Protein AF-0000000087543519 (afdb_homodimer)

InterPro domains:
  IPR029045 ClpP/crotonase-like domain superfamily [SSF52096] (13-340)
  IPR032259 Enoyl-CoA hydratase/isomerase, HIBYL-CoA-H type [PTHR43176] (15-356)
  IPR045004 Enoyl-CoA hydratase/isomerase domain [PF16113] (16-354)

Radius of gyration: 25.99 Å; Cα contacts (8 Å, |Δi|>4): 1502; chains: 2; bounding box: 74×74×59 Å

Secondary structure (DSSP, 8-state):
--EEEEEEE-TTS-EEEEEEE--GGGTT-B-HHHHHHHHHHHHHHHH-TTEEEEEEEESSSSEEE--B--HHHHHHHHHSTTS--HHHHHHHHHHHHHHHHHHT-SS-EEEEE-BEEETHHHHHHHHSSEEEE-TT-EEE-GGGGGT----TTHHHHHTTSSTTHHHHHHHH---B-HHHHHHTTS-SEE--GGGHHHHHHHHHHS-TTSSHHHHHHHHHHHHHHHHGGGPPPPSSGGGHHHHHHHT--SSHHHHHHHHHTTTT-SSHHHHHHHHHHHHS-HHHHHHHHHHHHHHTT--HHHHHHHHHHHHHHHHHSHHHHHHHIIIIIS--S----SS--GGGS-HHHHHHTTS--SSSS-TTTTS---/--EEEEEEE-TTS-EEEEEEE--GGGTT-B-HHHHHHHHHHHHHHHH-TTEEEEEEEESSSSEEE--B--HHHHHHHHHSTTS--HHHHHHHHHHHHHHHHHHT-SS-EEEEE-BEEETHHHHHHHHSSEEEE-TT-EEE-GGGGGT----TTHHHHHTTSSTTHHHHHHHH---B-HHHHHHTTS-SEE--GGGHHHHHHHHHHS-TTSSHHHHHHHHHHHHHHHHGGGPPPPSSGGGHHHHHHHT--SSHHHHHHHHHTTTT-SSHHHHHHHHHHHHS-HHHHHHHHHHHHHHTT--HHHHHHHHHHHHHHHHHSHHHHHHHIIIIIS--S----SS--GGGS-HHHHHHTTS--SSSS-TTTTS---

Structure (mmCIF, N/CA/C/O backbone):
data_AF-0000000087543519-model_v1
#
loop_
_entity.id
_entity.type
_entity.pdbx_description
1 polymer '3-hydroxyisobutyryl-CoA hydrolase'
#
loop_
_atom_site.group_PDB
_atom_site.id
_atom_site.type_symbol
_atom_site.label_atom_id
_atom_site.label_alt_id
_atom_site.label_comp_id
_atom_site.label_asym_id
_atom_site.label_entity_id
_atom_site.label_seq_id
_atom_site.pdbx_PDB_ins_code
_atom_site.Cartn_x
_atom_site.Cartn_y
_atom_site.Cartn_z
_atom_site.occupancy
_atom_site.B_iso_or_equiv
_atom_site.auth_seq_id
_atom_site.auth_comp_id
_atom_site.auth_asym_id
_atom_site.auth_atom_id
_atom_site.pdbx_PDB_model_num
ATOM 1 N N . MET A 1 1 ? 16.922 -33.531 -7.969 1 74.69 1 MET A N 1
ATOM 2 C CA . MET A 1 1 ? 16.078 -32.625 -7.207 1 74.69 1 MET A CA 1
ATOM 3 C C . MET A 1 1 ? 15.703 -31.406 -8.047 1 74.69 1 MET A C 1
ATOM 5 O O . MET A 1 1 ? 16.469 -30.984 -8.922 1 74.69 1 MET A O 1
ATOM 9 N N . ASN A 1 2 ? 14.422 -31.047 -8.109 1 91.62 2 ASN A N 1
ATOM 10 C CA . ASN A 1 2 ? 13.836 -30.016 -8.969 1 91.62 2 ASN A CA 1
ATOM 11 C C . ASN A 1 2 ? 14.312 -28.625 -8.586 1 91.62 2 ASN A C 1
ATOM 13 O O . ASN A 1 2 ? 13.602 -27.641 -8.805 1 91.62 2 ASN A O 1
ATOM 17 N N . LEU A 1 3 ? 15.617 -28.703 -7.875 1 96.44 3 LEU A N 1
ATOM 18 C CA . LEU A 1 3 ? 16.312 -27.469 -7.52 1 96.44 3 LEU A CA 1
ATOM 19 C C . LEU A 1 3 ? 17.812 -27.625 -7.727 1 96.44 3 LEU A C 1
ATOM 21 O O . LEU A 1 3 ? 18.375 -28.688 -7.461 1 96.44 3 LEU A O 1
ATOM 25 N N . HIS A 1 4 ? 18.453 -26.656 -8.172 1 97.5 4 HIS A N 1
ATOM 26 C CA . HIS A 1 4 ? 19.906 -26.578 -8.289 1 97.5 4 HIS A CA 1
ATOM 27 C C . HIS A 1 4 ? 20.453 -25.359 -7.559 1 97.5 4 HIS A C 1
ATOM 29 O O . HIS A 1 4 ? 19.922 -24.25 -7.684 1 97.5 4 HIS A O 1
ATOM 35 N N . PHE A 1 5 ? 21.453 -25.625 -6.715 1 98.19 5 PHE A N 1
ATOM 36 C CA . PHE A 1 5 ? 22.125 -24.547 -5.988 1 98.19 5 PHE A CA 1
ATOM 37 C C . PHE A 1 5 ? 23.578 -24.406 -6.426 1 98.19 5 PHE A C 1
ATOM 39 O O . PHE A 1 5 ? 24.266 -25.406 -6.625 1 98.19 5 PHE A O 1
ATOM 46 N N . GLU A 1 6 ? 24 -23.234 -6.637 1 98.19 6 GLU A N 1
ATOM 47 C CA . GLU A 1 6 ? 25.406 -22.984 -6.934 1 98.19 6 GLU A CA 1
ATOM 48 C C . GLU A 1 6 ? 25.891 -21.688 -6.312 1 98.19 6 GLU A C 1
ATOM 50 O O . GLU A 1 6 ? 25.078 -20.828 -5.945 1 98.19 6 GLU A O 1
ATOM 55 N N . GLU A 1 7 ? 27.109 -21.594 -6.074 1 98.56 7 GLU A N 1
ATOM 56 C CA . GLU A 1 7 ? 27.781 -20.406 -5.566 1 98.56 7 GLU A CA 1
ATOM 57 C C . GLU A 1 7 ? 28.922 -19.984 -6.496 1 98.56 7 GLU A C 1
ATOM 59 O O . GLU A 1 7 ? 29.75 -20.797 -6.875 1 98.56 7 GLU A O 1
ATOM 64 N N . LEU A 1 8 ? 28.844 -18.812 -6.93 1 98.56 8 LEU A N 1
ATOM 65 C CA . LEU A 1 8 ? 29.891 -18.25 -7.789 1 98.56 8 LEU A CA 1
ATOM 66 C C . LEU A 1 8 ? 30.75 -17.266 -7.023 1 98.56 8 LEU A C 1
ATOM 68 O O . LEU A 1 8 ? 30.25 -16.438 -6.277 1 98.56 8 LEU A O 1
ATOM 72 N N . THR A 1 9 ? 32.031 -17.312 -7.191 1 98.06 9 THR A N 1
ATOM 73 C CA . THR A 1 9 ? 33 -16.453 -6.469 1 98.06 9 THR A CA 1
ATOM 74 C C . THR A 1 9 ? 33.375 -15.25 -7.309 1 98.06 9 THR A C 1
ATOM 76 O O . THR A 1 9 ? 33.812 -15.391 -8.453 1 98.06 9 THR A O 1
ATOM 79 N N . GLY A 1 10 ? 33.156 -14.102 -6.742 1 95.81 10 GLY A N 1
ATOM 80 C CA . GLY A 1 10 ? 33.531 -12.859 -7.406 1 95.81 10 GLY A CA 1
ATOM 81 C C . GLY A 1 10 ? 35.031 -12.562 -7.332 1 95.81 10 GLY A C 1
ATOM 82 O O . GLY A 1 10 ? 35.781 -13.328 -6.746 1 95.81 10 GLY A O 1
ATOM 83 N N . ILE A 1 11 ? 35.375 -11.453 -7.871 1 92.31 11 ILE A N 1
ATOM 84 C CA . ILE A 1 11 ? 36.781 -11.078 -8.023 1 92.31 11 ILE A CA 1
ATOM 85 C C . ILE A 1 11 ? 37.375 -10.727 -6.66 1 92.31 11 ILE A C 1
ATOM 87 O O . ILE A 1 11 ? 38.594 -10.852 -6.449 1 92.31 11 ILE A O 1
ATOM 91 N N . THR A 1 12 ? 36.562 -10.344 -5.723 1 91.75 12 THR A N 1
ATOM 92 C CA . THR A 1 12 ? 37.062 -9.945 -4.406 1 91.75 12 THR A CA 1
ATOM 93 C C . THR A 1 12 ? 36.938 -11.086 -3.406 1 91.75 12 THR A C 1
ATOM 95 O O . THR A 1 12 ? 37.156 -10.906 -2.211 1 91.75 12 THR A O 1
ATOM 98 N N . GLY A 1 13 ? 36.344 -12.211 -3.875 1 94.19 13 GLY A N 1
ATOM 99 C CA . GLY A 1 13 ? 36.156 -13.344 -2.977 1 94.19 13 GLY A CA 1
ATOM 100 C C . GLY A 1 13 ? 34.719 -13.469 -2.473 1 94.19 13 GLY A C 1
ATOM 101 O O . GLY A 1 13 ? 34.312 -14.531 -1.99 1 94.19 13 GLY A O 1
ATOM 102 N N . ALA A 1 14 ? 33.969 -12.391 -2.658 1 96.31 14 ALA A N 1
ATOM 103 C CA . ALA A 1 14 ? 32.562 -12.469 -2.309 1 96.31 14 ALA A CA 1
ATOM 104 C C . ALA A 1 14 ? 31.828 -13.484 -3.186 1 96.31 14 ALA A C 1
ATOM 106 O O . ALA A 1 14 ? 32.188 -13.664 -4.355 1 96.31 14 ALA A O 1
ATOM 107 N N . ARG A 1 15 ? 30.844 -14.125 -2.627 1 98.44 15 ARG A N 1
ATOM 108 C CA . ARG A 1 15 ? 30.141 -15.172 -3.375 1 98.44 15 ARG A CA 1
ATOM 109 C C . ARG A 1 15 ? 28.688 -14.789 -3.631 1 98.44 15 ARG A C 1
ATOM 111 O O . ARG A 1 15 ? 28.047 -14.18 -2.775 1 98.44 15 ARG A O 1
ATOM 118 N N . ILE A 1 16 ? 28.234 -15.172 -4.781 1 98.62 16 ILE A N 1
ATOM 119 C CA . ILE A 1 16 ? 26.844 -15.031 -5.184 1 98.62 16 ILE A CA 1
ATOM 120 C C . ILE A 1 16 ? 26.156 -16.391 -5.148 1 98.62 16 ILE A C 1
ATOM 122 O O . ILE A 1 16 ? 26.594 -17.344 -5.805 1 98.62 16 ILE A O 1
ATOM 126 N N . GLY A 1 17 ? 25.125 -16.5 -4.27 1 98.88 17 GLY A N 1
ATOM 127 C CA . GLY A 1 17 ? 24.312 -17.703 -4.293 1 98.88 17 GLY A CA 1
ATOM 128 C C . GLY A 1 17 ? 23.25 -17.688 -5.379 1 98.88 17 GLY A C 1
ATOM 129 O O . GLY A 1 17 ? 22.562 -16.672 -5.566 1 98.88 17 GLY A O 1
ATOM 130 N N . ILE A 1 18 ? 23.141 -18.797 -6.109 1 98.88 18 ILE A N 1
ATOM 131 C CA . ILE A 1 18 ? 22.141 -18.906 -7.156 1 98.88 18 ILE A CA 1
ATOM 132 C C . ILE A 1 18 ? 21.266 -20.125 -6.902 1 98.88 18 ILE A C 1
ATOM 134 O O . ILE A 1 18 ? 21.766 -21.25 -6.805 1 98.88 18 ILE A O 1
ATOM 138 N N . ALA A 1 19 ? 20.047 -19.922 -6.723 1 98.81 19 ALA A N 1
ATOM 139 C CA . ALA A 1 19 ? 19.047 -20.984 -6.633 1 98.81 19 ALA A CA 1
ATOM 140 C C . ALA A 1 19 ? 18.219 -21.062 -7.914 1 98.81 19 ALA A C 1
ATOM 142 O O . ALA A 1 19 ? 17.609 -20.078 -8.336 1 98.81 19 ALA A O 1
ATOM 143 N N . THR A 1 20 ? 18.172 -22.234 -8.523 1 98.75 20 THR A N 1
ATOM 144 C CA . THR A 1 20 ? 17.484 -22.438 -9.789 1 98.75 20 THR A CA 1
ATOM 145 C C . THR A 1 20 ? 16.359 -23.453 -9.633 1 98.75 20 THR A C 1
ATOM 147 O O . THR A 1 20 ? 16.609 -24.609 -9.273 1 98.75 20 THR A O 1
ATOM 150 N N . LEU A 1 21 ? 15.148 -22.984 -9.836 1 98.69 21 LEU A N 1
ATOM 151 C CA . LEU A 1 21 ? 14.062 -23.938 -9.992 1 98.69 21 LEU A CA 1
ATOM 152 C C . LEU A 1 21 ? 14.25 -24.766 -11.258 1 98.69 21 LEU A C 1
ATOM 154 O O . LEU A 1 21 ? 14.422 -24.219 -12.352 1 98.69 21 LEU A O 1
ATOM 158 N N . ASP A 1 22 ? 14.211 -26.078 -11.102 1 97.56 22 ASP A N 1
ATOM 159 C CA . ASP A 1 22 ? 14.609 -26.953 -12.211 1 97.56 22 ASP A CA 1
ATOM 160 C C . ASP A 1 22 ? 13.586 -28.062 -12.43 1 97.56 22 ASP A C 1
ATOM 162 O O . ASP A 1 22 ? 13.938 -29.234 -12.453 1 97.56 22 ASP A O 1
ATOM 166 N N . ALA A 1 23 ? 12.383 -27.672 -12.516 1 96.56 23 ALA A N 1
ATOM 167 C CA . ALA A 1 23 ? 11.273 -28.547 -12.898 1 96.56 23 ALA A CA 1
ATOM 168 C C . ALA A 1 23 ? 10.594 -28.047 -14.172 1 96.56 23 ALA A C 1
ATOM 170 O O . ALA A 1 23 ? 9.383 -27.797 -14.18 1 96.56 23 ALA A O 1
ATOM 171 N N . GLU A 1 24 ? 11.297 -28.016 -15.219 1 94.56 24 GLU A N 1
ATOM 172 C CA . GLU A 1 24 ? 10.875 -27.359 -16.453 1 94.56 24 GLU A CA 1
ATOM 173 C C . GLU A 1 24 ? 9.602 -28 -17.016 1 94.56 24 GLU A C 1
ATOM 175 O O . GLU A 1 24 ? 8.75 -27.312 -17.578 1 94.56 24 GLU A O 1
ATOM 180 N N . LYS A 1 25 ? 9.516 -29.266 -16.828 1 93.25 25 LYS A N 1
ATOM 181 C CA . LYS A 1 25 ? 8.375 -30 -17.391 1 93.25 25 LYS A CA 1
ATOM 182 C C . LYS A 1 25 ? 7.062 -29.516 -16.781 1 93.25 25 LYS A C 1
ATOM 184 O O . LYS A 1 25 ? 6.027 -29.531 -17.453 1 93.25 25 LYS A O 1
ATOM 189 N N . SER A 1 26 ? 7.152 -29.141 -15.641 1 94.31 26 SER A N 1
ATOM 190 C CA . SER A 1 26 ? 5.961 -28.625 -14.961 1 94.31 26 SER A CA 1
ATOM 191 C C . SER A 1 26 ? 5.988 -27.109 -14.852 1 94.31 26 SER A C 1
ATOM 193 O O . SER A 1 26 ? 5.305 -26.531 -14.008 1 94.31 26 SER A O 1
ATOM 195 N N . LEU A 1 27 ? 6.859 -26.453 -15.703 1 97.06 27 LEU A N 1
ATOM 196 C CA . LEU A 1 27 ? 7.004 -25 -15.719 1 97.06 27 LEU A CA 1
ATOM 197 C C . LEU A 1 27 ? 7.445 -24.484 -14.352 1 97.06 27 LEU A C 1
ATOM 199 O O . LEU A 1 27 ? 6.945 -23.453 -13.883 1 97.06 27 LEU A O 1
ATOM 203 N N . ASN A 1 28 ? 8.273 -25.266 -13.641 1 97.94 28 ASN A N 1
ATOM 204 C CA . ASN A 1 28 ? 8.906 -24.938 -12.367 1 97.94 28 ASN A CA 1
ATOM 205 C C . ASN A 1 28 ? 7.879 -24.734 -11.258 1 97.94 28 ASN A C 1
ATOM 207 O O . ASN A 1 28 ? 8.039 -23.875 -10.398 1 97.94 28 ASN A O 1
ATOM 211 N N . ALA A 1 29 ? 6.762 -25.547 -11.32 1 96.88 29 ALA A N 1
ATOM 212 C CA . ALA A 1 29 ? 5.785 -25.531 -10.234 1 96.88 29 ALA A CA 1
ATOM 213 C C . ALA A 1 29 ? 6.43 -25.906 -8.906 1 96.88 29 ALA A C 1
ATOM 215 O O . ALA A 1 29 ? 7.246 -26.828 -8.852 1 96.88 29 ALA A O 1
ATOM 216 N N . LEU A 1 30 ? 6.082 -25.25 -7.82 1 96.81 30 LEU A N 1
ATOM 217 C CA . LEU A 1 30 ? 6.715 -25.406 -6.516 1 96.81 30 LEU A CA 1
ATOM 218 C C . LEU A 1 30 ? 6.117 -26.594 -5.758 1 96.81 30 LEU A C 1
ATOM 220 O O . LEU A 1 30 ? 4.93 -26.594 -5.43 1 96.81 30 LEU A O 1
ATOM 224 N N . SER A 1 31 ? 6.898 -27.562 -5.539 1 95.94 31 SER A N 1
ATOM 225 C CA . SER A 1 31 ? 6.504 -28.688 -4.691 1 95.94 31 SER A CA 1
ATOM 226 C C . SER A 1 31 ? 6.961 -28.484 -3.252 1 95.94 31 SER A C 1
ATOM 228 O O . SER A 1 31 ? 7.805 -27.625 -2.98 1 95.94 31 SER A O 1
ATOM 230 N N . LEU A 1 32 ? 6.383 -29.25 -2.344 1 96.38 32 LEU A N 1
ATOM 231 C CA . LEU A 1 32 ? 6.734 -29.141 -0.933 1 96.38 32 LEU A CA 1
ATOM 232 C C . LEU A 1 32 ? 8.219 -29.422 -0.719 1 96.38 32 LEU A C 1
ATOM 234 O O . LEU A 1 32 ? 8.906 -28.672 -0.024 1 96.38 32 LEU A O 1
ATOM 238 N N . PRO A 1 33 ? 8.766 -30.438 -1.354 1 96.81 33 PRO A N 1
ATOM 239 C CA . PRO A 1 33 ? 10.211 -30.656 -1.202 1 96.81 33 PRO A CA 1
ATOM 240 C C . PRO A 1 33 ? 11.039 -29.484 -1.72 1 96.81 33 PRO A C 1
ATOM 242 O O . PRO A 1 33 ? 12.047 -29.109 -1.104 1 96.81 33 PRO A O 1
ATOM 245 N N . MET A 1 34 ? 10.648 -28.891 -2.828 1 97.44 34 MET A N 1
ATOM 246 C CA . MET A 1 34 ? 11.344 -27.719 -3.363 1 97.44 34 MET A CA 1
ATOM 247 C C . MET A 1 34 ? 11.297 -26.562 -2.377 1 97.44 34 MET A C 1
ATOM 249 O O . MET A 1 34 ? 12.312 -25.891 -2.141 1 97.44 34 MET A O 1
ATOM 253 N N . ILE A 1 35 ? 10.133 -26.312 -1.807 1 98.12 35 ILE A N 1
ATOM 254 C CA . ILE A 1 35 ? 9.93 -25.234 -0.853 1 98.12 35 ILE A CA 1
ATOM 255 C C . ILE A 1 35 ? 10.867 -25.422 0.341 1 98.12 35 ILE A C 1
ATOM 257 O O . ILE A 1 35 ? 11.562 -24.484 0.738 1 98.12 35 ILE A O 1
ATOM 261 N N . ASN A 1 36 ? 10.859 -26.594 0.857 1 98.06 36 ASN A N 1
ATOM 262 C CA . ASN A 1 36 ? 11.688 -26.891 2.023 1 98.06 36 ASN A CA 1
ATOM 263 C C . ASN A 1 36 ? 13.172 -26.75 1.708 1 98.06 36 ASN A C 1
ATOM 265 O O . ASN A 1 36 ? 13.922 -26.141 2.484 1 98.06 36 ASN A O 1
ATOM 269 N N . ALA A 1 37 ? 13.539 -27.25 0.609 1 98.19 37 ALA A N 1
ATOM 270 C CA . ALA A 1 37 ? 14.945 -27.172 0.217 1 98.19 37 ALA A CA 1
ATOM 271 C C . ALA A 1 37 ? 15.375 -25.734 -0.027 1 98.19 37 ALA A C 1
ATOM 273 O O . ALA A 1 37 ? 16.484 -25.328 0.352 1 98.19 37 ALA A O 1
ATOM 274 N N . LEU A 1 38 ? 14.547 -25 -0.688 1 98.38 38 LEU A N 1
ATOM 275 C CA . LEU A 1 38 ? 14.82 -23.578 -0.941 1 98.38 38 LEU A CA 1
ATOM 276 C C . LEU A 1 38 ? 14.977 -22.812 0.368 1 98.38 38 LEU A C 1
ATOM 278 O O . LEU A 1 38 ? 15.914 -22.031 0.529 1 98.38 38 LEU A O 1
ATOM 282 N N . ARG A 1 39 ? 14.055 -23.031 1.268 1 98.31 39 ARG A N 1
ATOM 283 C CA . ARG A 1 39 ? 14.102 -22.359 2.566 1 98.31 39 ARG A CA 1
ATOM 284 C C . ARG A 1 39 ? 15.406 -22.672 3.289 1 98.31 39 ARG A C 1
ATOM 286 O O . ARG A 1 39 ? 16.078 -21.766 3.789 1 98.31 39 ARG A O 1
ATOM 293 N N . ASP A 1 40 ? 15.758 -23.938 3.305 1 98.5 40 ASP A N 1
ATOM 294 C CA . ASP A 1 40 ? 16.969 -24.375 3.994 1 98.5 40 ASP A CA 1
ATOM 295 C C . ASP A 1 40 ? 18.203 -23.688 3.408 1 98.5 40 ASP A C 1
ATOM 297 O O . ASP A 1 40 ? 19.062 -23.188 4.148 1 98.5 40 ASP A O 1
ATOM 301 N N . ARG A 1 41 ? 18.266 -23.656 2.125 1 98.62 41 ARG A N 1
ATOM 302 C CA . ARG A 1 41 ? 19.438 -23.062 1.469 1 98.62 41 ARG A CA 1
ATOM 303 C C . ARG A 1 41 ? 19.484 -21.562 1.683 1 98.62 41 ARG A C 1
ATOM 305 O O . ARG A 1 41 ? 20.547 -21 1.973 1 98.62 41 ARG A O 1
ATOM 312 N N . LEU A 1 42 ? 18.391 -20.906 1.528 1 98.75 42 LEU A N 1
ATOM 313 C CA . LEU A 1 42 ? 18.328 -19.469 1.717 1 98.75 42 LEU A CA 1
ATOM 314 C C . LEU A 1 42 ? 18.703 -19.078 3.148 1 98.75 42 LEU A C 1
ATOM 316 O O . LEU A 1 42 ? 19.406 -18.094 3.371 1 98.75 42 LEU A O 1
ATOM 320 N N . ASP A 1 43 ? 18.219 -19.906 4.078 1 98.44 43 ASP A N 1
ATOM 321 C CA . ASP A 1 43 ? 18.578 -19.672 5.473 1 98.44 43 ASP A CA 1
ATOM 322 C C . ASP A 1 43 ? 20.094 -19.812 5.684 1 98.44 43 ASP A C 1
ATOM 324 O O . ASP A 1 43 ? 20.703 -19 6.391 1 98.44 43 ASP A O 1
ATOM 328 N N . ALA A 1 44 ? 20.625 -20.828 5.07 1 98.69 44 ALA A N 1
ATOM 329 C CA . ALA A 1 44 ? 22.078 -21.047 5.168 1 98.69 44 ALA A CA 1
ATOM 330 C C . ALA A 1 44 ? 22.844 -19.875 4.559 1 98.69 44 ALA A C 1
ATOM 332 O O . ALA A 1 44 ? 23.812 -19.375 5.152 1 98.69 44 ALA A O 1
ATOM 333 N N . TRP A 1 45 ? 22.406 -19.484 3.391 1 98.81 45 TRP A N 1
ATOM 334 C CA . TRP A 1 45 ? 23.062 -18.375 2.703 1 98.81 45 TRP A CA 1
ATOM 335 C C . TRP A 1 45 ? 22.953 -17.078 3.504 1 98.81 45 TRP A C 1
ATOM 337 O O . TRP A 1 45 ? 23.859 -16.25 3.504 1 98.81 45 TRP A O 1
ATOM 347 N N . ALA A 1 46 ? 21.875 -16.844 4.184 1 98.5 46 ALA A N 1
ATOM 348 C CA . ALA A 1 46 ? 21.672 -15.664 5.016 1 98.5 46 ALA A CA 1
ATOM 349 C C . ALA A 1 46 ? 22.734 -15.586 6.113 1 98.5 46 ALA A C 1
ATOM 351 O O . ALA A 1 46 ? 23.172 -14.492 6.48 1 98.5 46 ALA A O 1
ATOM 352 N N . ARG A 1 47 ? 23.234 -16.688 6.594 1 97.44 47 ARG A N 1
ATOM 353 C CA . ARG A 1 47 ? 24.156 -16.75 7.734 1 97.44 47 ARG A CA 1
ATOM 354 C C . ARG A 1 47 ? 25.594 -16.797 7.27 1 97.44 47 ARG A C 1
ATOM 356 O O . ARG A 1 47 ? 26.516 -16.641 8.078 1 97.44 47 ARG A O 1
ATOM 363 N N . GLU A 1 48 ? 25.766 -17.094 6.027 1 97.94 48 GLU A N 1
ATOM 364 C CA . GLU A 1 48 ? 27.125 -17.219 5.484 1 97.94 48 GLU A CA 1
ATOM 365 C C . GLU A 1 48 ? 27.672 -15.852 5.07 1 97.94 48 GLU A C 1
ATOM 367 O O . GLU A 1 48 ? 27.266 -15.289 4.059 1 97.94 48 GLU A O 1
ATOM 372 N N . PRO A 1 49 ? 28.672 -15.344 5.746 1 96.56 49 PRO A N 1
ATOM 373 C CA . PRO A 1 49 ? 29.141 -13.984 5.5 1 96.56 49 PRO A CA 1
ATOM 374 C C . PRO A 1 49 ? 29.703 -13.797 4.09 1 96.56 49 PRO A C 1
ATOM 376 O O . PRO A 1 49 ? 29.625 -12.695 3.535 1 96.56 49 PRO A O 1
ATOM 379 N N . GLN A 1 50 ? 30.188 -14.859 3.541 1 96.81 50 GLN A N 1
ATOM 380 C CA . GLN A 1 50 ? 30.812 -14.727 2.23 1 96.81 50 GLN A CA 1
ATOM 381 C C . GLN A 1 50 ? 29.766 -14.641 1.126 1 96.81 50 GLN A C 1
ATOM 383 O O . GLN A 1 50 ? 30.062 -14.242 -0.001 1 96.81 50 GLN A O 1
ATOM 388 N N . ILE A 1 51 ? 28.562 -15.094 1.411 1 98.56 51 ILE A N 1
ATOM 389 C CA . ILE A 1 51 ? 27.469 -14.891 0.472 1 98.56 51 ILE A CA 1
ATOM 390 C C . ILE A 1 51 ? 26.938 -13.469 0.606 1 98.56 51 ILE A C 1
ATOM 392 O O . ILE A 1 51 ? 26.406 -13.094 1.659 1 98.56 51 ILE A O 1
ATOM 396 N N . VAL A 1 52 ? 27 -12.672 -0.457 1 98.12 52 VAL A N 1
ATOM 397 C CA . VAL A 1 52 ? 26.703 -11.25 -0.324 1 98.12 52 VAL A CA 1
ATOM 398 C C . VAL A 1 52 ? 25.438 -10.914 -1.095 1 98.12 52 VAL A C 1
ATOM 400 O O . VAL A 1 52 ? 24.844 -9.844 -0.908 1 98.12 52 VAL A O 1
ATOM 403 N N . CYS A 1 53 ? 25 -11.797 -1.95 1 98.56 53 CYS A N 1
ATOM 404 C CA . CYS A 1 53 ? 23.844 -11.617 -2.814 1 98.56 53 CYS A CA 1
ATOM 405 C C . CYS A 1 53 ? 23.297 -12.969 -3.275 1 98.56 53 CYS A C 1
ATOM 407 O O . CYS A 1 53 ? 24.047 -13.938 -3.404 1 98.56 53 CYS A O 1
ATOM 409 N N . VAL A 1 54 ? 22 -13.055 -3.432 1 98.88 54 VAL A N 1
ATOM 410 C CA . VAL A 1 54 ? 21.359 -14.273 -3.891 1 98.88 54 VAL A CA 1
ATOM 411 C C . VAL A 1 54 ? 20.5 -13.984 -5.125 1 98.88 54 VAL A C 1
ATOM 413 O O . VAL A 1 54 ? 19.812 -12.961 -5.184 1 98.88 54 VAL A O 1
ATOM 416 N N . LEU A 1 55 ? 20.609 -14.828 -6.121 1 98.88 55 LEU A N 1
ATOM 417 C CA . LEU A 1 55 ? 19.766 -14.781 -7.312 1 98.88 55 LEU A CA 1
ATOM 418 C C . LEU A 1 55 ? 18.844 -15.992 -7.371 1 98.88 55 LEU A C 1
ATOM 420 O O . LEU A 1 55 ? 19.297 -17.141 -7.297 1 98.88 55 LEU A O 1
ATOM 424 N N . LEU A 1 56 ? 17.578 -15.766 -7.371 1 98.94 56 LEU A N 1
ATOM 425 C CA . LEU A 1 56 ? 16.562 -16.781 -7.598 1 98.94 56 LEU A CA 1
ATOM 426 C C . LEU A 1 56 ? 16.094 -16.766 -9.055 1 98.94 56 LEU A C 1
ATOM 428 O O . LEU A 1 56 ? 15.695 -15.719 -9.57 1 98.94 56 LEU A O 1
ATOM 432 N N . ARG A 1 57 ? 16.188 -17.938 -9.742 1 98.75 57 ARG A N 1
ATOM 433 C CA . ARG A 1 57 ? 15.828 -18 -11.156 1 98.75 57 ARG A CA 1
ATOM 434 C C . ARG A 1 57 ? 15.148 -19.328 -11.484 1 98.75 57 ARG A C 1
ATOM 436 O O . ARG A 1 57 ? 15.047 -20.203 -10.633 1 98.75 57 ARG A O 1
ATOM 443 N N . GLY A 1 58 ? 14.492 -19.391 -12.641 1 98.5 58 GLY A N 1
ATOM 444 C CA . GLY A 1 58 ? 13.914 -20.625 -13.148 1 98.5 58 GLY A CA 1
ATOM 445 C C . GLY A 1 58 ? 14.578 -21.125 -14.414 1 98.5 58 GLY A C 1
ATOM 446 O O . GLY A 1 58 ? 14.945 -20.328 -15.281 1 98.5 58 GLY A O 1
ATOM 447 N N . ASN A 1 59 ? 14.703 -22.406 -14.469 1 97.5 59 ASN A N 1
ATOM 448 C CA . ASN A 1 59 ? 15.258 -23.016 -15.68 1 97.5 59 ASN A CA 1
ATOM 449 C C . ASN A 1 59 ? 14.25 -23 -16.828 1 97.5 59 ASN A C 1
ATOM 451 O O . ASN A 1 59 ? 13.039 -23.078 -16.594 1 97.5 59 ASN A O 1
ATOM 455 N N . GLY A 1 60 ? 14.797 -22.859 -18.047 1 96.38 60 GLY A N 1
ATOM 456 C CA . GLY A 1 60 ? 13.945 -22.844 -19.219 1 96.38 60 GLY A CA 1
ATOM 457 C C . GLY A 1 60 ? 13.469 -21.453 -19.594 1 96.38 60 GLY A C 1
ATOM 458 O O . GLY A 1 60 ? 13.609 -20.516 -18.812 1 96.38 60 GLY A O 1
ATOM 459 N N . ALA A 1 61 ? 12.867 -21.344 -20.719 1 95.75 61 ALA A N 1
ATOM 460 C CA . ALA A 1 61 ? 12.5 -20.031 -21.234 1 95.75 61 ALA A CA 1
ATOM 461 C C . ALA A 1 61 ? 11.031 -19.719 -20.953 1 95.75 61 ALA A C 1
ATOM 463 O O . ALA A 1 61 ? 10.617 -18.547 -20.984 1 95.75 61 ALA A O 1
ATOM 464 N N . LYS A 1 62 ? 10.289 -20.688 -20.547 1 97.62 62 LYS A N 1
ATOM 465 C CA . LYS A 1 62 ? 8.836 -20.547 -20.578 1 97.62 62 LYS A CA 1
ATOM 466 C C . LYS A 1 62 ? 8.32 -19.938 -19.281 1 97.62 62 LYS A C 1
ATOM 468 O O . LYS A 1 62 ? 7.309 -19.219 -19.281 1 97.62 62 LYS A O 1
ATOM 473 N N . ALA A 1 63 ? 8.977 -20.359 -18.156 1 98.56 63 ALA A N 1
ATOM 474 C CA . ALA A 1 63 ? 8.422 -19.922 -16.875 1 98.56 63 ALA A CA 1
ATOM 475 C C . ALA A 1 63 ? 9.516 -19.797 -15.82 1 98.56 63 ALA A C 1
ATOM 477 O O . ALA A 1 63 ? 10.406 -20.656 -15.734 1 98.56 63 ALA A O 1
ATOM 478 N N . PHE A 1 64 ? 9.453 -18.766 -15.086 1 98.75 64 PHE A N 1
ATOM 479 C CA . PHE A 1 64 ? 10.133 -18.75 -13.797 1 98.75 64 PHE A CA 1
ATOM 480 C C . PHE A 1 64 ? 9.508 -19.766 -12.844 1 98.75 64 PHE A C 1
ATOM 482 O O . PHE A 1 64 ? 10.18 -20.688 -12.391 1 98.75 64 PHE A O 1
ATOM 489 N N . CYS A 1 65 ? 8.18 -19.609 -12.695 1 98.62 65 CYS A N 1
ATOM 490 C CA . CYS A 1 65 ? 7.379 -20.484 -11.844 1 98.62 65 CYS A CA 1
ATOM 491 C C . CYS A 1 65 ? 5.891 -20.312 -12.117 1 98.62 65 CYS A C 1
ATOM 493 O O . CYS A 1 65 ? 5.348 -19.219 -11.922 1 98.62 65 CYS A O 1
ATOM 495 N N . ALA A 1 66 ? 5.27 -21.391 -12.516 1 96.62 66 ALA A N 1
ATOM 496 C CA . ALA A 1 66 ? 3.871 -21.281 -12.922 1 96.62 66 ALA A CA 1
ATOM 497 C C . ALA A 1 66 ? 2.938 -21.641 -11.766 1 96.62 66 ALA A C 1
ATOM 499 O O . ALA A 1 66 ? 1.812 -22.094 -11.984 1 96.62 66 ALA A O 1
ATOM 500 N N . GLY A 1 67 ? 3.434 -21.578 -10.562 1 95.69 67 GLY A N 1
ATOM 501 C CA . GLY A 1 67 ? 2.58 -21.781 -9.398 1 95.69 67 GLY A CA 1
ATOM 502 C C . GLY A 1 67 ? 3.039 -22.906 -8.508 1 95.69 67 GLY A C 1
ATOM 503 O O . GLY A 1 67 ? 4.199 -23.328 -8.562 1 95.69 67 GLY A O 1
ATOM 504 N N . GLY A 1 68 ? 2.139 -23.312 -7.609 1 93.94 68 GLY A N 1
ATOM 505 C CA . GLY A 1 68 ? 2.391 -24.453 -6.73 1 93.94 68 GLY A CA 1
ATOM 506 C C . GLY A 1 68 ? 1.974 -25.781 -7.336 1 93.94 68 GLY A C 1
ATOM 507 O O . GLY A 1 68 ? 1.081 -25.828 -8.188 1 93.94 68 GLY A O 1
ATOM 508 N N . GLU A 1 69 ? 2.658 -26.766 -6.941 1 91.19 69 GLU A N 1
ATOM 509 C CA . GLU A 1 69 ? 2.215 -28.125 -7.273 1 91.19 69 GLU A CA 1
ATOM 510 C C . GLU A 1 69 ? 1.018 -28.531 -6.418 1 91.19 69 GLU A C 1
ATOM 512 O O . GLU A 1 69 ? 1.18 -28.922 -5.262 1 91.19 69 GLU A O 1
ATOM 517 N N . VAL A 1 70 ? -0.174 -28.469 -7.031 1 91.19 70 VAL A N 1
ATOM 518 C CA . VAL A 1 70 ? -1.366 -28.594 -6.199 1 91.19 70 VAL A CA 1
ATOM 519 C C . VAL A 1 70 ? -2.08 -29.906 -6.516 1 91.19 70 VAL A C 1
ATOM 521 O O . VAL A 1 70 ? -3.109 -30.219 -5.918 1 91.19 70 VAL A O 1
ATOM 524 N N . ARG A 1 71 ? -1.602 -30.656 -7.41 1 91.19 71 ARG A N 1
ATOM 525 C CA . ARG A 1 71 ? -2.246 -31.922 -7.766 1 91.19 71 ARG A CA 1
ATOM 526 C C . ARG A 1 71 ? -2.279 -32.875 -6.574 1 91.19 71 ARG A C 1
ATOM 528 O O . ARG A 1 71 ? -3.326 -33.438 -6.258 1 91.19 71 ARG A O 1
ATOM 535 N N . SER A 1 72 ? -1.144 -33 -5.969 1 90.69 72 SER A N 1
ATOM 536 C CA . SER A 1 72 ? -1.073 -33.906 -4.812 1 90.69 72 SER A CA 1
ATOM 537 C C . SER A 1 72 ? -1.969 -33.406 -3.682 1 90.69 72 SER A C 1
ATOM 539 O O . SER A 1 72 ? -2.559 -34.219 -2.955 1 90.69 72 SER A O 1
ATOM 541 N N . LEU A 1 73 ? -2.074 -32.125 -3.549 1 91.25 73 LEU A N 1
ATOM 542 C CA . LEU A 1 73 ? -2.912 -31.547 -2.514 1 91.25 73 LEU A CA 1
ATOM 543 C C . LEU A 1 73 ? -4.383 -31.875 -2.746 1 91.25 73 LEU A C 1
ATOM 545 O O . LEU A 1 73 ? -5.094 -32.25 -1.812 1 91.25 73 LEU A O 1
ATOM 549 N N . VAL A 1 74 ? -4.738 -31.766 -3.961 1 92.88 74 VAL A N 1
ATOM 550 C CA . VAL A 1 74 ? -6.141 -32 -4.297 1 92.88 74 VAL A CA 1
ATOM 551 C C . VAL A 1 74 ? -6.469 -33.5 -4.148 1 92.88 74 VAL A C 1
ATOM 553 O O . VAL A 1 74 ? -7.578 -33.844 -3.748 1 92.88 74 VAL A O 1
ATOM 556 N N . GLU A 1 75 ? -5.543 -34.312 -4.504 1 92.19 75 GLU A N 1
ATOM 557 C CA . GLU A 1 75 ? -5.742 -35.75 -4.277 1 92.19 75 GLU A CA 1
ATOM 558 C C . GLU A 1 75 ? -5.961 -36.031 -2.795 1 92.19 75 GLU A C 1
ATOM 560 O O . GLU A 1 75 ? -6.832 -36.812 -2.438 1 92.19 75 GLU A O 1
ATOM 565 N N . ALA A 1 76 ? -5.238 -35.375 -2.018 1 91.5 76 ALA A N 1
ATOM 566 C CA . ALA A 1 76 ? -5.402 -35.531 -0.574 1 91.5 76 ALA A CA 1
ATOM 567 C C . ALA A 1 76 ? -6.754 -35 -0.117 1 91.5 76 ALA A C 1
ATOM 569 O O . ALA A 1 76 ? -7.402 -35.594 0.753 1 91.5 76 ALA A O 1
ATOM 570 N N . CYS A 1 77 ? -7.191 -33.938 -0.678 1 91.69 77 CYS A N 1
ATOM 571 C CA . CYS A 1 77 ? -8.484 -33.344 -0.358 1 91.69 77 CYS A CA 1
ATOM 572 C C . CYS A 1 77 ? -9.617 -34.281 -0.717 1 91.69 77 CYS A C 1
ATOM 574 O O . CYS A 1 77 ? -10.562 -34.469 0.056 1 91.69 77 CYS A O 1
ATOM 576 N N . ARG A 1 78 ? -9.477 -34.906 -1.812 1 90.44 78 ARG A N 1
ATOM 577 C CA . ARG A 1 78 ? -10.523 -35.781 -2.312 1 90.44 78 ARG A CA 1
ATOM 578 C C . ARG A 1 78 ? -10.586 -37.062 -1.488 1 90.44 78 ARG A C 1
ATOM 580 O O . ARG A 1 78 ? -11.656 -37.656 -1.344 1 90.44 78 ARG A O 1
ATOM 587 N N . ALA A 1 79 ? -9.5 -37.406 -0.985 1 90.56 79 ALA A N 1
ATOM 588 C CA . ALA A 1 79 ? -9.445 -38.625 -0.169 1 90.56 79 ALA A CA 1
ATOM 589 C C . ALA A 1 79 ? -10.117 -38.406 1.183 1 90.56 79 ALA A C 1
ATOM 591 O O . ALA A 1 79 ? -10.633 -39.344 1.789 1 90.56 79 ALA A O 1
ATOM 592 N N . HIS A 1 80 ? -10.18 -37.156 1.665 1 88.31 80 HIS A N 1
ATOM 593 C CA . HIS A 1 80 ? -10.789 -36.844 2.949 1 88.31 80 HIS A CA 1
ATOM 594 C C . HIS A 1 80 ? -11.656 -35.594 2.844 1 88.31 80 HIS A C 1
ATOM 596 O O . HIS A 1 80 ? -11.328 -34.531 3.434 1 88.31 80 HIS A O 1
ATOM 602 N N . PRO A 1 81 ? -12.781 -35.781 2.203 1 86.5 81 PRO A N 1
ATOM 603 C CA . PRO A 1 81 ? -13.641 -34.594 2.004 1 86.5 81 PRO A CA 1
ATOM 604 C C . PRO A 1 81 ? -14.086 -33.969 3.318 1 86.5 81 PRO A C 1
ATOM 606 O O . PRO A 1 81 ? -14.406 -34.688 4.273 1 86.5 81 PRO A O 1
ATOM 609 N N . GLY A 1 82 ? -13.969 -32.625 3.395 1 89.38 82 GLY A N 1
ATOM 610 C CA . GLY A 1 82 ? -14.453 -31.891 4.555 1 89.38 82 GLY A CA 1
ATOM 611 C C . GLY A 1 82 ? -13.406 -31.719 5.629 1 89.38 82 GLY A C 1
ATOM 612 O O . GLY A 1 82 ? -13.625 -31 6.605 1 89.38 82 GLY A O 1
ATOM 613 N N . GLU A 1 83 ? -12.281 -32.344 5.414 1 91.75 83 GLU A N 1
ATOM 614 C CA . GLU A 1 83 ? -11.188 -32.219 6.375 1 91.75 83 GLU A CA 1
ATOM 615 C C . GLU A 1 83 ? -9.977 -31.547 5.754 1 91.75 83 GLU A C 1
ATOM 617 O O . GLU A 1 83 ? -9.82 -31.531 4.531 1 91.75 83 GLU A O 1
ATOM 622 N N . VAL A 1 84 ? -9.227 -31 6.555 1 93.5 84 VAL A N 1
ATOM 623 C CA . VAL A 1 84 ? -7.945 -30.453 6.102 1 93.5 84 VAL A CA 1
ATOM 624 C C . VAL A 1 84 ? -6.91 -31.578 6.039 1 93.5 84 VAL A C 1
ATOM 626 O O . VAL A 1 84 ? -6.52 -32.125 7.07 1 93.5 84 VAL A O 1
ATOM 629 N N . PRO A 1 85 ? -6.523 -31.875 4.918 1 93.5 85 PRO A N 1
ATOM 630 C CA . PRO A 1 85 ? -5.457 -32.875 4.855 1 93.5 85 PRO A CA 1
ATOM 631 C C . PRO A 1 85 ? -4.16 -32.406 5.508 1 93.5 85 PRO A C 1
ATOM 633 O O . PRO A 1 85 ? -3.791 -31.219 5.363 1 93.5 85 PRO A O 1
ATOM 636 N N . PRO A 1 86 ? -3.48 -33.281 6.176 1 94.5 86 PRO A N 1
ATOM 637 C CA . PRO A 1 86 ? -2.203 -32.875 6.777 1 94.5 86 PRO A CA 1
ATOM 638 C C . PRO A 1 86 ? -1.223 -32.312 5.762 1 94.5 86 PRO A C 1
ATOM 640 O O . PRO A 1 86 ? -0.482 -31.359 6.074 1 94.5 86 PRO A O 1
ATOM 643 N N . LEU A 1 87 ? -1.269 -32.844 4.598 1 94.88 87 LEU A N 1
ATOM 644 C CA . LEU A 1 87 ? -0.384 -32.344 3.543 1 94.88 87 LEU A CA 1
ATOM 645 C C . LEU A 1 87 ? -0.65 -30.875 3.242 1 94.88 87 LEU A C 1
ATOM 647 O O . LEU A 1 87 ? 0.285 -30.109 3.014 1 94.88 87 LEU A O 1
ATOM 651 N N . ALA A 1 88 ? -1.887 -30.484 3.213 1 95.38 88 ALA A N 1
ATOM 652 C CA . ALA A 1 88 ? -2.254 -29.094 2.941 1 95.38 88 ALA A CA 1
ATOM 653 C C . ALA A 1 88 ? -1.713 -28.156 4.023 1 95.38 88 ALA A C 1
ATOM 655 O O . ALA A 1 88 ? -1.151 -27.109 3.721 1 95.38 88 ALA A O 1
ATOM 656 N N . ALA A 1 89 ? -1.896 -28.609 5.246 1 96.5 89 ALA A N 1
ATOM 657 C CA . ALA A 1 89 ? -1.402 -27.828 6.375 1 96.5 89 ALA A CA 1
ATOM 658 C C . ALA A 1 89 ? 0.107 -27.625 6.285 1 96.5 89 ALA A C 1
ATOM 660 O O . ALA A 1 89 ? 0.601 -26.516 6.473 1 96.5 89 ALA A O 1
ATOM 661 N N . GLN A 1 90 ? 0.805 -28.672 5.945 1 96.81 90 GLN A N 1
ATOM 662 C CA . GLN A 1 90 ? 2.258 -28.609 5.84 1 96.81 90 GLN A CA 1
ATOM 663 C C . GLN A 1 90 ? 2.689 -27.75 4.656 1 96.81 90 GLN A C 1
ATOM 665 O O . GLN A 1 90 ? 3.58 -26.906 4.781 1 96.81 90 GLN A O 1
ATOM 670 N N . PHE A 1 91 ? 2.02 -28 3.562 1 97.19 91 PHE A N 1
ATOM 671 C CA . PHE A 1 91 ? 2.367 -27.328 2.322 1 97.19 91 PHE A CA 1
ATOM 672 C C . PHE A 1 91 ? 2.215 -25.812 2.475 1 97.19 91 PHE A C 1
ATOM 674 O O . PHE A 1 91 ? 3.164 -25.062 2.24 1 97.19 91 PHE A O 1
ATOM 681 N N . PHE A 1 92 ? 1.124 -25.328 2.93 1 98.06 92 PHE A N 1
ATOM 682 C CA . PHE A 1 92 ? 0.847 -23.906 2.973 1 98.06 92 PHE A CA 1
ATOM 683 C C . PHE A 1 92 ? 1.65 -23.219 4.078 1 98.06 92 PHE A C 1
ATOM 685 O O . PHE A 1 92 ? 2.104 -22.094 3.918 1 98.06 92 PHE A O 1
ATOM 692 N N . ALA A 1 93 ? 1.875 -23.906 5.191 1 98.25 93 ALA A N 1
ATOM 693 C CA . ALA A 1 93 ? 2.727 -23.359 6.238 1 98.25 93 ALA A CA 1
ATOM 694 C C . ALA A 1 93 ? 4.148 -23.125 5.727 1 98.25 93 ALA A C 1
ATOM 696 O O . ALA A 1 93 ? 4.738 -22.078 5.961 1 98.25 93 ALA A O 1
ATOM 697 N N . ALA A 1 94 ? 4.652 -24.109 5.059 1 98.31 94 ALA A N 1
ATOM 698 C CA . ALA A 1 94 ? 6.012 -24.031 4.535 1 98.31 94 ALA A CA 1
ATOM 699 C C . ALA A 1 94 ? 6.125 -22.953 3.471 1 98.31 94 ALA A C 1
ATOM 701 O O . ALA A 1 94 ? 7.066 -22.156 3.492 1 98.31 94 ALA A O 1
ATOM 702 N N . GLU A 1 95 ? 5.191 -22.922 2.605 1 98.56 95 GLU A N 1
ATOM 703 C CA . GLU A 1 95 ? 5.227 -21.953 1.504 1 98.56 95 GLU A CA 1
ATOM 704 C C . GLU A 1 95 ? 5.133 -20.531 2.016 1 98.56 95 GLU A C 1
ATOM 706 O O . GLU A 1 95 ? 5.922 -19.672 1.616 1 98.56 95 GLU A O 1
ATOM 711 N N . TYR A 1 96 ? 4.176 -20.266 2.887 1 98.62 96 TYR A N 1
ATOM 712 C CA . TYR A 1 96 ? 3.953 -18.891 3.35 1 98.62 96 TYR A CA 1
ATOM 713 C C . TYR A 1 96 ? 5.102 -18.422 4.234 1 98.62 96 TYR A C 1
ATOM 715 O O . TYR A 1 96 ? 5.461 -17.25 4.223 1 98.62 96 TYR A O 1
ATOM 723 N N . ARG A 1 97 ? 5.691 -19.344 4.992 1 98.25 97 ARG A N 1
ATOM 724 C CA . ARG A 1 97 ? 6.895 -19 5.742 1 98.25 97 ARG A CA 1
ATOM 725 C C . ARG A 1 97 ? 8.039 -18.641 4.801 1 98.25 97 ARG A C 1
ATOM 727 O O . ARG A 1 97 ? 8.75 -17.656 5.035 1 98.25 97 ARG A O 1
ATOM 734 N N . LEU A 1 98 ? 8.18 -19.438 3.799 1 98.62 98 LEU A N 1
ATOM 735 C CA . LEU A 1 98 ? 9.195 -19.109 2.803 1 98.62 98 LEU A CA 1
ATOM 736 C C . LEU A 1 98 ? 8.945 -17.734 2.188 1 98.62 98 LEU A C 1
ATOM 738 O O . LEU A 1 98 ? 9.859 -16.922 2.102 1 98.62 98 LEU A O 1
ATOM 742 N N . ASP A 1 99 ? 7.742 -17.516 1.75 1 98.69 99 ASP A N 1
ATOM 743 C CA . ASP A 1 99 ? 7.387 -16.234 1.136 1 98.69 99 ASP A CA 1
ATOM 744 C C . ASP A 1 99 ? 7.703 -15.07 2.07 1 98.69 99 ASP A C 1
ATOM 746 O O . ASP A 1 99 ? 8.297 -14.078 1.651 1 98.69 99 ASP A O 1
ATOM 750 N N . PHE A 1 100 ? 7.328 -15.195 3.316 1 98.31 100 PHE A N 1
ATOM 751 C CA . PHE A 1 100 ? 7.598 -14.148 4.289 1 98.31 100 PHE A CA 1
ATOM 752 C C . PHE A 1 100 ? 9.102 -13.93 4.449 1 98.31 100 PHE A C 1
ATOM 754 O O . PHE A 1 100 ? 9.562 -12.789 4.473 1 98.31 100 PHE A O 1
ATOM 761 N N . ASN A 1 101 ? 9.828 -15.039 4.586 1 97.75 101 ASN A N 1
ATOM 762 C CA . ASN A 1 101 ? 11.281 -14.961 4.766 1 97.75 101 ASN A CA 1
ATOM 763 C C . ASN A 1 101 ? 11.945 -14.25 3.592 1 97.75 101 ASN A C 1
ATOM 765 O O . ASN A 1 101 ? 12.938 -13.539 3.775 1 97.75 101 ASN A O 1
ATOM 769 N N . LEU A 1 102 ? 11.414 -14.469 2.451 1 98.44 102 LEU A N 1
ATOM 770 C CA . LEU A 1 102 ? 11.961 -13.773 1.287 1 98.44 102 LEU A CA 1
ATOM 771 C C . LEU A 1 102 ? 11.773 -12.266 1.411 1 98.44 102 LEU A C 1
ATOM 773 O O . LEU A 1 102 ? 12.695 -11.5 1.126 1 98.44 102 LEU A O 1
ATOM 777 N N . HIS A 1 103 ? 10.664 -11.812 1.873 1 97.69 103 HIS A N 1
ATOM 778 C CA . HIS A 1 103 ? 10.375 -10.391 2.031 1 97.69 103 HIS A CA 1
ATOM 779 C C . HIS A 1 103 ? 11.336 -9.734 3.02 1 97.69 103 HIS A C 1
ATOM 781 O O . HIS A 1 103 ? 11.641 -8.547 2.908 1 97.69 103 HIS A O 1
ATOM 787 N N . THR A 1 104 ? 11.773 -10.508 3.959 1 96.12 104 THR A N 1
ATOM 788 C CA . THR A 1 104 ? 12.578 -9.961 5.047 1 96.12 104 THR A CA 1
ATOM 789 C C . THR A 1 104 ? 14.008 -10.477 4.977 1 96.12 104 THR A C 1
ATOM 791 O O . THR A 1 104 ? 14.719 -10.492 5.984 1 96.12 104 THR A O 1
ATOM 794 N N . TYR A 1 105 ? 14.398 -11 3.846 1 97.75 105 TYR A N 1
ATOM 795 C CA . TYR A 1 105 ? 15.727 -11.562 3.656 1 97.75 105 TYR A CA 1
ATOM 796 C C . TYR A 1 105 ? 16.797 -10.523 3.945 1 97.75 105 TYR A C 1
ATOM 798 O O . TYR A 1 105 ? 16.703 -9.375 3.51 1 97.75 105 TYR A O 1
ATOM 806 N N . PRO A 1 106 ? 17.828 -10.836 4.668 1 97.06 106 PRO A N 1
ATOM 807 C CA . PRO A 1 106 ? 18.766 -9.844 5.199 1 97.06 106 PRO A CA 1
ATOM 808 C C . PRO A 1 106 ? 19.844 -9.438 4.188 1 97.06 106 PRO A C 1
ATOM 810 O O . PRO A 1 106 ? 20.719 -8.641 4.508 1 97.06 106 PRO A O 1
ATOM 813 N N . LYS A 1 107 ? 19.828 -9.953 2.955 1 97.88 107 LYS A N 1
ATOM 814 C CA . LYS A 1 107 ? 20.797 -9.656 1.899 1 97.88 107 LYS A CA 1
ATOM 815 C C . LYS A 1 107 ? 20.094 -9.336 0.584 1 97.88 107 LYS A C 1
ATOM 817 O O . LYS A 1 107 ? 18.922 -9.664 0.408 1 97.88 107 LYS A O 1
ATOM 822 N N . PRO A 1 108 ? 20.812 -8.656 -0.321 1 98.31 108 PRO A N 1
ATOM 823 C CA . PRO A 1 108 ? 20.203 -8.477 -1.641 1 98.31 108 PRO A CA 1
ATOM 824 C C . PRO A 1 108 ? 19.734 -9.797 -2.254 1 98.31 108 PRO A C 1
ATOM 826 O O . PRO A 1 108 ? 20.516 -10.742 -2.375 1 98.31 108 PRO A O 1
ATOM 829 N N . LEU A 1 109 ? 18.516 -9.875 -2.484 1 98.81 109 LEU A N 1
ATOM 830 C CA . LEU A 1 109 ? 17.859 -11.016 -3.115 1 98.81 109 LEU A CA 1
ATOM 831 C C . LEU A 1 109 ? 17.219 -10.617 -4.434 1 98.81 109 LEU A C 1
ATOM 833 O O . LEU A 1 109 ? 16.219 -9.898 -4.445 1 98.81 109 LEU A O 1
ATOM 837 N N . LEU A 1 110 ? 17.797 -11.008 -5.543 1 98.88 110 LEU A N 1
ATOM 838 C CA . LEU A 1 110 ? 17.281 -10.742 -6.879 1 98.88 110 LEU A CA 1
ATOM 839 C C . LEU A 1 110 ? 16.469 -11.922 -7.395 1 98.88 110 LEU A C 1
ATOM 841 O O . LEU A 1 110 ? 16.859 -13.078 -7.223 1 98.88 110 LEU A O 1
ATOM 845 N N . CYS A 1 111 ? 15.328 -11.688 -7.914 1 98.94 111 CYS A N 1
ATOM 846 C CA . CYS A 1 111 ? 14.5 -12.719 -8.531 1 98.94 111 CYS A CA 1
ATOM 847 C C . CYS A 1 111 ? 14.297 -12.438 -10.016 1 98.94 111 CYS A C 1
ATOM 849 O O . CYS A 1 111 ? 13.836 -11.359 -10.391 1 98.94 111 CYS A O 1
ATOM 851 N N . TRP A 1 112 ? 14.719 -13.375 -10.859 1 98.88 112 TRP A N 1
ATOM 852 C CA . TRP A 1 112 ? 14.586 -13.281 -12.305 1 98.88 112 TRP A CA 1
ATOM 853 C C . TRP A 1 112 ? 13.242 -13.828 -12.766 1 98.88 112 TRP A C 1
ATOM 855 O O . TRP A 1 112 ? 13.102 -15.031 -13.023 1 98.88 112 TRP A O 1
ATOM 865 N N . GLY A 1 113 ? 12.242 -12.922 -12.867 1 98.81 113 GLY A N 1
ATOM 866 C CA . GLY A 1 113 ? 10.867 -13.32 -13.141 1 98.81 113 GLY A CA 1
ATOM 867 C C . GLY A 1 113 ? 10.531 -13.328 -14.617 1 98.81 113 GLY A C 1
ATOM 868 O O . GLY A 1 113 ? 9.641 -12.594 -15.062 1 98.81 113 GLY A O 1
ATOM 869 N N . HIS A 1 114 ? 11.211 -14.172 -15.414 1 98.69 114 HIS A N 1
ATOM 870 C CA . HIS A 1 114 ? 10.953 -14.289 -16.844 1 98.69 114 HIS A CA 1
ATOM 871 C C . HIS A 1 114 ? 9.781 -15.234 -17.109 1 98.69 114 HIS A C 1
ATOM 873 O O . HIS A 1 114 ? 9.445 -16.078 -16.266 1 98.69 114 HIS A O 1
ATOM 879 N N . GLY A 1 115 ? 9.133 -15.133 -18.328 1 98.56 115 GLY A N 1
ATOM 880 C CA . GLY A 1 115 ? 8.047 -16.031 -18.703 1 98.56 115 GLY A CA 1
ATOM 881 C C . GLY A 1 115 ? 6.867 -15.969 -17.75 1 98.56 115 GLY A C 1
ATOM 882 O O . GLY A 1 115 ? 6.508 -14.891 -17.266 1 98.56 115 GLY A O 1
ATOM 883 N N . TYR A 1 116 ? 6.258 -17.141 -17.531 1 98.75 116 TYR A N 1
ATOM 884 C CA . TYR A 1 116 ? 5.094 -17.188 -16.656 1 98.75 116 TYR A CA 1
ATOM 885 C C . TYR A 1 116 ? 5.504 -17.078 -15.195 1 98.75 116 TYR A C 1
ATOM 887 O O . TYR A 1 116 ? 6.387 -17.812 -14.734 1 98.75 116 TYR A O 1
ATOM 895 N N . VAL A 1 117 ? 5.012 -16.188 -14.5 1 98.88 117 VAL A N 1
ATOM 896 C CA . VAL A 1 117 ? 5.105 -16 -13.062 1 98.88 117 VAL A CA 1
ATOM 897 C C . VAL A 1 117 ? 3.705 -15.992 -12.445 1 98.88 117 VAL A C 1
ATOM 899 O O . VAL A 1 117 ? 3.084 -14.938 -12.312 1 98.88 117 VAL A O 1
ATOM 902 N N . LEU A 1 118 ? 3.244 -17.156 -12.039 1 98.62 118 LEU A N 1
ATOM 903 C CA . LEU A 1 118 ? 1.846 -17.312 -11.664 1 98.62 118 LEU A CA 1
ATOM 904 C C . LEU A 1 118 ? 1.728 -17.859 -10.242 1 98.62 118 LEU A C 1
ATOM 906 O O . LEU A 1 118 ? 2.51 -18.719 -9.836 1 98.62 118 LEU A O 1
ATOM 910 N N . GLY A 1 119 ? 0.798 -17.406 -9.508 1 98.19 119 GLY A N 1
ATOM 911 C CA . GLY A 1 119 ? 0.514 -17.938 -8.188 1 98.19 119 GLY A CA 1
ATOM 912 C C . GLY A 1 119 ? 1.742 -18.016 -7.301 1 98.19 119 GLY A C 1
ATOM 913 O O . GLY A 1 119 ? 2.395 -17.016 -7.035 1 98.19 119 GLY A O 1
ATOM 914 N N . GLY A 1 120 ? 2.176 -19.234 -7.02 1 98.31 120 GLY A N 1
ATOM 915 C CA . GLY A 1 120 ? 3.369 -19.438 -6.215 1 98.31 120 GLY A CA 1
ATOM 916 C C . GLY A 1 120 ? 4.59 -18.719 -6.754 1 98.31 120 GLY A C 1
ATOM 917 O O . GLY A 1 120 ? 5.469 -18.312 -5.988 1 98.31 120 GLY A O 1
ATOM 918 N N . GLY A 1 121 ? 4.66 -18.594 -8.062 1 98.81 121 GLY A N 1
ATOM 919 C CA . GLY A 1 121 ? 5.734 -17.812 -8.664 1 98.81 121 GLY A CA 1
ATOM 920 C C . GLY A 1 121 ? 5.691 -16.344 -8.273 1 98.81 121 GLY A C 1
ATOM 921 O O . GLY A 1 121 ? 6.734 -15.734 -8.047 1 98.81 121 GLY A O 1
ATOM 922 N N . MET A 1 122 ? 4.5 -15.781 -8.25 1 98.88 122 MET A N 1
ATOM 923 C CA . MET A 1 122 ? 4.332 -14.414 -7.766 1 98.88 122 MET A CA 1
ATOM 924 C C . MET A 1 122 ? 4.801 -14.289 -6.32 1 98.88 122 MET A C 1
ATOM 926 O O . MET A 1 122 ? 5.398 -13.281 -5.945 1 98.88 122 MET A O 1
ATOM 930 N N . GLY A 1 123 ? 4.48 -15.297 -5.543 1 98.75 123 GLY A N 1
ATOM 931 C CA . GLY A 1 123 ? 4.949 -15.289 -4.164 1 98.75 123 GLY A CA 1
ATOM 932 C C . GLY A 1 123 ? 6.457 -15.164 -4.047 1 98.75 123 GLY A C 1
ATOM 933 O O . GLY A 1 123 ? 6.957 -14.375 -3.25 1 98.75 123 GLY A O 1
ATOM 934 N N . LEU A 1 124 ? 7.164 -15.922 -4.84 1 98.88 124 LEU A N 1
ATOM 935 C CA . LEU A 1 124 ? 8.617 -15.875 -4.848 1 98.88 124 LEU A CA 1
ATOM 936 C C . LEU A 1 124 ? 9.117 -14.523 -5.344 1 98.88 124 LEU A C 1
ATOM 938 O O . LEU A 1 124 ? 9.953 -13.891 -4.695 1 98.88 124 LEU A O 1
ATOM 942 N N . LEU A 1 125 ? 8.547 -14.078 -6.418 1 98.94 125 LEU A N 1
ATOM 943 C CA . LEU A 1 125 ? 8.992 -12.828 -7.02 1 98.94 125 LEU A CA 1
ATOM 944 C C . LEU A 1 125 ? 8.75 -11.648 -6.078 1 98.94 125 LEU A C 1
ATOM 946 O O . LEU A 1 125 ? 9.641 -10.828 -5.855 1 98.94 125 LEU A O 1
ATOM 950 N N . GLN A 1 126 ? 7.566 -11.594 -5.488 1 98.69 126 GLN A N 1
ATOM 951 C CA . GLN A 1 126 ? 7.188 -10.438 -4.684 1 98.69 126 GLN A CA 1
ATOM 952 C C . GLN A 1 126 ? 8.023 -10.352 -3.412 1 98.69 126 GLN A C 1
ATOM 954 O O . GLN A 1 126 ? 8.203 -9.273 -2.848 1 98.69 126 GLN A O 1
ATOM 959 N N . GLY A 1 127 ? 8.562 -11.484 -3.006 1 98.31 127 GLY A N 1
ATOM 960 C CA . GLY A 1 127 ? 9.352 -11.508 -1.782 1 98.31 127 GLY A CA 1
ATOM 961 C C . GLY A 1 127 ? 10.758 -10.977 -1.968 1 98.31 127 GLY A C 1
ATOM 962 O O . GLY A 1 127 ? 11.445 -10.664 -0.991 1 98.31 127 GLY A O 1
ATOM 963 N N . ALA A 1 128 ? 11.211 -10.82 -3.18 1 98.62 128 ALA A N 1
ATOM 964 C CA . ALA A 1 128 ? 12.594 -10.43 -3.461 1 98.62 128 ALA A CA 1
ATOM 965 C C . ALA A 1 128 ? 12.781 -8.922 -3.295 1 98.62 128 ALA A C 1
ATOM 967 O O . ALA A 1 128 ? 11.867 -8.141 -3.582 1 98.62 128 ALA A O 1
ATOM 968 N N . SER A 1 129 ? 13.992 -8.539 -2.852 1 97.56 129 SER A N 1
ATOM 969 C CA . SER A 1 129 ? 14.289 -7.117 -2.695 1 97.56 129 SER A CA 1
ATOM 970 C C . SER A 1 129 ? 14.445 -6.434 -4.051 1 97.56 129 SER A C 1
ATOM 972 O O . SER A 1 129 ? 14.195 -5.23 -4.176 1 97.56 129 SER A O 1
ATOM 974 N N . THR A 1 130 ? 14.914 -7.191 -5.016 1 98.5 130 THR A N 1
ATOM 975 C CA . THR A 1 130 ? 14.977 -6.723 -6.398 1 98.5 130 THR A CA 1
ATOM 976 C C . THR A 1 130 ? 14.211 -7.668 -7.32 1 98.5 130 THR A C 1
ATOM 978 O O . THR A 1 130 ? 14.688 -8.758 -7.633 1 98.5 130 THR A O 1
ATOM 981 N N . ARG A 1 131 ? 13.094 -7.281 -7.77 1 98.88 131 ARG A N 1
ATOM 982 C CA . ARG A 1 131 ? 12.227 -8.047 -8.656 1 98.88 131 ARG A CA 1
ATOM 983 C C . ARG A 1 131 ? 12.453 -7.672 -10.117 1 98.88 131 ARG A C 1
ATOM 985 O O . ARG A 1 131 ? 12.125 -6.562 -10.531 1 98.88 131 ARG A O 1
ATOM 992 N N . ILE A 1 132 ? 12.953 -8.586 -10.891 1 98.94 132 ILE A N 1
ATOM 993 C CA . ILE A 1 132 ? 13.312 -8.32 -12.281 1 98.94 132 ILE A CA 1
ATOM 994 C C . ILE A 1 132 ? 12.289 -8.969 -13.211 1 98.94 132 ILE A C 1
ATOM 996 O O . ILE A 1 132 ? 11.938 -10.141 -13.031 1 98.94 132 ILE A O 1
ATOM 1000 N N . VAL A 1 133 ? 11.773 -8.234 -14.117 1 98.94 133 VAL A N 1
ATOM 1001 C CA . VAL A 1 133 ? 10.891 -8.75 -15.164 1 98.94 133 VAL A CA 1
ATOM 1002 C C . VAL A 1 133 ? 11.539 -8.531 -16.531 1 98.94 133 VAL A C 1
ATOM 1004 O O . VAL A 1 133 ? 12.445 -7.707 -16.672 1 98.94 133 VAL A O 1
ATOM 1007 N N . THR A 1 134 ? 11.125 -9.258 -17.516 1 98.81 134 THR A N 1
ATOM 1008 C CA . THR A 1 134 ? 11.664 -9.258 -18.875 1 98.81 134 THR A CA 1
ATOM 1009 C C . THR A 1 134 ? 10.547 -9.125 -19.906 1 98.81 134 THR A C 1
ATOM 1011 O O . THR A 1 134 ? 9.367 -9.133 -19.547 1 98.81 134 THR A O 1
ATOM 1014 N N . PRO A 1 135 ? 10.875 -8.977 -21.203 1 98.56 135 PRO A N 1
ATOM 1015 C CA . PRO A 1 135 ? 9.836 -8.875 -22.234 1 98.56 135 PRO A CA 1
ATOM 1016 C C . PRO A 1 135 ? 8.906 -10.086 -22.266 1 98.56 135 PRO A C 1
ATOM 1018 O O . PRO A 1 135 ? 7.734 -9.969 -22.625 1 98.56 135 PRO A O 1
ATOM 1021 N N . SER A 1 136 ? 9.328 -11.188 -21.766 1 98.44 136 SER A N 1
ATOM 1022 C CA . SER A 1 136 ? 8.547 -12.422 -21.828 1 98.44 136 SER A CA 1
ATOM 1023 C C . SER A 1 136 ? 7.645 -12.57 -20.609 1 98.44 136 SER A C 1
ATOM 1025 O O . SER A 1 136 ? 6.777 -13.445 -20.578 1 98.44 136 SER A O 1
ATOM 1027 N N . SER A 1 137 ? 7.801 -11.742 -19.609 1 98.75 137 SER A N 1
ATOM 1028 C CA . SER A 1 137 ? 7.137 -11.914 -18.312 1 98.75 137 SER A CA 1
ATOM 1029 C C . SER A 1 137 ? 5.621 -11.797 -18.453 1 98.75 137 SER A C 1
ATOM 1031 O O . SER A 1 137 ? 5.125 -10.883 -19.109 1 98.75 137 SER A O 1
ATOM 1033 N N . ARG A 1 138 ? 4.957 -12.727 -17.953 1 98.75 138 ARG A N 1
ATOM 1034 C CA . ARG A 1 138 ? 3.51 -12.758 -17.781 1 98.75 138 ARG A CA 1
ATOM 1035 C C . ARG A 1 138 ? 3.137 -13.094 -16.344 1 98.75 138 ARG A C 1
ATOM 1037 O O . ARG A 1 138 ? 3.182 -14.258 -15.945 1 98.75 138 ARG A O 1
ATOM 1044 N N . LEU A 1 139 ? 2.711 -12.086 -15.617 1 98.88 139 LEU A N 1
ATOM 1045 C CA . LEU A 1 139 ? 2.422 -12.234 -14.195 1 98.88 139 LEU A CA 1
ATOM 1046 C C . LEU A 1 139 ? 0.917 -12.289 -13.945 1 98.88 139 LEU A C 1
ATOM 1048 O O . LEU A 1 139 ? 0.158 -11.523 -14.547 1 98.88 139 LEU A O 1
ATOM 1052 N N . ALA A 1 140 ? 0.469 -13.195 -13.086 1 98.88 140 ALA A N 1
ATOM 1053 C CA . ALA A 1 140 ? -0.957 -13.234 -12.766 1 98.88 140 ALA A CA 1
ATOM 1054 C C . ALA A 1 140 ? -1.215 -14.031 -11.492 1 98.88 140 ALA A C 1
ATOM 1056 O O . ALA A 1 140 ? -0.348 -14.781 -11.031 1 98.88 140 ALA A O 1
ATOM 1057 N N . MET A 1 141 ? -2.33 -13.789 -10.883 1 98.75 141 MET A N 1
ATOM 1058 C CA . MET A 1 141 ? -2.938 -14.609 -9.836 1 98.75 141 MET A CA 1
ATOM 1059 C C . MET A 1 141 ? -4.223 -15.266 -10.336 1 98.75 141 MET A C 1
ATOM 1061 O O . MET A 1 141 ? -5.32 -14.836 -9.984 1 98.75 141 MET A O 1
ATOM 1065 N N . PRO A 1 142 ? -4.113 -16.328 -11.062 1 98.06 142 PRO A N 1
ATOM 1066 C CA . PRO A 1 142 ? -5.262 -16.891 -11.773 1 98.06 142 PRO A CA 1
ATOM 1067 C C . PRO A 1 142 ? -6.07 -17.875 -10.922 1 98.06 142 PRO A C 1
ATOM 1069 O O . PRO A 1 142 ? -6.805 -18.703 -11.461 1 98.06 142 PRO A O 1
ATOM 1072 N N . GLU A 1 143 ? -6.031 -17.812 -9.641 1 98.38 143 GLU A N 1
ATOM 1073 C CA . GLU A 1 143 ? -6.543 -18.781 -8.68 1 98.38 143 GLU A CA 1
ATOM 1074 C C . GLU A 1 143 ? -8.055 -18.938 -8.812 1 98.38 143 GLU A C 1
ATOM 1076 O O . GLU A 1 143 ? -8.602 -19.984 -8.461 1 98.38 143 GLU A O 1
ATOM 1081 N N . ILE A 1 144 ? -8.734 -17.906 -9.367 1 98.62 144 ILE A N 1
ATOM 1082 C CA . ILE A 1 144 ? -10.18 -18 -9.5 1 98.62 144 ILE A CA 1
ATOM 1083 C C . ILE A 1 144 ? -10.547 -19.141 -10.445 1 98.62 144 ILE A C 1
ATOM 1085 O O . ILE A 1 144 ? -11.625 -19.734 -10.328 1 98.62 144 ILE A O 1
ATOM 1089 N N . SER A 1 145 ? -9.672 -19.484 -11.336 1 97.94 145 SER A N 1
ATOM 1090 C CA . SER A 1 145 ? -9.922 -20.531 -12.32 1 97.94 145 SER A CA 1
ATOM 1091 C C . SER A 1 145 ? -9.82 -21.922 -11.695 1 97.94 145 SER A C 1
ATOM 1093 O O . SER A 1 145 ? -10.297 -22.906 -12.273 1 97.94 145 SER A O 1
ATOM 1095 N N . ILE A 1 146 ? -9.211 -22 -10.492 1 97.5 146 ILE A N 1
ATOM 1096 C CA . ILE A 1 146 ? -9.016 -23.328 -9.914 1 97.5 146 ILE A CA 1
ATOM 1097 C C . ILE A 1 146 ? -9.695 -23.406 -8.547 1 97.5 146 ILE A C 1
ATOM 1099 O O . ILE A 1 146 ? -9.391 -24.281 -7.742 1 97.5 146 ILE A O 1
ATOM 1103 N N . GLY A 1 147 ? -10.539 -22.422 -8.273 1 97.75 147 GLY A N 1
ATOM 1104 C CA . GLY A 1 147 ? -11.336 -22.453 -7.055 1 97.75 147 GLY A CA 1
ATOM 1105 C C . GLY A 1 147 ? -10.531 -22.125 -5.809 1 97.75 147 GLY A C 1
ATOM 1106 O O . GLY A 1 147 ? -10.953 -22.438 -4.695 1 97.75 147 GLY A O 1
ATOM 1107 N N . LEU A 1 148 ? -9.375 -21.656 -5.953 1 98.06 148 LEU A N 1
ATOM 1108 C CA . LEU A 1 148 ? -8.586 -21.062 -4.879 1 98.06 148 LEU A CA 1
ATOM 1109 C C . LEU A 1 148 ? -8.688 -19.547 -4.895 1 98.06 148 LEU A C 1
ATOM 1111 O O . LEU A 1 148 ? -9.562 -18.984 -5.551 1 98.06 148 LEU A O 1
ATOM 1115 N N . TYR A 1 149 ? -8 -18.828 -4.059 1 98.75 149 TYR A N 1
ATOM 1116 C CA . TYR A 1 149 ? -7.918 -17.375 -4.004 1 98.75 149 TYR A CA 1
ATOM 1117 C C . TYR A 1 149 ? -6.473 -16.906 -4.156 1 98.75 149 TYR A C 1
ATOM 1119 O O . TYR A 1 149 ? -5.539 -17.703 -4.02 1 98.75 149 TYR A O 1
ATOM 1127 N N . PRO A 1 150 ? -6.262 -15.664 -4.586 1 98.81 150 PRO A N 1
ATOM 1128 C CA . PRO A 1 150 ? -4.883 -15.18 -4.66 1 98.81 150 PRO A CA 1
ATOM 1129 C C . PRO A 1 150 ? -4.184 -15.195 -3.303 1 98.81 150 PRO A C 1
ATOM 1131 O O . PRO A 1 150 ? -4.441 -14.328 -2.463 1 98.81 150 PRO A O 1
ATOM 1134 N N . ASP A 1 151 ? -3.373 -16.172 -3.119 1 98.69 151 ASP A N 1
ATOM 1135 C CA . ASP A 1 151 ? -2.623 -16.328 -1.875 1 98.69 151 ASP A CA 1
ATOM 1136 C C . ASP A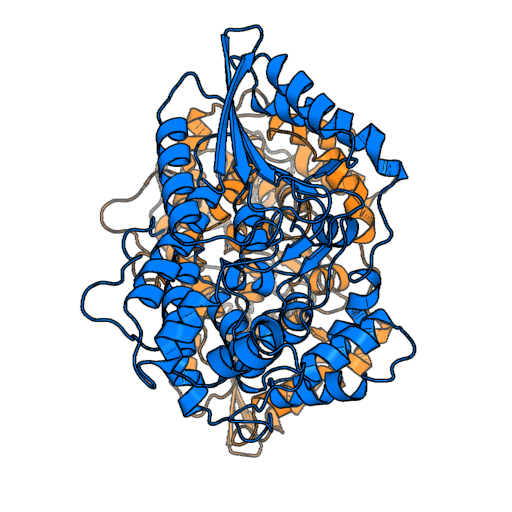 1 151 ? -1.16 -15.93 -2.066 1 98.69 151 ASP A C 1
ATOM 1138 O O . ASP A 1 151 ? -0.852 -15.039 -2.861 1 98.69 151 ASP A O 1
ATOM 1142 N N . VAL A 1 152 ? -0.258 -16.344 -1.223 1 98.75 152 VAL A N 1
ATOM 1143 C CA . VAL A 1 152 ? 1.19 -16.156 -1.256 1 98.75 152 VAL A CA 1
ATOM 1144 C C . VAL A 1 152 ? 1.531 -14.68 -1.11 1 98.75 152 VAL A C 1
ATOM 1146 O O . VAL A 1 152 ? 2.445 -14.18 -1.77 1 98.75 152 VAL A O 1
ATOM 1149 N N . GLY A 1 153 ? 0.756 -13.953 -0.294 1 98.56 153 GLY A N 1
ATOM 1150 C CA . GLY A 1 153 ? 0.985 -12.539 -0.037 1 98.56 153 GLY A CA 1
ATOM 1151 C C . GLY A 1 153 ? 0.187 -11.633 -0.952 1 98.56 153 GLY A C 1
ATOM 1152 O O . GLY A 1 153 ? 0.27 -10.406 -0.844 1 98.56 153 GLY A O 1
ATOM 1153 N N . ALA A 1 154 ? -0.659 -12.203 -1.791 1 98.81 154 ALA A N 1
ATOM 1154 C CA . ALA A 1 154 ? -1.411 -11.391 -2.742 1 98.81 154 ALA A CA 1
ATOM 1155 C C . ALA A 1 154 ? -2.43 -10.508 -2.023 1 98.81 154 ALA A C 1
ATOM 1157 O O . ALA A 1 154 ? -2.762 -9.422 -2.496 1 98.81 154 ALA A O 1
ATOM 1158 N N . SER A 1 155 ? -2.918 -10.969 -0.854 1 98.62 155 SER A N 1
ATOM 1159 C CA . SER A 1 155 ? -3.777 -10.094 -0.065 1 98.62 155 SER A CA 1
ATOM 1160 C C . SER A 1 155 ? -3.078 -8.781 0.262 1 98.62 155 SER A C 1
ATOM 1162 O O . SER A 1 155 ? -3.727 -7.738 0.376 1 98.62 155 SER A O 1
ATOM 1164 N N . TRP A 1 156 ? -1.773 -8.836 0.371 1 97.88 156 TRP A N 1
ATOM 1165 C CA . TRP A 1 156 ? -0.961 -7.664 0.675 1 97.88 156 TRP A CA 1
ATOM 1166 C C . TRP A 1 156 ? -0.857 -6.746 -0.537 1 97.88 156 TRP A C 1
ATOM 1168 O O . TRP A 1 156 ? -1.252 -5.578 -0.473 1 97.88 156 TRP A O 1
ATOM 1178 N N . PHE A 1 157 ? -0.404 -7.27 -1.689 1 97.88 157 PHE A N 1
ATOM 1179 C CA . PHE A 1 157 ? -0.089 -6.359 -2.781 1 97.88 157 PHE A CA 1
ATOM 1180 C C . PHE A 1 157 ? -1.338 -6.027 -3.588 1 97.88 157 PHE A C 1
ATOM 1182 O O . PHE A 1 157 ? -1.453 -4.93 -4.145 1 97.88 157 PHE A O 1
ATOM 1189 N N . LEU A 1 158 ? -2.357 -6.918 -3.648 1 98.19 158 LEU A N 1
ATOM 1190 C CA . LEU A 1 158 ? -3.57 -6.582 -4.383 1 98.19 158 LEU A CA 1
ATOM 1191 C C . LEU A 1 158 ? -4.34 -5.469 -3.68 1 98.19 158 LEU A C 1
ATOM 1193 O O . LEU A 1 158 ? -4.934 -4.609 -4.336 1 98.19 158 LEU A O 1
ATOM 1197 N N . SER A 1 159 ? -4.324 -5.504 -2.334 1 97 159 SER A N 1
ATOM 1198 C CA . SER A 1 159 ? -5.082 -4.52 -1.567 1 97 159 SER A CA 1
ATOM 1199 C C . SER A 1 159 ? -4.426 -3.143 -1.637 1 97 159 SER A C 1
ATOM 1201 O O . SER A 1 159 ? -5 -2.154 -1.177 1 97 159 SER A O 1
ATOM 1203 N N . ARG A 1 160 ? -3.295 -3.029 -2.293 1 96 160 ARG A N 1
ATOM 1204 C CA . ARG A 1 160 ? -2.529 -1.788 -2.244 1 96 160 ARG A CA 1
ATOM 1205 C C . ARG A 1 160 ? -2.244 -1.268 -3.65 1 96 160 ARG A C 1
ATOM 1207 O O . ARG A 1 160 ? -1.464 -0.328 -3.822 1 96 160 ARG A O 1
ATOM 1214 N N . LEU A 1 161 ? -2.838 -1.837 -4.621 1 96.75 161 LEU A N 1
ATOM 1215 C CA . LEU A 1 161 ? -2.723 -1.339 -5.988 1 96.75 161 LEU A CA 1
ATOM 1216 C C . LEU A 1 161 ? -3.627 -0.132 -6.207 1 96.75 161 LEU A C 1
ATOM 1218 O O . LEU A 1 161 ? -4.594 0.066 -5.469 1 96.75 161 LEU A O 1
ATOM 1222 N N . PRO A 1 162 ? -3.348 0.665 -7.23 1 94.69 162 PRO A N 1
ATOM 1223 C CA . PRO A 1 162 ? -4.125 1.882 -7.473 1 94.69 162 PRO A CA 1
ATOM 1224 C C . PRO A 1 162 ? -5.574 1.59 -7.855 1 94.69 162 PRO A C 1
ATOM 1226 O O . PRO A 1 162 ? -5.836 0.705 -8.672 1 94.69 162 PRO A O 1
ATOM 1229 N N . GLY A 1 163 ? -6.449 2.383 -7.242 1 95.31 163 GLY A N 1
ATOM 1230 C CA . GLY A 1 163 ? -7.855 2.262 -7.582 1 95.31 163 GLY A CA 1
ATOM 1231 C C . GLY A 1 163 ? -8.414 0.873 -7.332 1 95.31 163 GLY A C 1
ATOM 1232 O O . GLY A 1 163 ? -8.242 0.318 -6.242 1 95.31 163 GLY A O 1
ATOM 1233 N N . LYS A 1 164 ? -9.078 0.41 -8.406 1 98 164 LYS A N 1
ATOM 1234 C CA . LYS A 1 164 ? -9.734 -0.89 -8.289 1 98 164 LYS A CA 1
ATOM 1235 C C . LYS A 1 164 ? -8.945 -1.974 -9.016 1 98 164 LYS A C 1
ATOM 1237 O O . LYS A 1 164 ? -9.453 -3.076 -9.234 1 98 164 LYS A O 1
ATOM 1242 N N . LEU A 1 165 ? -7.703 -1.687 -9.336 1 98.25 165 LEU A N 1
ATOM 1243 C CA . LEU A 1 165 ? -6.918 -2.627 -10.125 1 98.25 165 LEU A CA 1
ATOM 1244 C C . LEU A 1 165 ? -6.648 -3.906 -9.344 1 98.25 165 LEU A C 1
ATOM 1246 O O . LEU A 1 165 ? -6.645 -5 -9.906 1 98.25 165 LEU A O 1
ATOM 1250 N N . GLY A 1 166 ? -6.371 -3.752 -8.047 1 98.5 166 GLY A N 1
ATOM 1251 C CA . GLY A 1 166 ? -6.156 -4.945 -7.25 1 98.5 166 GLY A CA 1
ATOM 1252 C C . GLY A 1 166 ? -7.348 -5.887 -7.246 1 98.5 166 GLY A C 1
ATOM 1253 O O . GLY A 1 166 ? -7.191 -7.098 -7.41 1 98.5 166 GLY A O 1
ATOM 1254 N N . LEU A 1 167 ? -8.508 -5.293 -7.082 1 98.81 167 LEU A N 1
ATOM 1255 C CA . LEU A 1 167 ? -9.734 -6.074 -7.117 1 98.81 167 LEU A CA 1
ATOM 1256 C C . LEU A 1 167 ? -9.945 -6.695 -8.492 1 98.81 167 LEU A C 1
ATOM 1258 O O . LEU A 1 167 ? -10.258 -7.883 -8.602 1 98.81 167 LEU A O 1
ATOM 1262 N N . PHE A 1 168 ? -9.734 -5.91 -9.523 1 98.88 168 PHE A N 1
ATOM 1263 C CA . PHE A 1 168 ? -9.906 -6.359 -10.906 1 98.88 168 PHE A CA 1
ATOM 1264 C C . PHE A 1 168 ? -8.992 -7.543 -11.203 1 98.88 168 PHE A C 1
ATOM 1266 O O . PHE A 1 168 ? -9.453 -8.57 -11.703 1 98.88 168 PHE A O 1
ATOM 1273 N N . LEU A 1 169 ? -7.754 -7.375 -10.867 1 98.88 169 LEU A N 1
ATOM 1274 C CA . LEU A 1 169 ? -6.781 -8.43 -11.141 1 98.88 169 LEU A CA 1
ATOM 1275 C C . LEU A 1 169 ? -7.074 -9.672 -10.312 1 98.88 169 LEU A C 1
ATOM 1277 O O . LEU A 1 169 ? -6.93 -10.797 -10.797 1 98.88 169 LEU A O 1
ATOM 1281 N N . GLY A 1 170 ? -7.488 -9.492 -9.07 1 98.88 170 GLY A N 1
ATOM 1282 C CA . GLY A 1 170 ? -7.844 -10.625 -8.227 1 98.88 170 GLY A CA 1
ATOM 1283 C C . GLY A 1 170 ? -9.055 -11.391 -8.727 1 98.88 170 GLY A C 1
ATOM 1284 O O . GLY A 1 170 ? -9.078 -12.617 -8.695 1 98.88 170 GLY A O 1
ATOM 1285 N N . LEU A 1 171 ? -10.047 -10.68 -9.242 1 98.88 171 LEU A N 1
ATOM 1286 C CA . LEU A 1 171 ? -11.297 -11.289 -9.672 1 98.88 171 LEU A CA 1
ATOM 1287 C C . LEU A 1 171 ? -11.133 -11.977 -11.023 1 98.88 171 LEU A C 1
ATOM 1289 O O . LEU A 1 171 ? -11.789 -12.977 -11.305 1 98.88 171 LEU A O 1
ATOM 1293 N N . THR A 1 172 ? -10.273 -11.422 -11.844 1 98.88 172 THR A N 1
ATOM 1294 C CA . THR A 1 172 ? -10.266 -11.867 -13.234 1 98.88 172 THR A CA 1
ATOM 1295 C C . THR A 1 172 ? -9.062 -12.766 -13.516 1 98.88 172 THR A C 1
ATOM 1297 O O . THR A 1 172 ? -9.023 -13.453 -14.539 1 98.88 172 THR A O 1
ATOM 1300 N N . GLY A 1 173 ? -8.031 -12.656 -12.664 1 98.62 173 GLY A N 1
ATOM 1301 C CA . GLY A 1 173 ? -6.805 -13.383 -12.945 1 98.62 173 GLY A CA 1
ATOM 1302 C C . GLY A 1 173 ? -6.086 -12.875 -14.18 1 98.62 173 GLY A C 1
ATOM 1303 O O . GLY A 1 173 ? -5.27 -13.586 -14.773 1 98.62 173 GLY A O 1
ATOM 1304 N N . ALA A 1 174 ? -6.348 -11.672 -14.578 1 98.75 174 ALA A N 1
ATOM 1305 C CA . ALA A 1 174 ? -5.766 -11.109 -15.789 1 98.75 174 ALA A CA 1
ATOM 1306 C C . ALA A 1 174 ? -4.246 -11.07 -15.703 1 98.75 174 ALA A C 1
ATOM 1308 O O . ALA A 1 174 ? -3.684 -10.836 -14.633 1 98.75 174 ALA A O 1
ATOM 1309 N N . HIS A 1 175 ? -3.602 -11.234 -16.859 1 98.56 175 HIS A N 1
ATOM 1310 C CA . HIS A 1 175 ? -2.145 -11.227 -16.922 1 98.56 175 HIS A CA 1
ATOM 1311 C C . HIS A 1 175 ? -1.609 -9.797 -17.016 1 98.56 175 HIS A C 1
ATOM 1313 O O . HIS A 1 175 ? -2.197 -8.953 -17.703 1 98.56 175 HIS A O 1
ATOM 1319 N N . MET A 1 176 ? -0.554 -9.547 -16.375 1 98.75 176 MET A N 1
ATOM 1320 C CA . MET A 1 176 ? 0.226 -8.32 -16.469 1 98.75 176 MET A CA 1
ATOM 1321 C C . MET A 1 176 ? 1.534 -8.555 -17.219 1 98.75 176 MET A C 1
ATOM 1323 O O . MET A 1 176 ? 2.182 -9.586 -17.031 1 98.75 176 MET A O 1
ATOM 1327 N N . ASN A 1 177 ? 1.888 -7.664 -18.047 1 98.75 177 ASN A N 1
ATOM 1328 C CA . ASN A 1 177 ? 3.209 -7.738 -18.656 1 98.75 177 ASN A CA 1
ATOM 1329 C C . ASN A 1 177 ? 4.258 -7.004 -17.828 1 98.75 177 ASN A C 1
ATOM 1331 O O . ASN A 1 177 ? 3.98 -6.59 -16.703 1 98.75 177 ASN A O 1
ATOM 1335 N N . ALA A 1 178 ? 5.453 -6.898 -18.344 1 98.81 178 ALA A N 1
ATOM 1336 C CA . ALA A 1 178 ? 6.578 -6.301 -17.625 1 98.81 178 ALA A CA 1
ATOM 1337 C C . ALA A 1 178 ? 6.289 -4.844 -17.266 1 98.81 178 ALA A C 1
ATOM 1339 O O . ALA A 1 178 ? 6.535 -4.414 -16.141 1 98.81 178 ALA A O 1
ATOM 1340 N N . ARG A 1 179 ? 5.707 -4.121 -18.219 1 98.31 179 ARG A N 1
ATOM 1341 C CA . ARG A 1 179 ? 5.398 -2.713 -17.984 1 98.31 179 ARG A CA 1
ATOM 1342 C C . ARG A 1 179 ? 4.367 -2.557 -16.875 1 98.31 179 ARG A C 1
ATOM 1344 O O . ARG A 1 179 ? 4.516 -1.704 -16 1 98.31 179 ARG A O 1
ATOM 1351 N N . ASP A 1 180 ? 3.354 -3.389 -16.953 1 98.5 180 ASP A N 1
ATOM 1352 C CA . ASP A 1 180 ? 2.342 -3.354 -15.898 1 98.5 180 ASP A CA 1
ATOM 1353 C C . ASP A 1 180 ? 2.967 -3.592 -14.523 1 98.5 180 ASP A C 1
ATOM 1355 O O . ASP A 1 180 ? 2.666 -2.877 -13.562 1 98.5 180 ASP A O 1
ATOM 1359 N N . ALA A 1 181 ? 3.838 -4.594 -14.477 1 98.69 181 ALA A N 1
ATOM 1360 C CA . ALA A 1 181 ? 4.461 -4.953 -13.203 1 98.69 181 ALA A CA 1
ATOM 1361 C C . ALA A 1 181 ? 5.262 -3.787 -12.641 1 98.69 181 ALA A C 1
ATOM 1363 O O . ALA A 1 181 ? 5.188 -3.494 -11.438 1 98.69 181 ALA A O 1
ATOM 1364 N N . ILE A 1 182 ? 6.008 -3.096 -13.453 1 97.56 182 ILE A N 1
ATOM 1365 C CA . ILE A 1 182 ? 6.809 -1.95 -13.039 1 97.56 182 ILE A CA 1
ATOM 1366 C C . ILE A 1 182 ? 5.895 -0.805 -12.609 1 97.56 182 ILE A C 1
ATOM 1368 O O . ILE A 1 182 ? 6.051 -0.243 -11.523 1 97.56 182 ILE A O 1
ATOM 1372 N N . ASP A 1 183 ? 4.895 -0.568 -13.391 1 95.81 183 ASP A N 1
ATOM 1373 C CA . ASP A 1 183 ? 3.994 0.556 -13.148 1 95.81 183 ASP A CA 1
ATOM 1374 C C . ASP A 1 183 ? 3.219 0.366 -11.844 1 95.81 183 ASP A C 1
ATOM 1376 O O . ASP A 1 183 ? 2.93 1.336 -11.141 1 95.81 183 ASP A O 1
ATOM 1380 N N . LEU A 1 184 ? 2.912 -0.848 -11.539 1 96.88 184 LEU A N 1
ATOM 1381 C CA . LEU A 1 184 ? 2.051 -1.131 -10.398 1 96.88 184 LEU A CA 1
ATOM 1382 C C . LEU A 1 184 ? 2.879 -1.469 -9.164 1 96.88 184 LEU A C 1
ATOM 1384 O O . LEU A 1 184 ? 2.332 -1.878 -8.133 1 96.88 184 LEU A O 1
ATOM 1388 N N . GLY A 1 185 ? 4.203 -1.352 -9.297 1 96.44 185 GLY A N 1
ATOM 1389 C CA . GLY A 1 185 ? 5.074 -1.575 -8.148 1 96.44 185 GLY A CA 1
ATOM 1390 C C . GLY A 1 185 ? 5.254 -3.043 -7.812 1 96.44 185 GLY A C 1
ATOM 1391 O O . GLY A 1 185 ? 5.551 -3.391 -6.668 1 96.44 185 GLY A O 1
ATOM 1392 N N . LEU A 1 186 ? 5.043 -3.92 -8.789 1 98.44 186 LEU A N 1
ATOM 1393 C CA . LEU A 1 186 ? 5.164 -5.355 -8.57 1 98.44 186 LEU A CA 1
ATOM 1394 C C . LEU A 1 186 ? 6.48 -5.883 -9.125 1 98.44 186 LEU A C 1
ATOM 1396 O O . LEU A 1 186 ? 6.754 -7.082 -9.062 1 98.44 186 LEU A O 1
ATOM 1400 N N . ALA A 1 187 ? 7.266 -4.992 -9.68 1 98.62 187 ALA A N 1
ATOM 1401 C CA . ALA A 1 187 ? 8.641 -5.262 -10.102 1 98.62 187 ALA A CA 1
ATOM 1402 C C . ALA A 1 187 ? 9.508 -4.012 -9.977 1 98.62 187 ALA A C 1
ATOM 1404 O O . ALA A 1 187 ? 8.992 -2.896 -9.891 1 98.62 187 ALA A O 1
ATOM 1405 N N . ASP A 1 188 ? 10.805 -4.199 -10 1 98 188 ASP A N 1
ATOM 1406 C CA . ASP A 1 188 ? 11.727 -3.096 -9.75 1 98 188 ASP A CA 1
ATOM 1407 C C . ASP A 1 188 ? 12.57 -2.791 -10.984 1 98 188 ASP A C 1
ATOM 1409 O O . ASP A 1 188 ? 12.961 -1.644 -11.203 1 98 188 ASP A O 1
ATOM 1413 N N . ARG A 1 189 ? 12.859 -3.869 -11.734 1 98.75 189 ARG A N 1
ATOM 1414 C CA . ARG A 1 189 ? 13.781 -3.709 -12.859 1 98.75 189 ARG A CA 1
ATOM 1415 C C . ARG A 1 189 ? 13.273 -4.457 -14.094 1 98.75 189 ARG A C 1
ATOM 1417 O O . ARG A 1 189 ? 12.68 -5.531 -13.969 1 98.75 189 ARG A O 1
ATOM 1424 N N . PHE A 1 190 ? 13.461 -3.834 -15.188 1 98.81 190 PHE A N 1
ATOM 1425 C CA . PHE A 1 190 ? 13.211 -4.453 -16.484 1 98.81 190 PHE A CA 1
ATOM 1426 C C . PHE A 1 190 ? 14.523 -4.738 -17.203 1 98.81 190 PHE A C 1
ATOM 1428 O O . PHE A 1 190 ? 15.305 -3.824 -17.469 1 98.81 190 PHE A O 1
ATOM 1435 N N . LEU A 1 191 ? 14.773 -5.961 -17.469 1 98.81 191 LEU A N 1
ATOM 1436 C CA . LEU A 1 191 ? 15.922 -6.398 -18.234 1 98.81 191 LEU A CA 1
ATOM 1437 C C . LEU A 1 191 ? 15.492 -7.281 -19.406 1 98.81 191 LEU A C 1
ATOM 1439 O O . LEU A 1 191 ? 14.367 -7.793 -19.422 1 98.81 191 LEU A O 1
ATOM 1443 N N . LEU A 1 192 ? 16.406 -7.461 -20.391 1 98.69 192 LEU A N 1
ATOM 1444 C CA . LEU A 1 192 ? 16.125 -8.367 -21.5 1 98.69 192 LEU A CA 1
ATOM 1445 C C . LEU A 1 192 ? 16.344 -9.82 -21.078 1 98.69 192 LEU A C 1
ATOM 1447 O O . LEU A 1 192 ? 17.172 -10.102 -20.203 1 98.69 192 LEU A O 1
ATOM 1451 N N . ASP A 1 193 ? 15.602 -10.719 -21.75 1 97.62 193 ASP A N 1
ATOM 1452 C CA . ASP A 1 193 ? 15.719 -12.141 -21.453 1 97.62 193 ASP A CA 1
ATOM 1453 C C . ASP A 1 193 ? 17.156 -12.617 -21.594 1 97.62 193 ASP A C 1
ATOM 1455 O O . ASP A 1 193 ? 17.609 -13.516 -20.875 1 97.62 193 ASP A O 1
ATOM 1459 N N . GLU A 1 194 ? 17.969 -12.016 -22.422 1 97.69 194 GLU A N 1
ATOM 1460 C CA . GLU A 1 194 ? 19.312 -12.469 -22.734 1 97.69 194 GLU A CA 1
ATOM 1461 C C . GLU A 1 194 ? 20.344 -11.797 -21.828 1 97.69 194 GLU A C 1
ATOM 1463 O O . GLU A 1 194 ? 21.547 -12.062 -21.938 1 97.69 194 GLU A O 1
ATOM 1468 N N . GLN A 1 195 ? 19.891 -10.977 -20.859 1 98.56 195 GLN A N 1
ATOM 1469 C CA . GLN A 1 195 ? 20.828 -10.18 -20.078 1 98.56 195 GLN A CA 1
ATOM 1470 C C . GLN A 1 195 ? 21.125 -10.844 -18.734 1 98.56 195 GLN A C 1
ATOM 1472 O O . GLN A 1 195 ? 21.812 -10.266 -17.891 1 98.56 195 GLN A O 1
ATOM 1477 N N . GLN A 1 196 ? 20.625 -12.023 -18.484 1 98.38 196 GLN A N 1
ATOM 1478 C CA . GLN A 1 196 ? 20.844 -12.648 -17.172 1 98.38 196 GLN A CA 1
ATOM 1479 C C . GLN A 1 196 ? 22.328 -12.898 -16.938 1 98.38 196 GLN A C 1
ATOM 1481 O O . GLN A 1 196 ? 22.828 -12.664 -15.836 1 98.38 196 GLN A O 1
ATOM 1486 N N . ASP A 1 197 ? 23.047 -13.375 -17.969 1 98.12 197 ASP A N 1
ATOM 1487 C CA . ASP A 1 197 ? 24.469 -13.617 -17.828 1 98.12 197 ASP A CA 1
ATOM 1488 C C . ASP A 1 197 ? 25.234 -12.32 -17.562 1 98.12 197 ASP A C 1
ATOM 1490 O O . ASP A 1 197 ? 26.188 -12.297 -16.781 1 98.12 197 ASP A O 1
ATOM 1494 N N . ASP A 1 198 ? 24.828 -11.25 -18.281 1 98.62 198 ASP A N 1
ATOM 1495 C CA . ASP A 1 198 ? 25.438 -9.945 -18.047 1 98.62 198 ASP A CA 1
ATOM 1496 C C . ASP A 1 198 ? 25.234 -9.5 -16.594 1 98.62 198 ASP A C 1
ATOM 1498 O O . ASP A 1 198 ? 26.141 -8.922 -15.992 1 98.62 198 ASP A O 1
ATOM 1502 N N . LEU A 1 199 ? 24.062 -9.734 -16.078 1 98.81 199 LEU A N 1
ATOM 1503 C CA . LEU A 1 199 ? 23.766 -9.414 -14.68 1 98.81 199 LEU A CA 1
ATOM 1504 C C . LEU A 1 199 ? 24.703 -10.172 -13.742 1 98.81 199 LEU A C 1
ATOM 1506 O O . LEU A 1 199 ? 25.312 -9.578 -12.852 1 98.81 199 LEU A O 1
ATOM 1510 N N . ILE A 1 200 ? 24.781 -11.5 -13.93 1 98.69 200 ILE A N 1
ATOM 1511 C CA . ILE A 1 200 ? 25.609 -12.344 -13.078 1 98.69 200 ILE A CA 1
ATOM 1512 C C . ILE A 1 200 ? 27.062 -11.898 -13.156 1 98.69 200 ILE A C 1
ATOM 1514 O O . ILE A 1 200 ? 27.734 -11.75 -12.125 1 98.69 200 ILE A O 1
ATOM 1518 N N . GLU A 1 201 ? 27.547 -11.641 -14.367 1 98.31 201 GLU A N 1
ATOM 1519 C CA . GLU A 1 201 ? 28.906 -11.164 -14.531 1 98.31 201 GLU A CA 1
ATOM 1520 C C . GLU A 1 201 ? 29.125 -9.828 -13.812 1 98.31 201 GLU A C 1
ATOM 1522 O O . GLU A 1 201 ? 30.156 -9.633 -13.164 1 98.31 201 GLU A O 1
ATOM 1527 N N . GLY A 1 202 ? 28.172 -8.922 -13.977 1 98.31 202 GLY A N 1
ATOM 1528 C CA . GLY A 1 202 ? 28.25 -7.648 -13.273 1 98.31 202 GLY A CA 1
ATOM 1529 C C . GLY A 1 202 ? 28.297 -7.805 -11.766 1 98.31 202 GLY A C 1
ATOM 1530 O O . GLY A 1 202 ? 29.094 -7.145 -11.102 1 98.31 202 GLY A O 1
ATOM 1531 N N . LEU A 1 203 ? 27.484 -8.703 -11.195 1 98.44 203 LEU A N 1
ATOM 1532 C CA . LEU A 1 203 ? 27.453 -8.953 -9.758 1 98.44 203 LEU A CA 1
ATOM 1533 C C . LEU A 1 203 ? 28.797 -9.469 -9.266 1 98.44 203 LEU A C 1
ATOM 1535 O O . LEU A 1 203 ? 29.25 -9.109 -8.18 1 98.44 203 LEU A O 1
ATOM 1539 N N . LEU A 1 204 ? 29.406 -10.328 -10.094 1 98.06 204 LEU A N 1
ATOM 1540 C CA . LEU A 1 2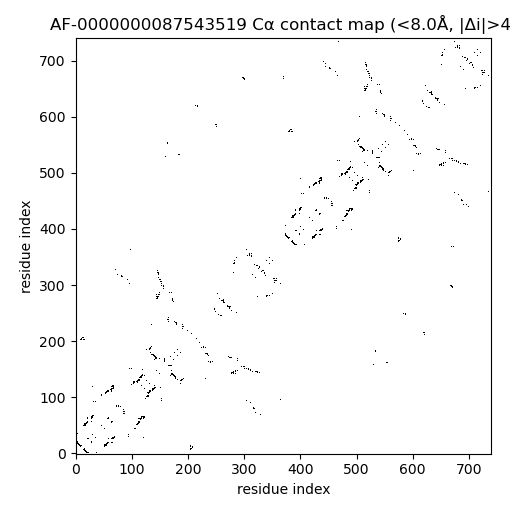04 ? 30.688 -10.938 -9.727 1 98.06 204 LEU A CA 1
ATOM 1541 C C . LEU A 1 204 ? 31.797 -9.906 -9.719 1 98.06 204 LEU A C 1
ATOM 1543 O O . LEU A 1 204 ? 32.812 -10.094 -9.062 1 98.06 204 LEU A O 1
ATOM 1547 N N . GLN A 1 205 ? 31.594 -8.789 -10.398 1 97.19 205 GLN A N 1
ATOM 1548 C CA . GLN A 1 205 ? 32.625 -7.777 -10.547 1 97.19 205 GLN A CA 1
ATOM 1549 C C . GLN A 1 205 ? 32.469 -6.656 -9.523 1 97.19 205 GLN A C 1
ATOM 1551 O O . GLN A 1 205 ? 33.375 -5.84 -9.336 1 97.19 205 GLN A O 1
ATOM 1556 N N . LEU A 1 206 ? 31.328 -6.594 -8.844 1 96.69 206 LEU A N 1
ATOM 1557 C CA . LEU A 1 206 ? 31.062 -5.531 -7.879 1 96.69 206 LEU A CA 1
ATOM 1558 C C . LEU A 1 206 ? 31.984 -5.652 -6.672 1 96.69 206 LEU A C 1
ATOM 1560 O O . LEU A 1 206 ? 32.375 -6.762 -6.285 1 96.69 206 LEU A O 1
ATOM 1564 N N . ASN A 1 207 ? 32.406 -4.5 -6.121 1 95.75 207 ASN A N 1
ATOM 1565 C CA . ASN A 1 207 ? 33.031 -4.465 -4.793 1 95.75 207 ASN A CA 1
ATOM 1566 C C . ASN A 1 207 ? 31.969 -4.5 -3.693 1 95.75 207 ASN A C 1
ATOM 1568 O O . ASN A 1 207 ? 31.375 -3.473 -3.354 1 95.75 207 ASN A O 1
ATOM 1572 N N . TRP A 1 208 ? 31.766 -5.656 -3.068 1 95.12 208 TRP A N 1
ATOM 1573 C CA . TRP A 1 208 ? 30.703 -5.867 -2.1 1 95.12 208 TRP A CA 1
ATOM 1574 C C . TRP A 1 208 ? 31.141 -5.434 -0.704 1 95.12 208 TRP A C 1
ATOM 1576 O O . TRP A 1 208 ? 30.422 -5.672 0.276 1 95.12 208 TRP A O 1
ATOM 1586 N N . GLN A 1 209 ? 32.25 -4.762 -0.56 1 92.12 209 GLN A N 1
ATOM 1587 C CA . GLN A 1 209 ? 32.781 -4.316 0.73 1 92.12 209 GLN A CA 1
ATOM 1588 C C . GLN A 1 209 ? 32.438 -2.842 0.967 1 92.12 209 GLN A C 1
ATOM 1590 O O . GLN A 1 209 ? 32.438 -2.383 2.111 1 92.12 209 GLN A O 1
ATOM 1595 N N . GLU A 1 210 ? 32.25 -2.131 -0.125 1 91.12 210 GLU A N 1
ATOM 1596 C CA . GLU A 1 210 ? 32.031 -0.691 -0.005 1 91.12 210 GLU A CA 1
ATOM 1597 C C . GLU A 1 210 ? 30.859 -0.235 -0.864 1 91.12 210 GLU A C 1
ATOM 1599 O O . GLU A 1 210 ? 30.75 -0.609 -2.033 1 91.12 210 GLU A O 1
ATOM 1604 N N . GLN A 1 211 ? 30.016 0.613 -0.265 1 92.62 211 GLN A N 1
ATOM 1605 C CA . GLN A 1 211 ? 28.906 1.257 -0.978 1 92.62 211 GLN A CA 1
ATOM 1606 C C . GLN A 1 211 ? 28.125 0.243 -1.804 1 92.62 211 GLN A C 1
ATOM 1608 O O . GLN A 1 211 ? 27.859 0.472 -2.984 1 92.62 211 GLN A O 1
ATOM 1613 N N . THR A 1 212 ? 27.828 -0.908 -1.253 1 94.06 212 THR A N 1
ATOM 1614 C CA . THR A 1 212 ? 27.25 -2.057 -1.945 1 94.06 212 THR A CA 1
ATOM 1615 C C . THR A 1 212 ? 25.906 -1.695 -2.568 1 94.06 212 THR A C 1
ATOM 1617 O O . THR A 1 212 ? 25.625 -2.049 -3.719 1 94.06 212 THR A O 1
ATOM 1620 N N . ASP A 1 213 ? 25.156 -0.887 -1.876 1 95 213 ASP A N 1
ATOM 1621 C CA . ASP A 1 213 ? 23.844 -0.519 -2.391 1 95 213 ASP A CA 1
ATOM 1622 C C . ASP A 1 213 ? 23.969 0.368 -3.629 1 95 213 ASP A C 1
ATOM 1624 O O . ASP A 1 213 ? 23.234 0.189 -4.602 1 95 213 ASP A O 1
ATOM 1628 N N . MET A 1 214 ? 24.828 1.293 -3.539 1 95.75 214 MET A N 1
ATOM 1629 C CA . MET A 1 214 ? 25.047 2.211 -4.652 1 95.75 214 MET A CA 1
ATOM 1630 C C . MET A 1 214 ? 25.578 1.467 -5.879 1 95.75 214 MET A C 1
ATOM 1632 O O . MET A 1 214 ? 25.125 1.711 -7 1 95.75 214 MET A O 1
ATOM 1636 N N . GLN A 1 215 ? 26.484 0.566 -5.66 1 96.56 215 GLN A N 1
ATOM 1637 C CA . GLN A 1 215 ? 27.062 -0.204 -6.754 1 96.56 215 GLN A CA 1
ATOM 1638 C C . GLN A 1 215 ? 26.016 -1.102 -7.41 1 96.56 215 GLN A C 1
ATOM 1640 O O . GLN A 1 215 ? 25.938 -1.164 -8.641 1 96.56 215 GLN A O 1
ATOM 1645 N N . LEU A 1 216 ? 25.297 -1.814 -6.578 1 98.06 216 LEU A N 1
ATOM 1646 C CA . LEU A 1 216 ? 24.25 -2.693 -7.105 1 98.06 216 LEU A CA 1
ATOM 1647 C C . LEU A 1 216 ? 23.234 -1.898 -7.906 1 98.06 216 LEU A C 1
ATOM 1649 O O . LEU A 1 216 ? 22.859 -2.299 -9.008 1 98.06 216 LEU A O 1
ATOM 1653 N N . ASN A 1 217 ? 22.781 -0.777 -7.363 1 97.94 217 ASN A N 1
ATOM 1654 C CA . ASN A 1 217 ? 21.828 0.073 -8.07 1 97.94 217 ASN A CA 1
ATOM 1655 C C . ASN A 1 217 ? 22.375 0.549 -9.406 1 97.94 217 ASN A C 1
ATOM 1657 O O . ASN A 1 217 ? 21.656 0.57 -10.406 1 97.94 217 ASN A O 1
ATOM 1661 N N . SER A 1 218 ? 23.625 0.929 -9.422 1 97.5 218 SER A N 1
ATOM 1662 C CA . SER A 1 218 ? 24.266 1.399 -10.641 1 97.5 218 SER A CA 1
ATOM 1663 C C . SER A 1 218 ? 24.312 0.301 -11.695 1 97.5 218 SER A C 1
ATOM 1665 O O . SER A 1 218 ? 24.047 0.553 -12.875 1 97.5 218 SER A O 1
ATOM 1667 N N . LEU A 1 219 ? 24.641 -0.894 -11.258 1 98.38 219 LEU A N 1
ATOM 1668 C CA . LEU A 1 219 ? 24.672 -2.031 -12.172 1 98.38 219 LEU A CA 1
ATOM 1669 C C . LEU A 1 219 ? 23.297 -2.271 -12.789 1 98.38 219 LEU A C 1
ATOM 1671 O O . LEU A 1 219 ? 23.172 -2.398 -14.008 1 98.38 219 LEU A O 1
ATOM 1675 N N . LEU A 1 220 ? 22.297 -2.32 -11.922 1 98.62 220 LEU A N 1
ATOM 1676 C CA . LEU A 1 220 ? 20.922 -2.592 -12.367 1 98.62 220 LEU A CA 1
ATOM 1677 C C . LEU A 1 220 ? 20.438 -1.487 -13.297 1 98.62 220 LEU A C 1
ATOM 1679 O O . LEU A 1 220 ? 19.766 -1.765 -14.305 1 98.62 220 LEU A O 1
ATOM 1683 N N . LYS A 1 221 ? 20.766 -0.258 -13.008 1 97.81 221 LYS A N 1
ATOM 1684 C CA . LYS A 1 221 ? 20.375 0.879 -13.844 1 97.81 221 LYS A CA 1
ATOM 1685 C C . LYS A 1 221 ? 21.016 0.788 -15.227 1 97.81 221 LYS A C 1
ATOM 1687 O O . LYS A 1 221 ? 20.359 1.058 -16.234 1 97.81 221 LYS A O 1
ATOM 1692 N N . ALA A 1 222 ? 22.266 0.489 -15.234 1 98 222 ALA A N 1
ATOM 1693 C CA . ALA A 1 222 ? 22.984 0.379 -16.5 1 98 222 ALA A CA 1
ATOM 1694 C C . ALA A 1 222 ? 22.375 -0.696 -17.391 1 98 222 ALA A C 1
ATOM 1696 O O . ALA A 1 222 ? 22.141 -0.471 -18.578 1 98 222 ALA A O 1
ATOM 1697 N N . LEU A 1 223 ? 22.125 -1.842 -16.797 1 98.56 223 LEU A N 1
ATOM 1698 C CA . LEU A 1 223 ? 21.531 -2.938 -17.547 1 98.56 223 LEU A CA 1
ATOM 1699 C C . LEU A 1 223 ? 20.125 -2.568 -18.031 1 98.56 223 LEU A C 1
ATOM 1701 O O . LEU A 1 223 ? 19.75 -2.877 -19.172 1 98.56 223 LEU A O 1
ATOM 1705 N N . GLN A 1 224 ? 19.359 -1.938 -17.188 1 98.38 224 GLN A N 1
ATOM 1706 C CA . GLN A 1 224 ? 18 -1.534 -17.562 1 98.38 224 GLN A CA 1
ATOM 1707 C C . GLN A 1 224 ? 18.031 -0.53 -18.703 1 98.38 224 GLN A C 1
ATOM 1709 O O . GLN A 1 224 ? 17.141 -0.551 -19.578 1 98.38 224 GLN A O 1
ATOM 1714 N N . ARG A 1 225 ? 18.953 0.4 -18.719 1 97.38 225 ARG A N 1
ATOM 1715 C CA . ARG A 1 225 ? 19.062 1.403 -19.766 1 97.38 225 ARG A CA 1
ATOM 1716 C C . ARG A 1 225 ? 19.188 0.746 -21.141 1 97.38 225 ARG A C 1
ATOM 1718 O O . ARG A 1 225 ? 18.594 1.224 -22.109 1 97.38 225 ARG A O 1
ATOM 1725 N N . GLU A 1 226 ? 19.812 -0.357 -21.156 1 97.38 226 GLU A N 1
ATOM 1726 C CA . GLU A 1 226 ? 20.016 -1.092 -22.406 1 97.38 226 GLU A CA 1
ATOM 1727 C C . GLU A 1 226 ? 18.719 -1.785 -22.844 1 97.38 226 GLU A C 1
ATOM 1729 O O . GLU A 1 226 ? 18.562 -2.117 -24.016 1 97.38 226 GLU A O 1
ATOM 1734 N N . ALA A 1 227 ? 17.844 -1.987 -21.906 1 98.12 227 ALA A N 1
ATOM 1735 C CA . ALA A 1 227 ? 16.672 -2.816 -22.156 1 98.12 227 ALA A CA 1
ATOM 1736 C C . ALA A 1 227 ? 15.438 -1.956 -22.438 1 98.12 227 ALA A C 1
ATOM 1738 O O . ALA A 1 227 ? 14.422 -2.453 -22.938 1 98.12 227 ALA A O 1
ATOM 1739 N N . LEU A 1 228 ? 15.539 -0.677 -22.156 1 95.81 228 LEU A N 1
ATOM 1740 C CA . LEU A 1 228 ? 14.375 0.198 -22.047 1 95.81 228 LEU A CA 1
ATOM 1741 C C . LEU A 1 228 ? 13.602 0.238 -23.359 1 95.81 228 LEU A C 1
ATOM 1743 O O . LEU A 1 228 ? 12.375 0.357 -23.359 1 95.81 228 LEU A O 1
ATOM 1747 N N . ASP A 1 229 ? 14.273 0.14 -24.5 1 96.38 229 ASP A N 1
ATOM 1748 C CA . ASP A 1 229 ? 13.633 0.249 -25.797 1 96.38 229 ASP A CA 1
ATOM 1749 C C . ASP A 1 229 ? 12.727 -0.949 -26.078 1 96.38 229 ASP A C 1
ATOM 1751 O O . ASP A 1 229 ? 11.891 -0.911 -26.984 1 96.38 229 ASP A O 1
ATOM 1755 N N . ARG A 1 230 ? 12.828 -2 -25.25 1 97.88 230 ARG A N 1
ATOM 1756 C CA . ARG A 1 230 ? 12.039 -3.211 -25.469 1 97.88 230 ARG A CA 1
ATOM 1757 C C . ARG A 1 230 ? 10.93 -3.334 -24.438 1 97.88 230 ARG A C 1
ATOM 1759 O O . ARG A 1 230 ? 10.25 -4.359 -24.359 1 97.88 230 ARG A O 1
ATOM 1766 N N . LEU A 1 231 ? 10.781 -2.34 -23.641 1 97.81 231 LEU A N 1
ATOM 1767 C CA . LEU A 1 231 ? 9.695 -2.328 -22.672 1 97.81 231 LEU A CA 1
ATOM 1768 C C . LEU A 1 231 ? 8.336 -2.336 -23.375 1 97.81 231 LEU A C 1
ATOM 1770 O O . LEU A 1 231 ? 8.07 -1.491 -24.234 1 97.81 231 LEU A O 1
ATOM 1774 N N . PRO A 1 232 ? 7.473 -3.314 -23.078 1 98.19 232 PRO A N 1
ATOM 1775 C CA . PRO A 1 232 ? 6.164 -3.369 -23.734 1 98.19 232 PRO A CA 1
ATOM 1776 C C . PRO A 1 232 ? 5.258 -2.209 -23.328 1 98.19 232 PRO A C 1
ATOM 1778 O O . PRO A 1 232 ? 5.562 -1.476 -22.391 1 98.19 232 PRO A O 1
ATOM 1781 N N . GLU A 1 233 ? 4.23 -2.047 -24.062 1 97.31 233 GLU A N 1
ATOM 1782 C CA . GLU A 1 233 ? 3.236 -1.034 -23.719 1 97.31 233 GLU A CA 1
ATOM 1783 C C . GLU A 1 233 ? 2.438 -1.441 -22.484 1 97.31 233 GLU A C 1
ATOM 1785 O O . GLU A 1 233 ? 2.162 -2.625 -22.281 1 97.31 233 GLU A O 1
ATOM 1790 N N . ALA A 1 234 ? 2.088 -0.44 -21.75 1 96.88 234 ALA A N 1
ATOM 1791 C CA . ALA A 1 234 ? 1.262 -0.68 -20.578 1 96.88 234 ALA A CA 1
ATOM 1792 C C . ALA A 1 234 ? -0.115 -1.207 -20.969 1 96.88 234 ALA A C 1
ATOM 1794 O O . ALA A 1 234 ? -0.707 -0.747 -21.938 1 96.88 234 ALA A O 1
ATOM 1795 N N . GLN A 1 235 ? -0.606 -2.129 -20.203 1 98.06 235 GLN A N 1
ATOM 1796 C CA . GLN A 1 235 ? -1.917 -2.697 -20.5 1 98.06 235 GLN A CA 1
ATOM 1797 C C . GLN A 1 235 ? -2.98 -2.152 -19.547 1 98.06 235 GLN A C 1
ATOM 1799 O O . GLN A 1 235 ? -4.055 -1.737 -19.984 1 98.06 235 GLN A O 1
ATOM 1804 N N . TRP A 1 236 ? -2.736 -2.033 -18.344 1 97.81 236 TRP A N 1
ATOM 1805 C CA . TRP A 1 236 ? -3.838 -1.919 -17.391 1 97.81 236 TRP A CA 1
ATOM 1806 C C . TRP A 1 236 ? -3.939 -0.5 -16.844 1 97.81 236 TRP A C 1
ATOM 1808 O O . TRP A 1 236 ? -5.043 0.016 -16.641 1 97.81 236 TRP A O 1
ATOM 1818 N N . LEU A 1 237 ? -2.797 0.189 -16.594 1 95.12 237 LEU A N 1
ATOM 1819 C CA . LEU A 1 237 ? -2.881 1.552 -16.078 1 95.12 237 LEU A CA 1
ATOM 1820 C C . LEU A 1 237 ? -3.686 2.439 -17.016 1 95.12 237 LEU A C 1
ATOM 1822 O O . LEU A 1 237 ? -4.504 3.246 -16.562 1 95.12 237 LEU A O 1
ATOM 1826 N N . PRO A 1 238 ? -3.5 2.281 -18.344 1 95.5 238 PRO A N 1
ATOM 1827 C CA . PRO A 1 238 ? -4.301 3.096 -19.266 1 95.5 238 PRO A CA 1
ATOM 1828 C C . PRO A 1 238 ? -5.797 2.795 -19.172 1 95.5 238 PRO A C 1
ATOM 1830 O O . PRO A 1 238 ? -6.621 3.596 -19.625 1 95.5 238 PRO A O 1
ATOM 1833 N N . ARG A 1 239 ? -6.172 1.643 -18.656 1 97.75 239 ARG A N 1
ATOM 1834 C CA . ARG A 1 239 ? -7.566 1.216 -18.547 1 97.75 239 ARG A CA 1
ATOM 1835 C C . ARG A 1 239 ? -8.117 1.459 -17.156 1 97.75 239 ARG A C 1
ATOM 1837 O O . ARG A 1 239 ? -9.258 1.113 -16.859 1 97.75 239 ARG A O 1
ATOM 1844 N N . ARG A 1 240 ? -7.348 2.043 -16.266 1 96.56 240 ARG A N 1
ATOM 1845 C CA . ARG A 1 240 ? -7.672 2.123 -14.836 1 96.56 240 ARG A CA 1
ATOM 1846 C C . ARG A 1 240 ? -8.961 2.91 -14.617 1 96.56 240 ARG A C 1
ATOM 1848 O O . ARG A 1 240 ? -9.805 2.516 -13.805 1 96.56 240 ARG A O 1
ATOM 1855 N N . GLN A 1 241 ? -9.102 4.012 -15.281 1 94.94 241 GLN A N 1
ATOM 1856 C CA . GLN A 1 241 ? -10.281 4.848 -15.078 1 94.94 241 GLN A CA 1
ATOM 1857 C C . GLN A 1 241 ? -11.562 4.078 -15.383 1 94.94 241 GLN A C 1
ATOM 1859 O O . GLN A 1 241 ? -12.531 4.145 -14.617 1 94.94 241 GLN A O 1
ATOM 1864 N N . GLN A 1 242 ? -11.57 3.34 -16.484 1 97.44 242 GLN A N 1
ATOM 1865 C CA . GLN A 1 242 ? -12.734 2.537 -16.844 1 97.44 242 GLN A CA 1
ATOM 1866 C C . GLN A 1 242 ? -12.977 1.422 -15.828 1 97.44 242 GLN A C 1
ATOM 1868 O O . GLN A 1 242 ? -14.117 1.168 -15.438 1 97.44 242 GLN A O 1
ATOM 1873 N N . ILE A 1 243 ? -11.953 0.797 -15.438 1 98.5 243 ILE A N 1
ATOM 1874 C CA . ILE A 1 243 ? -12.039 -0.275 -14.453 1 98.5 243 ILE A CA 1
ATOM 1875 C C . ILE A 1 243 ? -12.602 0.272 -13.141 1 98.5 243 ILE A C 1
ATOM 1877 O O . ILE A 1 243 ? -13.469 -0.345 -12.523 1 98.5 243 ILE A O 1
ATOM 1881 N N . ASP A 1 244 ? -12.102 1.439 -12.742 1 97.62 244 ASP A N 1
ATOM 1882 C CA . ASP A 1 244 ? -12.609 2.092 -11.547 1 97.62 244 ASP A CA 1
ATOM 1883 C C . ASP A 1 244 ? -14.109 2.357 -11.664 1 97.62 244 ASP A C 1
ATOM 1885 O O . ASP A 1 244 ? -14.852 2.201 -10.688 1 97.62 244 ASP A O 1
ATOM 1889 N N . GLU A 1 245 ? -14.516 2.74 -12.797 1 96.88 245 GLU A N 1
ATOM 1890 C CA . GLU A 1 245 ? -15.93 3.027 -13.008 1 96.88 245 GLU A CA 1
ATOM 1891 C C . GLU A 1 245 ? -16.766 1.758 -12.914 1 96.88 245 GLU A C 1
ATOM 1893 O O . GLU A 1 245 ? -17.812 1.748 -12.258 1 96.88 245 GLU A O 1
ATOM 1898 N N . TRP A 1 246 ? -16.312 0.677 -13.578 1 98.31 246 TRP A N 1
ATOM 1899 C CA . TRP A 1 246 ? -17.047 -0.582 -13.547 1 98.31 246 TRP A CA 1
ATOM 1900 C C . TRP A 1 246 ? -17.156 -1.112 -12.125 1 98.31 246 TRP A C 1
ATOM 1902 O O . TRP A 1 246 ? -18.203 -1.663 -11.742 1 98.31 246 TRP A O 1
ATOM 1912 N N . LEU A 1 247 ? -16.125 -0.902 -11.352 1 98.44 247 LEU A N 1
ATOM 1913 C CA . LEU A 1 247 ? -16.047 -1.547 -10.039 1 98.44 247 LEU A CA 1
ATOM 1914 C C . LEU A 1 247 ? -16.375 -0.561 -8.93 1 98.44 247 LEU A C 1
ATOM 1916 O O . LEU A 1 247 ? -16.047 -0.804 -7.762 1 98.44 247 LEU A O 1
ATOM 1920 N N . ASP A 1 248 ? -16.891 0.602 -9.289 1 97.62 248 ASP A N 1
ATOM 1921 C CA . ASP A 1 248 ? -17.453 1.506 -8.297 1 97.62 248 ASP A CA 1
ATOM 1922 C C . ASP A 1 248 ? -18.797 0.98 -7.777 1 97.62 248 ASP A C 1
ATOM 1924 O O . ASP A 1 248 ? -19.844 1.556 -8.062 1 97.62 248 ASP A O 1
ATOM 1928 N N . VAL A 1 249 ? -18.688 -0.104 -7.035 1 97.31 249 VAL A N 1
ATOM 1929 C CA . VAL A 1 249 ? -19.828 -0.84 -6.508 1 97.31 249 VAL A CA 1
ATOM 1930 C C . VAL A 1 249 ? -19.609 -1.145 -5.027 1 97.31 249 VAL A C 1
ATOM 1932 O O . VAL A 1 249 ? -18.531 -0.901 -4.492 1 97.31 249 VAL A O 1
ATOM 1935 N N . SER A 1 250 ? -20.688 -1.699 -4.387 1 95.12 250 SER A N 1
ATOM 1936 C CA . SER A 1 250 ? -20.641 -1.801 -2.932 1 95.12 250 SER A CA 1
ATOM 1937 C C . SER A 1 250 ? -20.484 -3.25 -2.484 1 95.12 250 SER A C 1
ATOM 1939 O O . SER A 1 250 ? -20.344 -3.525 -1.291 1 95.12 250 SER A O 1
ATOM 1941 N N . ASP A 1 251 ? -20.547 -4.188 -3.438 1 96.5 251 ASP A N 1
ATOM 1942 C CA . ASP A 1 251 ? -20.391 -5.59 -3.066 1 96.5 251 ASP A CA 1
ATOM 1943 C C . ASP A 1 251 ? -19.938 -6.43 -4.258 1 96.5 251 ASP A C 1
ATOM 1945 O O . ASP A 1 251 ? -19.906 -5.945 -5.391 1 96.5 251 ASP A O 1
ATOM 1949 N N . VAL A 1 252 ? -19.594 -7.641 -3.965 1 98.38 252 VAL A N 1
ATOM 1950 C CA . VAL A 1 252 ? -18.953 -8.5 -4.953 1 98.38 252 VAL A CA 1
ATOM 1951 C C . VAL A 1 252 ? -19.969 -8.953 -5.992 1 98.38 252 VAL A C 1
ATOM 1953 O O . VAL A 1 252 ? -19.625 -9.172 -7.156 1 98.38 252 VAL A O 1
ATOM 1956 N N . ARG A 1 253 ? -21.297 -9.133 -5.645 1 98.25 253 ARG A N 1
ATOM 1957 C CA . ARG A 1 253 ? -22.328 -9.531 -6.598 1 98.25 253 ARG A CA 1
ATOM 1958 C C . ARG A 1 253 ? -22.484 -8.484 -7.699 1 98.25 253 ARG A C 1
ATOM 1960 O O . ARG A 1 253 ? -22.578 -8.828 -8.883 1 98.25 253 ARG A O 1
ATOM 1967 N N . CYS A 1 254 ? -22.422 -7.215 -7.258 1 98 254 CYS A N 1
ATOM 1968 C CA . CYS A 1 254 ? -22.484 -6.117 -8.219 1 98 254 CYS A CA 1
ATOM 1969 C C . CYS A 1 254 ? -21.219 -6.062 -9.07 1 98 254 CYS A C 1
ATOM 1971 O O . CYS A 1 254 ? -21.281 -5.781 -10.266 1 98 254 CYS A O 1
ATOM 1973 N N . ALA A 1 255 ? -20.078 -6.297 -8.453 1 98.69 255 ALA A N 1
ATOM 1974 C CA . ALA A 1 255 ? -18.812 -6.332 -9.211 1 98.69 255 ALA A CA 1
ATOM 1975 C C . ALA A 1 255 ? -18.844 -7.43 -10.266 1 98.69 255 ALA A C 1
ATOM 1977 O O . ALA A 1 255 ? -18.469 -7.203 -11.422 1 98.69 255 ALA A O 1
ATOM 1978 N N . TRP A 1 256 ? -19.297 -8.586 -9.867 1 98.75 256 TRP A N 1
ATOM 1979 C CA . TRP A 1 256 ? -19.406 -9.727 -10.773 1 98.75 256 TRP A CA 1
ATOM 1980 C C . TRP A 1 256 ? -20.328 -9.398 -11.945 1 98.75 256 TRP A C 1
ATOM 1982 O O . TRP A 1 256 ? -19.984 -9.656 -13.102 1 98.75 256 TRP A O 1
ATOM 1992 N N . LYS A 1 257 ? -21.453 -8.836 -11.641 1 98.38 257 LYS A N 1
ATOM 1993 C CA . LYS A 1 257 ? -22.406 -8.461 -12.688 1 98.38 257 LYS A CA 1
ATOM 1994 C C . LYS A 1 257 ? -21.797 -7.461 -13.656 1 98.38 257 LYS A C 1
ATOM 1996 O O . LYS A 1 257 ? -21.891 -7.637 -14.875 1 98.38 257 LYS A O 1
ATOM 2001 N N . ALA A 1 258 ? -21.125 -6.465 -13.102 1 98.5 258 ALA A N 1
ATOM 2002 C CA . ALA A 1 258 ? -20.531 -5.418 -13.922 1 98.5 258 ALA A CA 1
ATOM 2003 C C . ALA A 1 258 ? -19.5 -6.004 -14.891 1 98.5 258 ALA A C 1
ATOM 2005 O O . ALA A 1 258 ? -19.5 -5.68 -16.078 1 98.5 258 ALA A O 1
ATOM 2006 N N . LEU A 1 259 ? -18.672 -6.848 -14.406 1 98.81 259 LEU A N 1
ATOM 2007 C CA . LEU A 1 259 ? -17.594 -7.387 -15.227 1 98.81 259 LEU A CA 1
ATOM 2008 C C . LEU A 1 259 ? -18.125 -8.469 -16.172 1 98.81 259 LEU A C 1
ATOM 2010 O O . LEU A 1 259 ? -17.609 -8.633 -17.281 1 98.81 259 LEU A O 1
ATOM 2014 N N . SER A 1 260 ? -19.172 -9.242 -15.742 1 98.62 260 SER A N 1
ATOM 2015 C CA . SER A 1 260 ? -19.719 -10.305 -16.578 1 98.62 260 SER A CA 1
ATOM 2016 C C . SER A 1 260 ? -20.297 -9.742 -17.875 1 98.62 260 SER A C 1
ATOM 2018 O O . SER A 1 260 ? -20.344 -10.438 -18.891 1 98.62 260 SER A O 1
ATOM 2020 N N . LEU A 1 261 ? -20.703 -8.539 -17.859 1 98.31 261 LEU A N 1
ATOM 2021 C CA . LEU A 1 261 ? -21.297 -7.887 -19.016 1 98.31 261 LEU A CA 1
ATOM 2022 C C . LEU A 1 261 ? -20.219 -7.543 -20.047 1 98.31 261 LEU A C 1
ATOM 2024 O O . LEU A 1 261 ? -20.547 -7.156 -21.172 1 98.31 261 LEU A O 1
ATOM 2028 N N . LEU A 1 262 ? -18.969 -7.77 -19.703 1 98.69 262 LEU A N 1
ATOM 2029 C CA . LEU A 1 262 ? -17.875 -7.32 -20.562 1 98.69 262 LEU A CA 1
ATOM 2030 C C . LEU A 1 262 ? -17.281 -8.492 -21.344 1 98.69 262 LEU A C 1
ATOM 2032 O O . LEU A 1 262 ? -16.234 -8.344 -21.984 1 98.69 262 LEU A O 1
ATOM 2036 N N . VAL A 1 263 ? -17.875 -9.648 -21.375 1 98.38 263 VAL A N 1
ATOM 2037 C CA . VAL A 1 263 ? -17.328 -10.859 -21.984 1 98.38 263 VAL A CA 1
ATOM 2038 C C . VAL A 1 263 ? -17.156 -10.641 -23.484 1 98.38 263 VAL A C 1
ATOM 2040 O O . VAL A 1 263 ? -16.281 -11.258 -24.109 1 98.38 263 VAL A O 1
ATOM 2043 N N . ASP A 1 264 ? -17.984 -9.758 -24.094 1 98.06 264 ASP A N 1
ATOM 2044 C CA . ASP A 1 264 ? -17.891 -9.469 -25.516 1 98.06 264 ASP A CA 1
ATOM 2045 C C . ASP A 1 264 ? -17.375 -8.047 -25.766 1 98.06 264 ASP A C 1
ATOM 2047 O O . ASP A 1 264 ? -17.719 -7.43 -26.781 1 98.06 264 ASP A O 1
ATOM 2051 N N . HIS A 1 265 ? -16.703 -7.504 -24.812 1 98.31 265 HIS A N 1
ATOM 2052 C CA . HIS A 1 265 ? -16.141 -6.164 -24.953 1 98.31 265 HIS A CA 1
ATOM 2053 C C . HIS A 1 265 ? -15.211 -6.086 -26.156 1 98.31 265 HIS A C 1
ATOM 2055 O O . HIS A 1 265 ? -14.484 -7.035 -26.453 1 98.31 265 HIS A O 1
ATOM 2061 N N . PRO A 1 266 ? -15.141 -4.988 -26.859 1 98.31 266 PRO A N 1
ATOM 2062 C CA . PRO A 1 266 ? -14.289 -4.844 -28.031 1 98.31 266 PRO A CA 1
ATOM 2063 C C . PRO A 1 266 ? -12.805 -4.914 -27.703 1 98.31 266 PRO A C 1
ATOM 2065 O O . PRO A 1 266 ? -11.992 -5.316 -28.547 1 98.31 266 PRO A O 1
ATOM 2068 N N . ASP A 1 267 ? -12.445 -4.469 -26.562 1 98.38 267 ASP A N 1
ATOM 2069 C CA . ASP A 1 267 ? -11.07 -4.629 -26.094 1 98.38 267 ASP A CA 1
ATOM 2070 C C . ASP A 1 267 ? -10.789 -6.074 -25.688 1 98.38 267 ASP A C 1
ATOM 2072 O O . ASP A 1 267 ? -11.352 -6.566 -24.703 1 98.38 267 ASP A O 1
ATOM 2076 N N . PRO A 1 268 ? -9.906 -6.742 -26.359 1 98.12 268 PRO A N 1
ATOM 2077 C CA . PRO A 1 268 ? -9.711 -8.172 -26.125 1 98.12 268 PRO A CA 1
ATOM 2078 C C . PRO A 1 268 ? -9.18 -8.477 -24.734 1 98.12 268 PRO A C 1
ATOM 2080 O O . PRO A 1 268 ? -9.469 -9.539 -24.172 1 98.12 268 PRO A O 1
ATOM 2083 N N . LEU A 1 269 ? -8.367 -7.609 -24.172 1 98.38 269 LEU A N 1
ATOM 2084 C CA . LEU A 1 269 ? -7.859 -7.84 -22.812 1 98.38 269 LEU A CA 1
ATOM 2085 C C . LEU A 1 269 ? -8.992 -7.84 -21.797 1 98.38 269 LEU A C 1
ATOM 2087 O O . LEU A 1 269 ? -9.031 -8.688 -20.906 1 98.38 269 LEU A O 1
ATOM 2091 N N . ILE A 1 270 ? -9.898 -6.879 -21.953 1 98.75 270 ILE A N 1
ATOM 2092 C CA . ILE A 1 270 ? -11.047 -6.754 -21.062 1 98.75 270 ILE A CA 1
ATOM 2093 C C . ILE A 1 270 ? -11.977 -7.957 -21.234 1 98.75 270 ILE A C 1
ATOM 2095 O O . ILE A 1 270 ? -12.43 -8.547 -20.25 1 98.75 270 ILE A O 1
ATOM 2099 N N . ALA A 1 271 ? -12.227 -8.359 -22.484 1 98.75 271 ALA A N 1
ATOM 2100 C CA . ALA A 1 271 ? -13.102 -9.492 -22.766 1 98.75 271 ALA A CA 1
ATOM 2101 C C . ALA A 1 271 ? -12.547 -10.781 -22.172 1 98.75 271 ALA A C 1
ATOM 2103 O O . ALA A 1 271 ? -13.289 -11.555 -21.562 1 98.75 271 ALA A O 1
ATOM 2104 N N . ARG A 1 272 ? -11.266 -10.984 -22.344 1 98.56 272 ARG A N 1
ATOM 2105 C CA . ARG A 1 272 ? -10.625 -12.18 -21.812 1 98.56 272 ARG A CA 1
ATOM 2106 C C . ARG A 1 272 ? -10.711 -12.195 -20.281 1 98.56 272 ARG A C 1
ATOM 2108 O O . ARG A 1 272 ? -10.977 -13.242 -19.688 1 98.56 272 ARG A O 1
ATOM 2115 N N . ALA A 1 273 ? -10.461 -11.062 -19.641 1 98.75 273 ALA A N 1
ATOM 2116 C CA . ALA A 1 273 ? -10.562 -10.945 -18.188 1 98.75 273 ALA A CA 1
ATOM 2117 C C . ALA A 1 273 ? -11.961 -11.305 -17.703 1 98.75 273 ALA A C 1
ATOM 2119 O O . ALA A 1 273 ? -12.125 -12.07 -16.75 1 98.75 273 ALA A O 1
ATOM 2120 N N . ALA A 1 274 ? -12.938 -10.758 -18.359 1 98.81 274 ALA A N 1
ATOM 2121 C CA . ALA A 1 274 ? -14.328 -11.008 -18 1 98.81 274 ALA A CA 1
ATOM 2122 C C . ALA A 1 274 ? -14.688 -12.484 -18.172 1 98.81 274 ALA A C 1
ATOM 2124 O O . ALA A 1 274 ? -15.359 -13.07 -17.312 1 98.81 274 ALA A O 1
ATOM 2125 N N . ARG A 1 275 ? -14.227 -13.086 -19.219 1 98.44 275 ARG A N 1
ATOM 2126 C CA . ARG A 1 275 ? -14.5 -14.492 -19.484 1 98.44 275 ARG A CA 1
ATOM 2127 C C . ARG A 1 275 ? -13.867 -15.375 -18.406 1 98.44 275 ARG A C 1
ATOM 2129 O O . ARG A 1 275 ? -14.516 -16.297 -17.891 1 98.44 275 ARG A O 1
ATOM 2136 N N . THR A 1 276 ? -12.648 -15.031 -18.078 1 98.38 276 THR A N 1
ATOM 2137 C CA . THR A 1 276 ? -11.961 -15.805 -17.062 1 98.38 276 THR A CA 1
ATOM 2138 C C . THR A 1 276 ? -12.727 -15.742 -15.734 1 98.38 276 THR A C 1
ATOM 2140 O O . THR A 1 276 ? -12.93 -16.766 -15.086 1 98.38 276 THR A O 1
ATOM 2143 N N . MET A 1 277 ? -13.148 -14.57 -15.336 1 98.75 277 MET A N 1
ATOM 2144 C CA . MET A 1 277 ? -13.883 -14.422 -14.086 1 98.75 277 MET A CA 1
ATOM 2145 C C . MET A 1 277 ? -15.195 -15.195 -14.133 1 98.75 277 MET A C 1
ATOM 2147 O O . MET A 1 277 ? -15.516 -15.938 -13.211 1 98.75 277 MET A O 1
ATOM 2151 N N . THR A 1 278 ? -15.938 -15.094 -15.258 1 98.06 278 THR A N 1
ATOM 2152 C CA . THR A 1 278 ? -17.281 -15.664 -15.367 1 98.06 278 THR A CA 1
ATOM 2153 C C . THR A 1 278 ? -17.219 -17.188 -15.375 1 98.06 278 THR A C 1
ATOM 2155 O O . THR A 1 278 ? -18.141 -17.859 -14.914 1 98.06 278 THR A O 1
ATOM 2158 N N . GLU A 1 279 ? -16.109 -17.688 -15.867 1 97.69 279 GLU A N 1
ATOM 2159 C CA . GLU A 1 279 ? -15.906 -19.125 -15.906 1 97.69 279 GLU A CA 1
ATOM 2160 C C . GLU A 1 279 ? -15.312 -19.641 -14.594 1 97.69 279 GLU A C 1
ATOM 2162 O O . GLU A 1 279 ? -15.25 -20.844 -14.359 1 97.69 279 GLU A O 1
ATOM 2167 N N . GLY A 1 280 ? -14.867 -18.703 -13.742 1 98.31 280 GLY A N 1
ATOM 2168 C CA . GLY A 1 280 ? -14.227 -19.062 -12.484 1 98.31 280 GLY A CA 1
ATOM 2169 C C . GLY A 1 280 ? -15.211 -19.312 -11.359 1 98.31 280 GLY A C 1
ATOM 2170 O O . GLY A 1 280 ? -16.422 -19.375 -11.586 1 98.31 280 GLY A O 1
ATOM 2171 N N . SER A 1 281 ? -14.719 -19.5 -10.18 1 98.69 281 SER A N 1
ATOM 2172 C CA . SER A 1 281 ? -15.5 -19.859 -9 1 98.69 281 SER A CA 1
ATOM 2173 C C . SER A 1 281 ? -16.156 -18.641 -8.367 1 98.69 281 SER A C 1
ATOM 2175 O O . SER A 1 281 ? -15.453 -17.734 -7.906 1 98.69 281 SER A O 1
ATOM 2177 N N . PRO A 1 282 ? -17.5 -18.625 -8.234 1 98.69 282 PRO A N 1
ATOM 2178 C CA . PRO A 1 282 ? -18.156 -17.516 -7.531 1 98.69 282 PRO A CA 1
ATOM 2179 C C . PRO A 1 282 ? -17.719 -17.391 -6.074 1 98.69 282 PRO A C 1
ATOM 2181 O O . PRO A 1 282 ? -17.594 -16.281 -5.555 1 98.69 282 PRO A O 1
ATOM 2184 N N . LEU A 1 283 ? -17.469 -18.562 -5.418 1 98.69 283 LEU A N 1
ATOM 2185 C CA . LEU A 1 283 ? -16.969 -18.5 -4.047 1 98.69 283 LEU A CA 1
ATOM 2186 C C . LEU A 1 283 ? -15.641 -17.766 -3.982 1 98.69 283 LEU A C 1
ATOM 2188 O O . LEU A 1 283 ? -15.43 -16.938 -3.096 1 98.69 283 LEU A O 1
ATOM 2192 N N . THR A 1 284 ? -14.766 -18.094 -4.945 1 98.81 284 THR A N 1
ATOM 2193 C CA . THR A 1 284 ? -13.469 -17.422 -4.988 1 98.81 284 THR A CA 1
ATOM 2194 C C . THR A 1 284 ? -13.648 -15.914 -5.125 1 98.81 284 THR A C 1
ATOM 21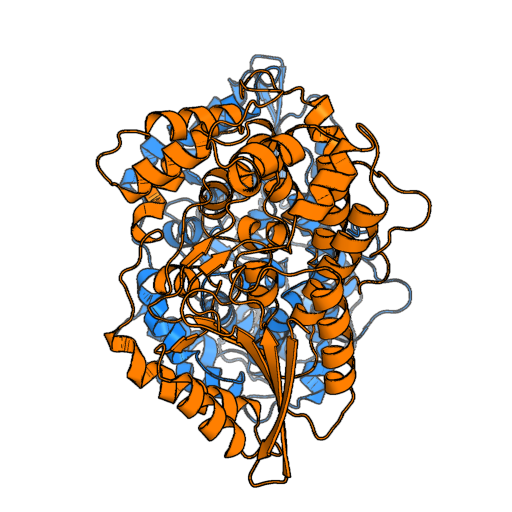96 O O . THR A 1 284 ? -12.922 -15.141 -4.496 1 98.81 284 THR A O 1
ATOM 2199 N N . ALA A 1 285 ? -14.617 -15.469 -5.918 1 98.94 285 ALA A N 1
ATOM 2200 C CA . ALA A 1 285 ? -14.867 -14.039 -6.062 1 98.94 285 ALA A CA 1
ATOM 2201 C C . ALA A 1 285 ? -15.211 -13.406 -4.719 1 98.94 285 ALA A C 1
ATOM 2203 O O . ALA A 1 285 ? -14.727 -12.312 -4.398 1 98.94 285 ALA A O 1
ATOM 2204 N N . HIS A 1 286 ? -16.062 -14.078 -3.938 1 98.88 286 HIS A N 1
ATOM 2205 C CA . HIS A 1 286 ? -16.391 -13.594 -2.6 1 98.88 286 HIS A CA 1
ATOM 2206 C C . HIS A 1 286 ? -15.141 -13.523 -1.724 1 98.88 286 HIS A C 1
ATOM 2208 O O . HIS A 1 286 ? -14.969 -12.562 -0.972 1 98.88 286 HIS A O 1
ATOM 2214 N N . LEU A 1 287 ? -14.289 -14.539 -1.796 1 98.88 287 LEU A N 1
ATOM 2215 C CA . LEU A 1 287 ? -13.07 -14.57 -0.991 1 98.88 287 LEU A CA 1
ATOM 2216 C C . LEU A 1 287 ? -12.133 -13.438 -1.379 1 98.88 287 LEU A C 1
ATOM 2218 O O . LEU A 1 287 ? -11.516 -12.805 -0.513 1 98.88 287 LEU A O 1
ATOM 2222 N N . VAL A 1 288 ? -12.039 -13.156 -2.695 1 98.88 288 VAL A N 1
ATOM 2223 C CA . VAL A 1 288 ? -11.195 -12.07 -3.184 1 98.88 288 VAL A CA 1
ATOM 2224 C C . VAL A 1 288 ? -11.695 -10.734 -2.627 1 98.88 288 VAL A C 1
ATOM 2226 O O . VAL A 1 288 ? -10.906 -9.922 -2.15 1 98.88 288 VAL A O 1
ATOM 2229 N N . TRP A 1 289 ? -13.008 -10.539 -2.676 1 98.75 289 TRP A N 1
ATOM 2230 C CA . TRP A 1 289 ? -13.609 -9.328 -2.139 1 98.75 289 TRP A CA 1
ATOM 2231 C C . TRP A 1 289 ? -13.258 -9.141 -0.667 1 98.75 289 TRP A C 1
ATOM 2233 O O . TRP A 1 289 ? -12.789 -8.078 -0.263 1 98.75 289 TRP A O 1
ATOM 2243 N N . GLU A 1 290 ? -13.344 -10.188 0.088 1 98.62 290 GLU A N 1
ATOM 2244 C CA . GLU A 1 290 ? -13.133 -10.141 1.531 1 98.62 290 GLU A CA 1
ATOM 2245 C C . GLU A 1 290 ? -11.648 -10.023 1.863 1 98.62 290 GLU A C 1
ATOM 2247 O O . GLU A 1 290 ? -11.258 -9.266 2.754 1 98.62 290 GLU A O 1
ATOM 2252 N N . GLN A 1 291 ? -10.789 -10.828 1.152 1 98.69 291 GLN A N 1
ATOM 2253 C CA . GLN A 1 291 ? -9.367 -10.797 1.498 1 98.69 291 GLN A CA 1
ATOM 2254 C C . GLN A 1 291 ? -8.789 -9.398 1.299 1 98.69 291 GLN A C 1
ATOM 2256 O O . GLN A 1 291 ? -7.957 -8.945 2.09 1 98.69 291 GLN A O 1
ATOM 2261 N N . ILE A 1 292 ? -9.195 -8.711 0.235 1 98.06 292 ILE A N 1
ATOM 2262 C CA . ILE A 1 292 ? -8.695 -7.375 -0.059 1 98.06 292 ILE A CA 1
ATOM 2263 C C . ILE A 1 292 ? -9.18 -6.395 1.007 1 98.06 292 ILE A C 1
ATOM 2265 O O . ILE A 1 292 ? -8.398 -5.586 1.515 1 98.06 292 ILE A O 1
ATOM 2269 N N . ALA A 1 293 ? -10.445 -6.496 1.4 1 96.62 293 ALA A N 1
ATOM 2270 C CA . ALA A 1 293 ? -11.008 -5.617 2.424 1 96.62 293 ALA A CA 1
ATOM 2271 C C . ALA A 1 293 ? -10.328 -5.844 3.771 1 96.62 293 ALA A C 1
ATOM 2273 O O . ALA A 1 293 ? -9.938 -4.887 4.445 1 96.62 293 ALA A O 1
ATOM 2274 N N . ARG A 1 294 ? -10.117 -7.043 4.16 1 96.69 294 ARG A N 1
ATOM 2275 C CA . ARG A 1 294 ? -9.617 -7.391 5.488 1 96.69 294 ARG A CA 1
ATOM 2276 C C . ARG A 1 294 ? -8.125 -7.129 5.598 1 96.69 294 ARG A C 1
ATOM 2278 O O . ARG A 1 294 ? -7.613 -6.859 6.688 1 96.69 294 ARG A O 1
ATOM 2285 N N . ALA A 1 295 ? -7.406 -7.156 4.48 1 97.06 295 ALA A N 1
ATOM 2286 C CA . ALA A 1 295 ? -5.953 -7.016 4.5 1 97.06 295 ALA A CA 1
ATOM 2287 C C . ALA A 1 295 ? -5.547 -5.547 4.574 1 97.06 295 ALA A C 1
ATOM 2289 O O . ALA A 1 295 ? -4.367 -5.234 4.766 1 97.06 295 ALA A O 1
ATOM 2290 N N . ARG A 1 296 ? -6.41 -4.668 4.477 1 93.69 296 ARG A N 1
ATOM 2291 C CA . ARG A 1 296 ? -6.184 -3.242 4.262 1 93.69 296 ARG A CA 1
ATOM 2292 C C . ARG A 1 296 ? -5.16 -2.693 5.25 1 93.69 296 ARG A C 1
ATOM 2294 O O . ARG A 1 296 ? -4.25 -1.954 4.863 1 93.69 296 ARG A O 1
ATOM 2301 N N . HIS A 1 297 ? -5.262 -3.061 6.59 1 94.5 297 HIS A N 1
ATOM 2302 C CA . HIS A 1 297 ? -4.406 -2.447 7.602 1 94.5 297 HIS A CA 1
ATOM 2303 C C . HIS A 1 297 ? -3.518 -3.486 8.273 1 94.5 297 HIS A C 1
ATOM 2305 O O . HIS A 1 297 ? -2.926 -3.219 9.328 1 94.5 297 HIS A O 1
ATOM 2311 N N . LEU A 1 298 ? -3.436 -4.68 7.641 1 95.75 298 LEU A N 1
ATOM 2312 C CA . LEU A 1 298 ? -2.672 -5.766 8.25 1 95.75 298 LEU A CA 1
ATOM 2313 C C . LEU A 1 298 ? -1.188 -5.637 7.926 1 95.75 298 LEU A C 1
ATOM 2315 O O . LEU A 1 298 ? -0.818 -5.039 6.91 1 95.75 298 LEU A O 1
ATOM 2319 N N . SER A 1 299 ? -0.39 -6.129 8.852 1 96.12 299 SER A N 1
ATOM 2320 C CA . SER A 1 299 ? 1.019 -6.34 8.531 1 96.12 299 SER A CA 1
ATOM 2321 C C . SER A 1 299 ? 1.194 -7.484 7.535 1 96.12 299 SER A C 1
ATOM 2323 O O . SER A 1 299 ? 0.277 -8.281 7.328 1 96.12 299 SER A O 1
ATOM 2325 N N . LEU A 1 300 ? 2.336 -7.527 6.934 1 97 300 LEU A N 1
ATOM 2326 C CA . LEU A 1 300 ? 2.637 -8.625 6.023 1 97 300 LEU A CA 1
ATOM 2327 C C . LEU A 1 300 ? 2.508 -9.969 6.734 1 97 300 LEU A C 1
ATOM 2329 O O . LEU A 1 300 ? 1.917 -10.906 6.195 1 97 300 LEU A O 1
ATOM 2333 N N . ALA A 1 301 ? 3.002 -10.102 7.965 1 97.19 301 ALA A N 1
ATOM 2334 C CA . ALA A 1 301 ? 2.918 -11.344 8.734 1 97.19 301 ALA A CA 1
ATOM 2335 C C . ALA A 1 301 ? 1.464 -11.75 8.961 1 97.19 301 ALA A C 1
ATOM 2337 O O . ALA A 1 301 ? 1.104 -12.914 8.781 1 97.19 301 ALA A O 1
ATOM 2338 N N . SER A 1 302 ? 0.631 -10.781 9.289 1 96.62 302 SER A N 1
ATOM 2339 C CA . SER A 1 302 ? -0.779 -11.062 9.547 1 96.62 302 SER A CA 1
ATOM 2340 C C . SER A 1 302 ? -1.498 -11.492 8.273 1 96.62 302 SER A C 1
ATOM 2342 O O . SER A 1 302 ? -2.416 -12.312 8.32 1 96.62 302 SER A O 1
ATOM 2344 N N . VAL A 1 303 ? -1.077 -10.969 7.195 1 97.56 303 VAL A N 1
ATOM 2345 C CA . VAL A 1 303 ? -1.644 -11.359 5.906 1 97.56 303 VAL A CA 1
ATOM 2346 C C . VAL A 1 303 ? -1.372 -12.844 5.652 1 97.56 303 VAL A C 1
ATOM 2348 O O . VAL A 1 303 ? -2.277 -13.586 5.273 1 97.56 303 VAL A O 1
ATOM 2351 N N . PHE A 1 304 ? -0.146 -13.234 5.895 1 98.38 304 PHE A N 1
ATOM 2352 C CA . PHE A 1 304 ? 0.184 -14.641 5.668 1 98.38 304 PHE A CA 1
ATOM 2353 C C . PHE A 1 304 ? -0.59 -15.539 6.625 1 98.38 304 PHE A C 1
ATOM 2355 O O . PHE A 1 304 ? -1.002 -16.641 6.254 1 98.38 304 PHE A O 1
ATOM 2362 N N . ARG A 1 305 ? -0.798 -15.102 7.855 1 97.62 305 ARG A N 1
ATOM 2363 C CA . ARG A 1 305 ? -1.604 -15.867 8.797 1 97.62 305 ARG A CA 1
ATOM 2364 C C . ARG A 1 305 ? -3.049 -15.977 8.328 1 97.62 305 ARG A C 1
ATOM 2366 O O . ARG A 1 305 ? -3.656 -17.047 8.406 1 97.62 305 ARG A O 1
ATOM 2373 N N . MET A 1 306 ? -3.576 -14.883 7.832 1 98.06 306 MET A N 1
ATOM 2374 C CA . MET A 1 306 ? -4.93 -14.906 7.289 1 98.06 306 MET A CA 1
ATOM 2375 C C . MET A 1 306 ? -5.02 -15.836 6.086 1 98.06 306 MET A C 1
ATOM 2377 O O . MET A 1 306 ? -5.961 -16.625 5.973 1 98.06 306 MET A O 1
ATOM 2381 N N . GLU A 1 307 ? -4.035 -15.789 5.242 1 98.75 307 GLU A N 1
ATOM 2382 C CA . GLU A 1 307 ? -4.039 -16.625 4.047 1 98.75 307 GLU A CA 1
ATOM 2383 C C . GLU A 1 307 ? -3.912 -18.094 4.406 1 98.75 307 GLU A C 1
ATOM 2385 O O . GLU A 1 307 ? -4.504 -18.953 3.75 1 98.75 307 GLU A O 1
ATOM 2390 N N . TYR A 1 308 ? -3.143 -18.375 5.445 1 98.62 308 TYR A N 1
ATOM 2391 C CA . TYR A 1 308 ? -3.059 -19.766 5.906 1 98.62 308 TYR A CA 1
ATOM 2392 C C . TYR A 1 308 ? -4.438 -20.297 6.273 1 98.62 308 TYR A C 1
ATOM 2394 O O . TYR A 1 308 ? -4.812 -21.391 5.859 1 98.62 308 TYR A O 1
ATOM 2402 N N . THR A 1 309 ? -5.188 -19.516 6.98 1 98.5 309 THR A N 1
ATOM 2403 C CA . THR A 1 309 ? -6.543 -19.891 7.375 1 98.5 309 THR A CA 1
ATOM 2404 C C . THR A 1 309 ? -7.422 -20.109 6.148 1 98.5 309 THR A C 1
ATOM 2406 O O . THR A 1 309 ? -8.102 -21.141 6.039 1 98.5 309 THR A O 1
ATOM 2409 N N . LEU A 1 310 ? -7.363 -19.25 5.215 1 98.75 310 LEU A N 1
ATOM 2410 C CA . LEU A 1 310 ? -8.156 -19.328 3.988 1 98.75 310 LEU A CA 1
ATOM 2411 C C . LEU A 1 310 ? -7.801 -20.578 3.195 1 98.75 310 LEU A C 1
ATOM 2413 O O . LEU A 1 310 ? -8.688 -21.312 2.752 1 98.75 310 LEU A O 1
ATOM 2417 N N . SER A 1 311 ? -6.504 -20.797 3.037 1 98.25 311 SER A N 1
ATOM 2418 C CA . SER A 1 311 ? -6.035 -21.906 2.213 1 98.25 311 SER A CA 1
ATOM 2419 C C . SER A 1 311 ? -6.488 -23.25 2.785 1 98.25 311 SER A C 1
ATOM 2421 O O . SER A 1 311 ? -6.938 -24.125 2.043 1 98.25 311 SER A O 1
ATOM 2423 N N . LEU A 1 312 ? -6.371 -23.422 4.09 1 97.44 312 LEU A N 1
ATOM 2424 C CA . LEU A 1 312 ? -6.816 -24.656 4.711 1 97.44 312 LEU A CA 1
ATOM 2425 C C . LEU A 1 312 ? -8.312 -24.875 4.48 1 97.44 312 LEU A C 1
ATOM 2427 O O . LEU A 1 312 ? -8.742 -25.984 4.156 1 97.44 312 LEU A O 1
ATOM 2431 N N . ASN A 1 313 ? -9.047 -23.812 4.629 1 97.62 313 ASN A N 1
ATOM 2432 C CA . ASN A 1 313 ? -10.492 -23.938 4.461 1 97.62 313 ASN A CA 1
ATOM 2433 C C . ASN A 1 313 ? -10.867 -24.188 3.002 1 97.62 313 ASN A C 1
ATOM 2435 O O . ASN A 1 313 ? -11.852 -24.875 2.715 1 97.62 313 ASN A O 1
ATOM 2439 N N . CYS A 1 314 ? -10.094 -23.672 2.064 1 97.25 314 CYS A N 1
ATOM 2440 C CA . CYS A 1 314 ? -10.32 -23.984 0.656 1 97.25 314 CYS A CA 1
ATOM 2441 C C . CYS A 1 314 ? -10.125 -25.469 0.385 1 97.25 314 CYS A C 1
ATOM 2443 O O . CYS A 1 314 ? -10.789 -26.047 -0.483 1 97.25 314 CYS A O 1
ATOM 2445 N N . CYS A 1 315 ? -9.258 -26.094 1.134 1 95.81 315 CYS A N 1
ATOM 2446 C CA . CYS A 1 315 ? -8.977 -27.516 0.945 1 95.81 315 CYS A CA 1
ATOM 2447 C C . CYS A 1 315 ? -10.094 -28.375 1.524 1 95.81 315 CYS A C 1
ATOM 2449 O O . CYS A 1 315 ? -10.195 -29.562 1.207 1 95.81 315 CYS A O 1
ATOM 2451 N N . ARG A 1 316 ? -10.906 -27.75 2.387 1 93 316 ARG A N 1
ATOM 2452 C CA . ARG A 1 316 ? -12.023 -28.469 2.996 1 93 316 ARG A CA 1
ATOM 2453 C C . ARG A 1 316 ? -13.258 -28.406 2.104 1 93 316 ARG A C 1
ATOM 2455 O O . ARG A 1 316 ? -14.164 -29.234 2.23 1 93 316 ARG A O 1
ATOM 2462 N N . HIS A 1 317 ? -13.305 -27.422 1.239 1 88.94 317 HIS A N 1
ATOM 2463 C CA . HIS A 1 317 ? -14.469 -27.188 0.39 1 88.94 317 HIS A CA 1
ATOM 2464 C C . HIS A 1 317 ? -14.227 -27.703 -1.027 1 88.94 317 HIS A C 1
ATOM 2466 O O . HIS A 1 317 ? -13.078 -27.859 -1.446 1 88.94 317 HIS A O 1
ATOM 2472 N N . PRO A 1 318 ? -15.266 -27.984 -1.715 1 92.25 318 PRO A N 1
ATOM 2473 C CA . PRO A 1 318 ? -15.125 -28.734 -2.965 1 92.25 318 PRO A CA 1
ATOM 2474 C C . PRO A 1 318 ? -14.602 -27.875 -4.113 1 92.25 318 PRO A C 1
ATOM 2476 O O . PRO A 1 318 ? -14.156 -28.406 -5.137 1 92.25 318 PRO A O 1
ATOM 2479 N N . GLU A 1 319 ? -14.68 -26.531 -3.984 1 95.12 319 GLU A N 1
ATOM 2480 C CA . GLU A 1 319 ? -14.367 -25.641 -5.105 1 95.12 319 GLU A CA 1
ATOM 2481 C C . GLU A 1 319 ? -12.945 -25.875 -5.609 1 95.12 319 GLU A C 1
ATOM 2483 O O . GLU A 1 319 ? -12.719 -25.969 -6.816 1 95.12 319 GLU A O 1
ATOM 2488 N N . PHE A 1 320 ? -11.969 -25.969 -4.676 1 96.75 320 PHE A N 1
ATOM 2489 C CA . PHE A 1 320 ? -10.562 -26.078 -5.031 1 96.75 320 PHE A CA 1
ATOM 2490 C C . PHE A 1 320 ? -10.289 -27.406 -5.742 1 96.75 320 PHE A C 1
ATOM 2492 O O . PHE A 1 320 ? -9.688 -27.422 -6.816 1 96.75 320 PHE A O 1
ATOM 2499 N N . SER A 1 321 ? -10.758 -28.453 -5.184 1 95.81 321 SER A N 1
ATOM 2500 C CA . SER A 1 321 ? -10.578 -29.781 -5.781 1 95.81 321 SER A CA 1
ATOM 2501 C C . SER A 1 321 ? -11.203 -29.844 -7.172 1 95.81 321 SER A C 1
ATOM 2503 O O . SER A 1 321 ? -10.609 -30.406 -8.094 1 95.81 321 SER A O 1
ATOM 2505 N N . GLU A 1 322 ? -12.383 -29.281 -7.293 1 96.38 322 GLU A N 1
ATOM 2506 C CA . GLU A 1 322 ? -13.094 -29.297 -8.57 1 96.38 322 GLU A CA 1
ATOM 2507 C C . GLU A 1 322 ? -12.359 -28.453 -9.617 1 96.38 322 GLU A C 1
ATOM 2509 O O . GLU A 1 322 ? -12.234 -28.875 -10.773 1 96.38 322 GLU A O 1
ATOM 2514 N N . GLY A 1 323 ? -11.906 -27.281 -9.242 1 97.25 323 GLY A N 1
ATOM 2515 C CA . GLY A 1 323 ? -11.164 -26.453 -10.172 1 97.25 323 GLY A CA 1
ATOM 2516 C C . GLY A 1 323 ? -9.891 -27.094 -10.672 1 97.25 323 GLY A C 1
ATOM 2517 O O . GLY A 1 323 ? -9.617 -27.078 -11.875 1 97.25 323 GLY A O 1
ATOM 2518 N N . VAL A 1 324 ? -9.125 -27.656 -9.75 1 96.62 324 VAL A N 1
ATOM 2519 C CA . VAL A 1 324 ? -7.871 -28.312 -10.117 1 96.62 324 VAL A CA 1
ATOM 2520 C C . VAL A 1 324 ? -8.156 -29.516 -11 1 96.62 324 VAL A C 1
ATOM 2522 O O . VAL A 1 324 ? -7.453 -29.75 -11.984 1 96.62 324 VAL A O 1
ATOM 2525 N N . ARG A 1 325 ? -9.164 -30.281 -10.656 1 95.5 325 ARG A N 1
ATOM 2526 C CA . ARG A 1 325 ? -9.555 -31.406 -11.508 1 95.5 325 ARG A CA 1
ATOM 2527 C C . ARG A 1 325 ? -9.781 -30.938 -12.945 1 95.5 325 ARG A C 1
ATOM 2529 O O . ARG A 1 325 ? -9.188 -31.484 -13.875 1 95.5 325 ARG A O 1
ATOM 2536 N N . ALA A 1 326 ? -10.594 -29.938 -13.109 1 96.81 326 ALA A N 1
ATOM 2537 C CA . ALA A 1 326 ? -11.062 -29.484 -14.414 1 96.81 326 ALA A CA 1
ATOM 2538 C C . ALA A 1 326 ? -9.922 -28.875 -15.219 1 96.81 326 ALA A C 1
ATOM 2540 O O . ALA A 1 326 ? -9.844 -29.062 -16.438 1 96.81 326 ALA A O 1
ATOM 2541 N N . ARG A 1 327 ? -8.969 -28.172 -14.523 1 94.88 327 ARG A N 1
ATOM 2542 C CA . ARG A 1 327 ? -8 -27.359 -15.25 1 94.88 327 ARG A CA 1
ATOM 2543 C C . ARG A 1 327 ? -6.66 -28.094 -15.367 1 94.88 327 ARG A C 1
ATOM 2545 O O . ARG A 1 327 ? -5.918 -27.875 -16.328 1 94.88 327 ARG A O 1
ATOM 2552 N N . LEU A 1 328 ? -6.352 -29.031 -14.367 1 92.69 328 LEU A N 1
ATOM 2553 C CA . LEU A 1 328 ? -4.973 -29.5 -14.297 1 92.69 328 LEU A CA 1
ATOM 2554 C C . LEU A 1 328 ? -4.914 -31.031 -14.352 1 92.69 328 LEU A C 1
ATOM 2556 O O . LEU A 1 328 ? -3.881 -31.594 -14.703 1 92.69 328 LEU A O 1
ATOM 2560 N N . ILE A 1 329 ? -5.992 -31.688 -14.039 1 93.62 329 ILE A N 1
ATOM 2561 C CA . ILE A 1 329 ? -5.957 -33.125 -14.008 1 93.62 329 ILE A CA 1
ATOM 2562 C C . ILE A 1 329 ? -6.66 -33.688 -15.242 1 93.62 329 ILE A C 1
ATOM 2564 O O . ILE A 1 329 ? -6.004 -34.188 -16.172 1 93.62 329 ILE A O 1
ATOM 2568 N N . ASP A 1 330 ? -8.023 -33.438 -15.32 1 95.19 330 ASP A N 1
ATOM 2569 C CA . ASP A 1 330 ? -8.789 -33.906 -16.469 1 95.19 330 ASP A CA 1
ATOM 2570 C C . ASP A 1 330 ? -8.625 -32.969 -17.656 1 95.19 330 ASP A C 1
ATOM 2572 O O . ASP A 1 330 ? -8.836 -33.375 -18.812 1 95.19 330 ASP A O 1
ATOM 2576 N N . LYS A 1 331 ? -8.383 -31.75 -17.391 1 95.31 331 LYS A N 1
ATOM 2577 C CA . LYS A 1 331 ? -8.188 -30.688 -18.391 1 95.31 331 LYS A CA 1
ATOM 2578 C C . LYS A 1 331 ? -9.391 -30.594 -19.312 1 95.31 331 LYS A C 1
ATOM 2580 O O . LYS A 1 331 ? -9.227 -30.391 -20.531 1 95.31 331 LYS A O 1
ATOM 2585 N N . ASP A 1 332 ? -10.555 -30.766 -18.766 1 96.19 332 ASP A N 1
ATOM 2586 C CA . ASP A 1 332 ? -11.773 -30.625 -19.547 1 96.19 332 ASP A CA 1
ATOM 2587 C C . ASP A 1 332 ? -12.234 -29.172 -19.609 1 96.19 332 ASP A C 1
ATOM 2589 O O . ASP A 1 332 ? -13.109 -28.812 -20.406 1 96.19 332 ASP A O 1
ATOM 2593 N N . GLN A 1 333 ? -11.672 -28.297 -18.75 1 95.5 333 GLN A N 1
ATOM 2594 C CA . GLN A 1 333 ? -11.922 -26.859 -18.703 1 95.5 333 GLN A CA 1
ATOM 2595 C C . GLN A 1 333 ? -13.383 -26.578 -18.359 1 95.5 333 GLN A C 1
ATOM 2597 O O . GLN A 1 333 ? -13.922 -25.547 -18.766 1 95.5 333 GLN A O 1
ATOM 2602 N N . LYS A 1 334 ? -13.992 -27.531 -17.703 1 96.12 334 LYS A N 1
ATOM 2603 C CA . LYS A 1 334 ? -15.398 -27.391 -17.344 1 96.12 334 LYS A CA 1
ATOM 2604 C C . LYS A 1 334 ? -15.617 -27.688 -15.859 1 96.12 334 LYS A C 1
ATOM 2606 O O . LYS A 1 334 ? -16.266 -28.672 -15.508 1 96.12 334 LYS A O 1
ATOM 2611 N N . PRO A 1 335 ? -15.164 -26.781 -15.094 1 97.25 335 PRO A N 1
ATOM 2612 C CA . PRO A 1 335 ? -15.398 -27 -13.664 1 97.25 335 PRO A CA 1
ATOM 2613 C C . PRO A 1 335 ? -16.875 -26.922 -13.289 1 97.25 335 PRO A C 1
ATOM 2615 O O . PRO A 1 335 ? -17.609 -26.094 -13.844 1 97.25 335 PRO A O 1
ATOM 2618 N N . HIS A 1 336 ? -17.297 -27.859 -12.453 1 97.5 336 HIS A N 1
ATOM 2619 C CA . HIS A 1 336 ? -18.625 -27.844 -11.867 1 97.5 336 HIS A CA 1
ATOM 2620 C C . HIS A 1 336 ? -18.594 -27.25 -10.453 1 97.5 336 HIS A C 1
ATOM 2622 O O . HIS A 1 336 ? -18.531 -28 -9.469 1 97.5 336 HIS A O 1
ATOM 2628 N N . TRP A 1 337 ? -18.828 -26.016 -10.383 1 98 337 TRP A N 1
ATOM 2629 C CA . TRP A 1 337 ? -18.719 -25.328 -9.102 1 98 337 TRP A CA 1
ATOM 2630 C C . TRP A 1 337 ? -19.906 -25.688 -8.195 1 98 337 TRP A C 1
ATOM 2632 O O . TRP A 1 337 ? -21.047 -25.781 -8.656 1 98 337 TRP A O 1
ATOM 2642 N N . HIS A 1 338 ? -19.625 -25.859 -6.922 1 96.69 338 HIS A N 1
ATOM 2643 C CA . HIS A 1 338 ? -20.672 -26.156 -5.945 1 96.69 338 HIS A CA 1
ATOM 2644 C C . HIS A 1 338 ? -21.672 -25 -5.832 1 96.69 338 HIS A C 1
ATOM 2646 O O . HIS A 1 338 ? -22.875 -25.234 -5.691 1 96.69 338 HIS A O 1
ATOM 2652 N N . TRP A 1 339 ? -21.219 -23.781 -5.816 1 97.06 339 TRP A N 1
ATOM 2653 C CA . TRP A 1 339 ? -22.047 -22.578 -5.867 1 97.06 339 TRP A CA 1
ATOM 2654 C C . TRP A 1 339 ? -21.859 -21.844 -7.191 1 97.06 339 TRP A C 1
ATOM 2656 O O . TRP A 1 339 ? -21.062 -20.906 -7.285 1 97.06 339 TRP A O 1
ATOM 2666 N N . PRO A 1 340 ? -22.641 -22.156 -8.203 1 97.19 340 PRO A N 1
ATOM 2667 C CA . PRO A 1 340 ? -22.391 -21.625 -9.547 1 97.19 340 PRO A CA 1
ATOM 2668 C C . PRO A 1 340 ? -22.938 -20.203 -9.727 1 97.19 340 PRO A C 1
ATOM 2670 O O . PRO A 1 340 ? -22.609 -19.547 -10.719 1 97.19 340 PRO A O 1
ATOM 2673 N N . ASP A 1 341 ? -23.828 -19.766 -8.781 1 98.06 341 ASP A N 1
ATOM 2674 C CA . ASP A 1 341 ? -24.422 -18.438 -8.867 1 98.06 341 ASP A CA 1
ATOM 2675 C C . ASP A 1 341 ? -23.859 -17.516 -7.805 1 98.06 341 ASP A C 1
ATOM 2677 O O . ASP A 1 341 ? -24.031 -17.75 -6.605 1 98.06 341 ASP A O 1
ATOM 2681 N N . ILE A 1 342 ? -23.219 -16.422 -8.25 1 98.5 342 ILE A N 1
ATOM 2682 C CA . ILE A 1 342 ? -22.578 -15.445 -7.383 1 98.5 342 ILE A CA 1
ATOM 2683 C C . ILE A 1 342 ? -23.578 -14.961 -6.328 1 98.5 342 ILE A C 1
ATOM 2685 O O . ILE A 1 342 ? -23.188 -14.625 -5.207 1 98.5 342 ILE A O 1
ATOM 2689 N N . ASN A 1 343 ? -24.875 -15.008 -6.617 1 98 343 ASN A N 1
ATOM 2690 C CA . ASN A 1 343 ? -25.906 -14.461 -5.738 1 98 343 ASN A CA 1
ATOM 2691 C C . ASN A 1 343 ? -26.344 -15.469 -4.688 1 98 343 ASN A C 1
ATOM 2693 O O . ASN A 1 343 ? -27.031 -15.117 -3.727 1 98 343 ASN A O 1
ATOM 2697 N N . HIS A 1 344 ? -25.859 -16.719 -4.816 1 97.81 344 HIS A N 1
ATOM 2698 C CA . HIS A 1 344 ? -26.375 -17.75 -3.938 1 97.81 344 HIS A CA 1
ATOM 2699 C C . HIS A 1 344 ? -25.266 -18.375 -3.098 1 97.81 344 HIS A C 1
ATOM 2701 O O . HIS A 1 344 ? -25.453 -19.422 -2.486 1 97.81 344 HIS A O 1
ATOM 2707 N N . VAL A 1 345 ? -24.094 -17.766 -3.131 1 98.12 345 VAL A N 1
ATOM 2708 C CA . VAL A 1 345 ? -23.047 -18.188 -2.203 1 98.12 345 VAL A CA 1
ATOM 2709 C C . VAL A 1 345 ? -23.406 -17.734 -0.788 1 98.12 345 VAL A C 1
ATOM 2711 O O . VAL A 1 345 ? -23.562 -16.547 -0.532 1 98.12 345 VAL A O 1
ATOM 2714 N N . PRO A 1 346 ? -23.547 -18.656 0.149 1 97.31 346 PRO A N 1
ATOM 2715 C CA . PRO A 1 346 ? -23.922 -18.25 1.503 1 97.31 346 PRO A CA 1
ATOM 2716 C C . PRO A 1 346 ? -22.844 -17.422 2.199 1 97.31 346 PRO A C 1
ATOM 2718 O O . PRO A 1 346 ? -21.672 -17.781 2.166 1 97.31 346 PRO A O 1
ATOM 2721 N N . GLU A 1 347 ? -23.281 -16.375 2.795 1 96.5 347 GLU A N 1
ATOM 2722 C CA . GLU A 1 347 ? -22.359 -15.531 3.557 1 96.5 347 GLU A CA 1
ATOM 2723 C C . GLU A 1 347 ? -21.656 -16.344 4.637 1 96.5 347 GLU A C 1
ATOM 2725 O O . GLU A 1 347 ? -20.469 -16.109 4.922 1 96.5 347 GLU A O 1
ATOM 2730 N N . ALA A 1 348 ? -22.344 -17.203 5.238 1 97.31 348 ALA A N 1
ATOM 2731 C CA . ALA A 1 348 ? -21.781 -18.047 6.289 1 97.31 348 ALA A CA 1
ATOM 2732 C C . ALA A 1 348 ? -20.641 -18.906 5.75 1 97.31 348 ALA A C 1
ATOM 2734 O O . ALA A 1 348 ? -19.656 -19.156 6.457 1 97.31 348 ALA A O 1
ATOM 2735 N N . ALA A 1 349 ? -20.812 -19.406 4.547 1 96.75 349 ALA A N 1
ATOM 2736 C CA . ALA A 1 349 ? -19.75 -20.203 3.922 1 96.75 349 ALA A CA 1
ATOM 2737 C C . ALA A 1 349 ? -18.5 -19.344 3.682 1 96.75 349 ALA A C 1
ATOM 2739 O O . ALA A 1 349 ? -17.391 -19.797 3.924 1 96.75 349 ALA A O 1
ATOM 2740 N N . VAL A 1 350 ? -18.703 -18.109 3.244 1 98.25 350 VAL A N 1
ATOM 2741 C CA . VAL A 1 350 ? -17.594 -17.188 3.023 1 98.25 350 VAL A CA 1
ATOM 2742 C C . VAL A 1 350 ? -16.891 -16.906 4.344 1 98.25 350 VAL A C 1
ATOM 2744 O O . VAL A 1 350 ? -15.664 -17.031 4.441 1 98.25 350 VAL A O 1
ATOM 2747 N N . GLU A 1 351 ? -17.625 -16.578 5.371 1 98.12 351 GLU A N 1
ATOM 2748 C CA . GLU A 1 351 ? -17.062 -16.234 6.68 1 98.12 351 GLU A CA 1
ATOM 2749 C C . GLU A 1 351 ? -16.312 -17.422 7.273 1 98.12 351 GLU A C 1
ATOM 2751 O O . GLU A 1 351 ? -15.289 -17.25 7.934 1 98.12 351 GLU A O 1
ATOM 2756 N N . ALA A 1 352 ? -16.812 -18.594 7.051 1 97.06 352 ALA A N 1
ATOM 2757 C CA . ALA A 1 352 ? -16.203 -19.797 7.586 1 97.06 352 ALA A CA 1
ATOM 2758 C C . ALA A 1 352 ? -14.789 -19.984 7.047 1 97.06 352 ALA A C 1
ATOM 2760 O O . ALA A 1 352 ? -13.93 -20.547 7.723 1 97.06 352 ALA A O 1
ATOM 2761 N N . HIS A 1 353 ? -14.508 -19.484 5.895 1 98.19 353 HIS A N 1
ATOM 2762 C CA . HIS A 1 353 ? -13.188 -19.594 5.297 1 98.19 353 HIS A CA 1
ATOM 2763 C C . HIS A 1 353 ? -12.148 -18.797 6.074 1 98.19 353 HIS A C 1
ATOM 2765 O O . HIS A 1 353 ? -10.945 -18.984 5.902 1 98.19 353 HIS A O 1
ATOM 2771 N N . PHE A 1 354 ? -12.578 -17.875 6.918 1 98.06 354 PHE A N 1
ATOM 2772 C CA . PHE A 1 354 ? -11.664 -17.016 7.676 1 98.06 354 PHE A CA 1
ATOM 2773 C C . PHE A 1 354 ? -11.586 -17.469 9.125 1 98.06 354 PHE A C 1
ATOM 2775 O O . PHE A 1 354 ? -11.023 -16.766 9.977 1 98.06 354 PHE A O 1
ATOM 2782 N N . HIS A 1 355 ? -12.055 -18.609 9.477 1 96.62 355 HIS A N 1
ATOM 2783 C CA . HIS A 1 355 ? -12.016 -19.125 10.836 1 96.62 355 HIS A CA 1
ATOM 2784 C C . HIS A 1 355 ? -10.977 -20.234 10.977 1 96.62 355 HIS A C 1
ATOM 2786 O O . HIS A 1 355 ? -10.719 -20.969 10.023 1 96.62 355 HIS A O 1
ATOM 2792 N N . LYS A 1 356 ? -10.562 -20.422 12.141 1 95 356 LYS A N 1
ATOM 2793 C CA . LYS A 1 356 ? -9.5 -21.359 12.5 1 95 356 LYS A CA 1
ATOM 2794 C C . LYS A 1 356 ? -9.859 -22.781 12.078 1 95 356 LYS A C 1
ATOM 2796 O O . LYS A 1 356 ? -10.984 -23.234 12.312 1 95 356 LYS A O 1
ATOM 2801 N N . ALA A 1 357 ? -8.875 -23.438 11.469 1 94 357 ALA A N 1
ATOM 2802 C CA . ALA A 1 357 ? -9.125 -24.781 10.984 1 94 357 ALA A CA 1
ATOM 2803 C C . ALA A 1 357 ? -8.055 -25.75 11.492 1 94 357 ALA A C 1
ATOM 2805 O O . ALA A 1 357 ? -7.809 -26.797 10.883 1 94 357 ALA A O 1
ATOM 2806 N N . TRP A 1 358 ? -7.305 -25.359 12.523 1 93.56 358 TRP A N 1
ATOM 2807 C CA . TRP A 1 358 ? -6.258 -26.188 13.109 1 93.56 358 TRP A CA 1
ATOM 2808 C C . TRP A 1 358 ? -6.355 -26.188 14.633 1 93.56 358 TRP A C 1
ATOM 2810 O O . TRP A 1 358 ? -7.133 -25.438 15.211 1 93.56 358 TRP A O 1
ATOM 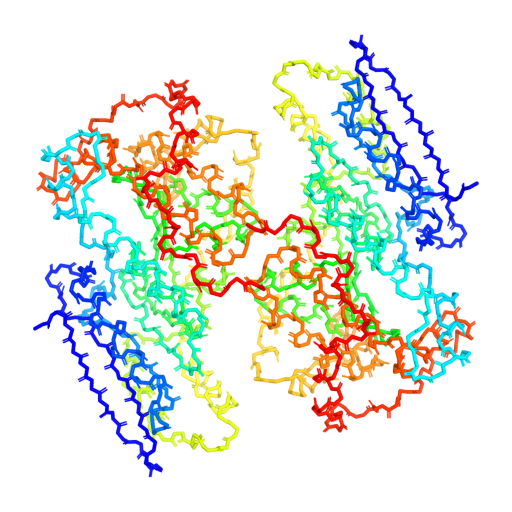2820 N N . GLU A 1 359 ? -5.621 -27.062 15.211 1 92.38 359 GLU A N 1
ATOM 2821 C CA . GLU A 1 359 ? -5.551 -27.109 16.672 1 92.38 359 GLU A CA 1
ATOM 2822 C C . GLU A 1 359 ? -4.297 -26.406 17.188 1 92.38 359 GLU A C 1
ATOM 2824 O O . GLU A 1 359 ? -3.258 -26.406 16.516 1 92.38 359 GLU A O 1
ATOM 2829 N N . GLY A 1 360 ? -4.41 -25.812 18.312 1 93.62 360 GLY A N 1
ATOM 2830 C CA . GLY A 1 360 ? -3.248 -25.219 18.953 1 93.62 360 GLY A CA 1
ATOM 2831 C C . GLY A 1 360 ? -2.891 -23.859 18.406 1 93.62 360 GLY A C 1
ATOM 2832 O O . GLY A 1 360 ? -3.771 -23.094 18 1 93.62 360 GLY A O 1
ATOM 2833 N N . ARG A 1 361 ? -1.628 -23.5 18.562 1 93.94 361 ARG A N 1
ATOM 2834 C CA . ARG A 1 361 ? -1.09 -22.203 18.172 1 93.94 361 ARG A CA 1
ATOM 2835 C C . ARG A 1 361 ? -1.008 -22.078 16.656 1 93.94 361 ARG A C 1
ATOM 2837 O O . ARG A 1 361 ? -0.771 -23.062 15.961 1 93.94 361 ARG A O 1
ATOM 2844 N N . HIS A 1 362 ? -1.208 -20.938 16.156 1 95.81 362 HIS A N 1
ATOM 2845 C CA . HIS A 1 362 ? -1.082 -20.719 14.719 1 95.81 362 HIS A CA 1
ATOM 2846 C C . HIS A 1 362 ? 0.298 -21.125 14.219 1 95.81 362 HIS A C 1
ATOM 2848 O O . HIS A 1 362 ? 1.315 -20.703 14.773 1 95.81 362 HIS A O 1
ATOM 2854 N N . PRO A 1 363 ? 0.354 -21.859 13.164 1 95.94 363 PRO A N 1
ATOM 2855 C CA . PRO A 1 363 ? 1.645 -22.359 12.688 1 95.94 363 PRO A CA 1
ATOM 2856 C C . PRO A 1 363 ? 2.594 -21.234 12.266 1 95.94 363 PRO A C 1
ATOM 2858 O O . PRO A 1 363 ? 3.811 -21.438 12.211 1 95.94 363 PRO A O 1
ATOM 2861 N N . LEU A 1 364 ? 2.074 -20.078 11.961 1 97.06 364 LEU A N 1
ATOM 2862 C CA . LEU A 1 364 ? 2.889 -18.938 11.547 1 97.06 364 LEU A CA 1
ATOM 2863 C C . LEU A 1 364 ? 2.885 -17.859 12.609 1 97.06 364 LEU A C 1
ATOM 2865 O O . LEU A 1 364 ? 3.119 -16.688 12.312 1 97.06 364 LEU A O 1
ATOM 2869 N N . ALA A 1 365 ? 2.629 -18.141 13.844 1 94.62 365 ALA A N 1
ATOM 2870 C CA . ALA A 1 365 ? 2.539 -17.188 14.938 1 94.62 365 ALA A CA 1
ATOM 2871 C C . ALA A 1 365 ? 3.889 -16.516 15.195 1 94.62 365 ALA A C 1
ATOM 2873 O O . ALA A 1 365 ? 3.949 -15.414 15.734 1 94.62 365 ALA A O 1
ATOM 2874 N N . ASP A 1 366 ? 4.949 -17.188 14.773 1 94.06 366 ASP A N 1
ATOM 2875 C CA . ASP A 1 366 ? 6.297 -16.734 15.102 1 94.06 366 ASP A CA 1
ATOM 2876 C C . ASP A 1 366 ? 6.789 -15.703 14.086 1 94.06 366 ASP A C 1
ATOM 2878 O O . ASP A 1 366 ? 7.832 -15.078 14.289 1 94.06 366 ASP A O 1
ATOM 2882 N N . LEU A 1 367 ? 6.117 -15.672 13 1 93.25 367 LEU A N 1
ATOM 2883 C CA . LEU A 1 367 ? 6.543 -14.641 12.062 1 93.25 367 LEU A CA 1
ATOM 2884 C C . LEU A 1 367 ? 6.562 -13.273 12.734 1 93.25 367 LEU A C 1
ATOM 2886 O O . LEU A 1 367 ? 5.695 -12.969 13.562 1 93.25 367 LEU A O 1
ATOM 2890 N N . ALA A 1 368 ? 7.719 -12.516 12.523 1 69.69 368 ALA A N 1
ATOM 2891 C CA . ALA A 1 368 ? 8.016 -11.281 13.242 1 69.69 368 ALA A CA 1
ATOM 2892 C C . ALA A 1 368 ? 6.805 -10.352 13.242 1 69.69 368 ALA A C 1
ATOM 2894 O O . ALA A 1 368 ? 6.195 -10.109 12.203 1 69.69 368 ALA A O 1
ATOM 2895 N N . ASN A 1 369 ? 6.137 -10.586 14.453 1 61.44 369 ASN A N 1
ATOM 2896 C CA . ASN A 1 369 ? 5.059 -9.625 14.656 1 61.44 369 ASN A CA 1
ATOM 2897 C C . ASN A 1 369 ? 5.594 -8.203 14.789 1 61.44 369 ASN A C 1
ATOM 2899 O O . ASN A 1 369 ? 6.758 -8 15.148 1 61.44 369 ASN A O 1
ATOM 2903 N N . GLU A 1 370 ? 4.973 -7.18 14.234 1 55.12 370 GLU A N 1
ATOM 2904 C CA . GLU A 1 370 ? 5.262 -5.754 14.328 1 55.12 370 GLU A CA 1
ATOM 2905 C C . GLU A 1 370 ? 5.719 -5.375 15.742 1 55.12 370 GLU A C 1
ATOM 2907 O O . GLU A 1 370 ? 5.391 -6.062 16.703 1 55.12 370 GLU A O 1
ATOM 2912 N N . MET B 1 1 ? -15.781 26.625 22.156 1 73.12 1 MET B N 1
ATOM 2913 C CA . MET B 1 1 ? -14.914 25.484 21.875 1 73.12 1 MET B CA 1
ATOM 2914 C C . MET B 1 1 ? -14.688 25.344 20.375 1 73.12 1 MET B C 1
ATOM 2916 O O . MET B 1 1 ? -15.547 25.703 19.578 1 73.12 1 MET B O 1
ATOM 2920 N N . ASN B 1 2 ? -13.438 25.219 19.906 1 91.38 2 ASN B N 1
ATOM 2921 C CA . ASN B 1 2 ? -12.984 25.219 18.531 1 91.38 2 ASN B CA 1
ATOM 2922 C C . ASN B 1 2 ? -13.484 24 17.766 1 91.38 2 ASN B C 1
ATOM 2924 O O . ASN B 1 2 ? -12.852 23.547 16.812 1 91.38 2 ASN B O 1
ATOM 2928 N N . LEU B 1 3 ? -14.711 23.453 18.422 1 96.38 3 LEU B N 1
ATOM 2929 C CA . LEU B 1 3 ? -15.43 22.344 17.797 1 96.38 3 LEU B CA 1
ATOM 2930 C C . LEU B 1 3 ? -16.938 22.516 17.953 1 96.38 3 LEU B C 1
ATOM 2932 O O . LEU B 1 3 ? -17.406 22.969 19 1 96.38 3 LEU B O 1
ATOM 2936 N N . HIS B 1 4 ? -17.672 22.188 17 1 97.5 4 HIS B N 1
ATOM 2937 C CA . HIS B 1 4 ? -19.125 22.141 17.031 1 97.5 4 HIS B CA 1
ATOM 2938 C C . HIS B 1 4 ? -19.656 20.766 16.641 1 97.5 4 HIS B C 1
ATOM 2940 O O . HIS B 1 4 ? -19.203 20.172 15.664 1 97.5 4 HIS B O 1
ATOM 2946 N N . PHE B 1 5 ? -20.547 20.25 17.5 1 98.19 5 PHE B N 1
ATOM 2947 C CA . PHE B 1 5 ? -21.172 18.969 17.219 1 98.19 5 PHE B CA 1
ATOM 2948 C C . PHE B 1 5 ? -22.672 19.141 17.016 1 98.19 5 PHE B C 1
ATOM 2950 O O . PHE B 1 5 ? -23.328 19.906 17.719 1 98.19 5 PHE B O 1
ATOM 2957 N N . GLU B 1 6 ? -23.172 18.516 16.031 1 98.12 6 GLU B N 1
ATOM 2958 C CA . GLU B 1 6 ? -24.625 18.516 15.82 1 98.12 6 GLU B CA 1
ATOM 2959 C C . GLU B 1 6 ? -25.094 17.172 15.281 1 98.12 6 GLU B C 1
ATOM 2961 O O . GLU B 1 6 ? -24.297 16.375 14.773 1 98.12 6 GLU B O 1
ATOM 2966 N N . GLU B 1 7 ? -26.281 16.859 15.508 1 98.56 7 GLU B N 1
ATOM 2967 C CA . GLU B 1 7 ? -26.969 15.664 15.008 1 98.56 7 GLU B CA 1
ATOM 2968 C C . GLU B 1 7 ? -28.219 16.031 14.227 1 98.56 7 GLU B C 1
ATOM 2970 O O . GLU B 1 7 ? -29.047 16.812 14.711 1 98.56 7 GLU B O 1
ATOM 2975 N N . LEU B 1 8 ? -28.266 15.617 13.039 1 98.56 8 LEU B N 1
ATOM 2976 C CA . LEU B 1 8 ? -29.422 15.859 12.195 1 98.56 8 LEU B CA 1
ATOM 2977 C C . LEU B 1 8 ? -30.25 14.594 12.031 1 98.56 8 LEU B C 1
ATOM 2979 O O . LEU B 1 8 ? -29.703 13.508 11.805 1 98.56 8 LEU B O 1
ATOM 2983 N N . THR B 1 9 ? -31.547 14.68 12.117 1 98.06 9 THR B N 1
ATOM 2984 C CA . THR B 1 9 ? -32.438 13.531 12.039 1 98.06 9 THR B CA 1
ATOM 2985 C C . THR B 1 9 ? -33 13.367 10.625 1 98.06 9 THR B C 1
ATOM 2987 O O . THR B 1 9 ? -33.562 14.305 10.055 1 98.06 9 THR B O 1
ATOM 2990 N N . GLY B 1 10 ? -32.781 12.203 10.094 1 95.75 10 GLY B N 1
ATOM 2991 C CA . GLY B 1 10 ? -33.281 11.883 8.766 1 95.75 10 GLY B CA 1
ATOM 2992 C C . GLY B 1 10 ? -34.781 11.555 8.758 1 95.75 10 GLY B C 1
ATOM 2993 O O . GLY B 1 10 ? -35.406 11.586 9.805 1 95.75 10 GLY B O 1
ATOM 2994 N N . ILE B 1 11 ? -35.25 11.227 7.605 1 92.19 11 ILE B N 1
ATOM 2995 C CA . ILE B 1 11 ? -36.688 11.031 7.387 1 92.19 11 ILE B CA 1
ATOM 2996 C C . ILE B 1 11 ? -37.125 9.734 8.055 1 92.19 11 ILE B C 1
ATOM 2998 O O . ILE B 1 11 ? -38.281 9.586 8.422 1 92.19 11 ILE B O 1
ATOM 3002 N N . THR B 1 12 ? -36.25 8.82 8.266 1 91.69 12 THR B N 1
ATOM 3003 C CA . THR B 1 12 ? -36.594 7.535 8.852 1 91.69 12 THR B CA 1
ATOM 3004 C C . THR B 1 12 ? -36.281 7.52 10.352 1 91.69 12 THR B C 1
ATOM 3006 O O . THR B 1 12 ? -36.406 6.48 11 1 91.69 12 THR B O 1
ATOM 3009 N N . GLY B 1 13 ? -35.688 8.648 10.844 1 94.06 13 GLY B N 1
ATOM 3010 C CA . GLY B 1 13 ? -35.344 8.703 12.258 1 94.06 13 GLY B CA 1
ATOM 3011 C C . GLY B 1 13 ? -33.875 8.477 12.516 1 94.06 13 GLY B C 1
ATOM 3012 O O . GLY B 1 13 ? -33.344 8.82 13.586 1 94.06 13 GLY B O 1
ATOM 3013 N N . ALA B 1 14 ? -33.188 7.953 11.492 1 96.31 14 ALA B N 1
ATOM 3014 C CA . ALA B 1 14 ? -31.75 7.809 11.609 1 96.31 14 ALA B CA 1
ATOM 3015 C C . ALA B 1 14 ? -31.078 9.172 11.734 1 96.31 14 ALA B C 1
ATOM 3017 O O . ALA B 1 14 ? -31.547 10.156 11.164 1 96.31 14 ALA B O 1
ATOM 3018 N N . ARG B 1 15 ? -29.984 9.219 12.469 1 98.44 15 ARG B N 1
ATOM 3019 C CA . ARG B 1 15 ? -29.328 10.5 12.703 1 98.44 15 ARG B CA 1
ATOM 3020 C C . ARG B 1 15 ? -27.938 10.523 12.086 1 98.44 15 ARG B C 1
ATOM 3022 O O . ARG B 1 15 ? -27.234 9.516 12.086 1 98.44 15 ARG B O 1
ATOM 3029 N N . ILE B 1 16 ? -27.609 11.672 11.578 1 98.62 16 ILE B N 1
ATOM 3030 C CA . ILE B 1 16 ? -26.281 11.961 11.055 1 98.62 16 ILE B CA 1
ATOM 3031 C C . ILE B 1 16 ? -25.516 12.852 12.031 1 98.62 16 ILE B C 1
ATOM 3033 O O . ILE B 1 16 ? -25.984 13.938 12.367 1 98.62 16 ILE B O 1
ATOM 3037 N N . GLY B 1 17 ? -24.391 12.297 12.562 1 98.88 17 GLY B N 1
ATOM 3038 C CA . GLY B 1 17 ? -23.531 13.141 13.367 1 98.88 17 GLY B CA 1
ATOM 3039 C C . GLY B 1 17 ? -22.594 14.008 12.539 1 98.88 17 GLY B C 1
ATOM 3040 O O . GLY B 1 17 ? -21.984 13.531 11.578 1 98.88 17 GLY B O 1
ATOM 3041 N N . ILE B 1 18 ? -22.516 15.297 12.898 1 98.88 18 ILE B N 1
ATOM 3042 C CA . ILE B 1 18 ? -21.625 16.203 12.195 1 98.88 18 ILE B CA 1
ATOM 3043 C C . ILE B 1 18 ? -20.656 16.859 13.188 1 98.88 18 ILE B C 1
ATOM 3045 O O . ILE B 1 18 ? -21.094 17.484 14.156 1 98.88 18 ILE B O 1
ATOM 3049 N N . ALA B 1 19 ? -19.438 16.641 13 1 98.81 19 ALA B N 1
ATOM 3050 C CA . ALA B 1 19 ? -18.375 17.312 13.75 1 98.81 19 ALA B CA 1
ATOM 3051 C C . ALA B 1 19 ? -17.703 18.391 12.898 1 98.81 19 ALA B C 1
ATOM 3053 O O . ALA B 1 19 ? -17.203 18.109 11.812 1 98.81 19 ALA B O 1
ATOM 3054 N N . THR B 1 20 ? -17.672 19.609 13.398 1 98.75 20 THR B N 1
ATOM 3055 C CA . THR B 1 20 ? -17.125 20.75 12.664 1 98.75 20 THR B CA 1
ATOM 3056 C C . THR B 1 20 ? -15.93 21.344 13.414 1 98.75 20 THR B C 1
ATOM 3058 O O . THR B 1 20 ? -16.078 21.812 14.539 1 98.75 20 THR B O 1
ATOM 3061 N N . LEU B 1 21 ? -14.781 21.25 12.781 1 98.69 21 LEU B N 1
ATOM 3062 C CA . LEU B 1 21 ? -13.672 22.047 13.281 1 98.69 21 LEU B CA 1
ATOM 3063 C C . LEU B 1 21 ? -13.961 23.531 13.125 1 98.69 21 LEU B C 1
ATOM 3065 O O . LEU B 1 21 ? -14.289 24 12.023 1 98.69 21 LEU B O 1
ATOM 3069 N N . ASP B 1 22 ? -13.836 24.266 14.219 1 97.56 22 ASP B N 1
ATOM 3070 C CA . ASP B 1 22 ? -14.297 25.656 14.219 1 97.56 22 ASP B CA 1
ATOM 3071 C C . ASP B 1 22 ? -13.242 26.594 14.805 1 97.56 22 ASP B C 1
ATOM 3073 O O . ASP B 1 22 ? -13.531 27.344 15.742 1 97.56 22 ASP B O 1
ATOM 3077 N N . ALA B 1 23 ? -12.078 26.484 14.312 1 96.5 23 ALA B N 1
ATOM 3078 C CA . ALA B 1 23 ? -10.977 27.391 14.602 1 96.5 23 ALA B CA 1
ATOM 3079 C C . ALA B 1 23 ? -10.477 28.062 13.328 1 96.5 23 ALA B C 1
ATOM 3081 O O . ALA B 1 23 ? -9.289 27.984 13.008 1 96.5 23 ALA B O 1
ATOM 3082 N N . GLU B 1 24 ? -11.312 28.812 12.719 1 94.5 24 GLU B N 1
ATOM 3083 C CA . GLU B 1 24 ? -11.07 29.344 11.383 1 94.5 24 GLU B CA 1
ATOM 3084 C C . GLU B 1 24 ? -9.844 30.25 11.359 1 94.5 24 GLU B C 1
ATOM 3086 O O . GLU B 1 24 ? -9.102 30.281 10.375 1 94.5 24 GLU B O 1
ATOM 3091 N N . LYS B 1 25 ? -9.656 30.938 12.43 1 93.12 25 LYS B N 1
ATOM 3092 C CA . LYS B 1 25 ? -8.555 31.891 12.492 1 93.12 25 LYS B CA 1
ATOM 3093 C C . LYS B 1 25 ? -7.207 31.203 12.359 1 93.12 25 LYS B C 1
ATOM 3095 O O . LYS B 1 25 ? -6.258 31.766 11.82 1 93.12 25 LYS B O 1
ATOM 3100 N N . SER B 1 26 ? -7.18 30.062 12.82 1 94.25 26 SER B N 1
ATOM 3101 C CA . SER B 1 26 ? -5.945 29.297 12.727 1 94.25 26 SER B CA 1
ATOM 3102 C C . SER B 1 26 ? -6.043 28.219 11.648 1 94.25 26 SER B C 1
ATOM 3104 O O . SER B 1 26 ? -5.305 27.234 11.672 1 94.25 26 SER B O 1
ATOM 3106 N N . LEU B 1 27 ? -7.047 28.391 10.703 1 97.06 27 LEU B N 1
ATOM 3107 C CA . LEU B 1 27 ? -7.27 27.453 9.609 1 97.06 27 LEU B CA 1
ATOM 3108 C C . LEU B 1 27 ? -7.578 26.062 10.141 1 97.06 27 LEU B C 1
ATOM 3110 O O . LEU B 1 27 ? -7.09 25.062 9.602 1 97.06 27 LEU B O 1
ATOM 3114 N N . ASN B 1 28 ? -8.273 25.969 11.281 1 97.94 28 ASN B N 1
ATOM 3115 C CA . ASN B 1 28 ? -8.773 24.766 11.922 1 97.94 28 ASN B CA 1
ATOM 3116 C C . ASN B 1 28 ? -7.637 23.844 12.367 1 97.94 28 ASN B C 1
ATOM 3118 O O . ASN B 1 28 ? -7.75 22.625 12.289 1 97.94 28 ASN B O 1
ATOM 3122 N N . ALA B 1 29 ? -6.492 24.5 12.805 1 96.88 29 ALA B N 1
ATOM 3123 C CA . ALA B 1 29 ? -5.398 23.703 13.375 1 96.88 29 ALA B CA 1
ATOM 3124 C C . ALA B 1 29 ? -5.867 22.922 14.586 1 96.88 29 ALA B C 1
ATOM 3126 O O . ALA B 1 29 ? -6.617 23.438 15.422 1 96.88 29 ALA B O 1
ATOM 3127 N N . LEU B 1 30 ? -5.434 21.672 14.742 1 96.75 30 LEU B N 1
ATOM 3128 C CA . LEU B 1 30 ? -5.906 20.75 15.766 1 96.75 30 LEU B CA 1
ATOM 3129 C C . LEU B 1 30 ? -5.168 20.969 17.078 1 96.75 30 LEU B C 1
ATOM 3131 O O . LEU B 1 30 ? -3.953 20.75 17.156 1 96.75 30 LEU B O 1
ATOM 3135 N N . SER B 1 31 ? -5.859 21.406 18.047 1 95.94 31 SER B N 1
ATOM 3136 C CA . SER B 1 31 ? -5.312 21.5 19.406 1 95.94 31 SER B CA 1
ATOM 3137 C C . SER B 1 31 ? -5.613 20.25 20.219 1 95.94 31 SER B C 1
ATOM 3139 O O . SER B 1 31 ? -6.465 19.438 19.844 1 95.94 31 SER B O 1
ATOM 3141 N N . LEU B 1 32 ? -4.891 20.094 21.328 1 96.31 32 LEU B N 1
ATOM 3142 C CA . LEU B 1 32 ? -5.086 18.922 22.172 1 96.31 32 LEU B CA 1
ATOM 3143 C C . LEU B 1 32 ? -6.516 18.859 22.703 1 96.31 32 LEU B C 1
ATOM 3145 O O . LEU B 1 32 ? -7.16 17.812 22.641 1 96.31 32 LEU B O 1
ATOM 3149 N N . PRO B 1 33 ? -7.078 19.984 23.125 1 96.81 33 PRO B N 1
ATOM 3150 C CA . PRO B 1 33 ? -8.477 19.922 23.562 1 96.81 33 PRO B CA 1
ATOM 3151 C C . PRO B 1 33 ? -9.43 19.516 22.422 1 96.81 33 PRO B C 1
ATOM 3153 O O . PRO B 1 33 ? -10.375 18.766 22.656 1 96.81 33 PRO B O 1
ATOM 3156 N N . MET B 1 34 ? -9.195 19.984 21.219 1 97.38 34 MET B N 1
ATOM 3157 C CA . MET B 1 34 ? -10.008 19.609 20.078 1 97.38 34 MET B CA 1
ATOM 3158 C C . MET B 1 34 ? -9.914 18.109 19.812 1 97.38 34 MET B C 1
ATOM 3160 O O . MET B 1 34 ? -10.93 17.453 19.578 1 97.38 34 MET B O 1
ATOM 3164 N N . ILE B 1 35 ? -8.703 17.578 19.875 1 98.12 35 ILE B N 1
ATOM 3165 C CA . ILE B 1 35 ? -8.453 16.172 19.641 1 98.12 35 ILE B CA 1
ATOM 3166 C C . ILE B 1 35 ? -9.234 15.336 20.656 1 98.12 35 ILE B C 1
ATOM 3168 O O . ILE B 1 35 ? -9.938 14.391 20.281 1 98.12 35 ILE B O 1
ATOM 3172 N N . ASN B 1 36 ? -9.109 15.703 21.875 1 98.06 36 ASN B N 1
ATOM 3173 C CA . ASN B 1 36 ? -9.781 14.961 22.938 1 98.06 36 ASN B CA 1
ATOM 3174 C C . ASN B 1 36 ? -11.297 15.031 22.797 1 98.06 36 ASN B C 1
ATOM 3176 O O . ASN B 1 36 ? -11.984 14.016 22.922 1 98.06 36 ASN B O 1
ATOM 3180 N N . ALA B 1 37 ? -11.766 16.172 22.516 1 98.19 37 ALA B N 1
ATOM 3181 C CA . ALA B 1 37 ? -13.211 16.344 22.375 1 98.19 37 ALA B CA 1
ATOM 3182 C C . ALA B 1 37 ? -13.742 15.57 21.172 1 98.19 37 ALA B C 1
ATOM 3184 O O . ALA B 1 37 ? -14.812 14.977 21.234 1 98.19 37 ALA B O 1
ATOM 3185 N N . LEU B 1 38 ? -13.039 15.641 20.094 1 98.38 38 LEU B N 1
ATOM 3186 C CA . LEU B 1 38 ? -13.414 14.906 18.891 1 98.38 38 LEU B CA 1
ATOM 3187 C C . LEU B 1 38 ? -13.461 13.406 19.156 1 98.38 38 LEU B C 1
ATOM 3189 O O . LEU B 1 38 ? -14.414 12.727 18.781 1 98.38 38 LEU B O 1
ATOM 3193 N N . ARG B 1 39 ? -12.43 12.914 19.797 1 98.31 39 ARG B N 1
ATOM 3194 C CA . ARG B 1 39 ? -12.359 11.492 20.125 1 98.31 39 ARG B CA 1
ATOM 3195 C C . ARG B 1 39 ? -13.562 11.07 20.969 1 98.31 39 ARG B C 1
ATOM 3197 O O . ARG B 1 39 ? -14.219 10.07 20.672 1 98.31 39 ARG B O 1
ATOM 3204 N N . ASP B 1 40 ? -13.828 11.859 21.984 1 98.44 40 ASP B N 1
ATOM 3205 C CA . ASP B 1 40 ? -14.93 11.547 22.891 1 98.44 40 ASP B CA 1
ATOM 3206 C C . ASP B 1 40 ? -16.266 11.484 22.141 1 98.44 40 ASP B C 1
ATOM 3208 O O . ASP B 1 40 ? -17.047 10.555 22.328 1 98.44 40 ASP B O 1
ATOM 3212 N N . ARG B 1 41 ? -16.469 12.445 21.297 1 98.62 41 ARG B N 1
ATOM 3213 C CA . ARG B 1 41 ? -17.734 12.508 20.562 1 98.62 41 ARG B CA 1
ATOM 3214 C C . ARG B 1 41 ? -17.844 11.359 19.562 1 98.62 41 ARG B C 1
ATOM 3216 O O . ARG B 1 41 ? -18.891 10.727 19.453 1 98.62 41 ARG B O 1
ATOM 3223 N N . LEU B 1 42 ? -16.812 11.109 18.844 1 98.75 42 LEU B N 1
ATOM 3224 C CA . LEU B 1 42 ? -16.812 10.031 17.859 1 98.75 42 LEU B CA 1
ATOM 3225 C C . LEU B 1 42 ? -17.031 8.68 18.531 1 98.75 42 LEU B C 1
ATOM 3227 O O . LEU B 1 42 ? -17.766 7.832 18 1 98.75 42 LEU B O 1
ATOM 3231 N N . ASP B 1 43 ? -16.406 8.523 19.688 1 98.44 43 ASP B N 1
ATOM 3232 C CA . ASP B 1 43 ? -16.609 7.297 20.453 1 98.44 43 ASP B CA 1
ATOM 3233 C C . ASP B 1 43 ? -18.078 7.148 20.875 1 98.44 43 ASP B C 1
ATOM 3235 O O . ASP B 1 43 ? -18.641 6.059 20.781 1 98.44 43 ASP B O 1
ATOM 3239 N N . ALA B 1 44 ? -18.625 8.25 21.312 1 98.62 44 ALA B N 1
ATOM 3240 C CA . ALA B 1 44 ? -20.031 8.234 21.703 1 98.62 44 ALA B CA 1
ATOM 3241 C C . ALA B 1 44 ? -20.938 7.898 20.516 1 98.62 44 ALA B C 1
ATOM 3243 O O . ALA B 1 44 ? -21.844 7.078 20.625 1 98.62 44 ALA B O 1
ATOM 3244 N N . TRP B 1 45 ? -20.656 8.555 19.406 1 98.81 45 TRP B N 1
ATOM 3245 C CA . TRP B 1 45 ? -21.453 8.32 18.203 1 98.81 45 TRP B CA 1
ATOM 3246 C C . TRP B 1 45 ? -21.312 6.883 17.719 1 98.81 45 TRP B C 1
ATOM 3248 O O . TRP B 1 45 ? -22.25 6.297 17.203 1 98.81 45 TRP B O 1
ATOM 3258 N N . ALA B 1 46 ? -20.172 6.277 17.859 1 98.5 46 ALA B N 1
ATOM 3259 C CA . ALA B 1 46 ? -19.938 4.891 17.469 1 98.5 46 ALA B CA 1
ATOM 3260 C C . ALA B 1 46 ? -20.875 3.945 18.234 1 98.5 46 ALA B C 1
ATOM 3262 O O . ALA B 1 46 ? -21.312 2.934 17.688 1 98.5 46 ALA B O 1
ATOM 3263 N N . ARG B 1 47 ? -21.266 4.27 19.422 1 97.44 47 ARG B N 1
ATOM 3264 C CA . ARG B 1 47 ? -22.031 3.395 20.312 1 97.44 47 ARG B CA 1
ATOM 3265 C C . ARG B 1 47 ? -23.516 3.703 20.219 1 97.44 47 ARG B C 1
ATOM 3267 O O . ARG B 1 47 ? -24.344 2.941 20.719 1 97.44 47 ARG B O 1
ATOM 3274 N N . GLU B 1 48 ? -23.812 4.828 19.672 1 97.94 48 GLU B N 1
ATOM 3275 C CA . GLU B 1 48 ? -25.219 5.25 19.578 1 97.94 48 GLU B CA 1
ATOM 3276 C C . GLU B 1 48 ? -25.891 4.656 18.344 1 97.94 48 GLU B C 1
ATOM 3278 O O . GLU B 1 48 ? -25.625 5.082 17.219 1 97.94 48 GLU B O 1
ATOM 3283 N N . PRO B 1 49 ? -26.812 3.766 18.5 1 96.56 49 PRO B N 1
ATOM 3284 C CA . PRO B 1 49 ? -27.391 3.043 17.359 1 96.56 49 PRO B CA 1
ATOM 3285 C C . PRO B 1 49 ? -28.109 3.963 16.391 1 96.56 49 PRO B C 1
ATOM 3287 O O . PRO B 1 49 ? -28.156 3.678 15.18 1 96.56 49 PRO B O 1
ATOM 3290 N N . GLN B 1 50 ? -28.594 5.039 16.891 1 96.81 50 GLN B N 1
ATOM 3291 C CA . GLN B 1 50 ? -29.375 5.914 16.016 1 96.81 50 GLN B CA 1
ATOM 3292 C C . GLN B 1 50 ? -28.469 6.75 15.125 1 96.81 50 GLN B C 1
ATOM 3294 O O . GLN B 1 50 ? -28.922 7.332 14.141 1 96.81 50 GLN B O 1
ATOM 3299 N N . ILE B 1 51 ? -27.219 6.895 15.523 1 98.56 51 ILE B N 1
ATOM 3300 C CA . ILE B 1 51 ? -26.25 7.531 14.641 1 98.56 51 ILE B CA 1
ATOM 3301 C C . ILE B 1 51 ? -25.781 6.535 13.586 1 98.56 51 ILE B C 1
ATOM 3303 O O . ILE B 1 51 ? -25.172 5.516 13.906 1 98.56 51 ILE B O 1
ATOM 3307 N N . VAL B 1 52 ? -26.031 6.824 12.305 1 98.12 52 VAL B N 1
ATOM 3308 C CA . VAL B 1 52 ? -25.797 5.816 11.273 1 98.12 52 VAL B CA 1
ATOM 3309 C C . VAL B 1 52 ? -24.641 6.254 10.375 1 98.12 52 VAL B C 1
ATOM 3311 O O . VAL B 1 52 ? -24.094 5.453 9.609 1 98.12 52 VAL B O 1
ATOM 3314 N N . CYS B 1 53 ? -24.266 7.5 10.453 1 98.56 53 CYS B N 1
ATOM 3315 C CA . CYS B 1 53 ? -23.219 8.102 9.625 1 98.56 53 CYS B CA 1
ATOM 3316 C C . CYS B 1 53 ? -22.656 9.352 10.289 1 98.56 53 CYS B C 1
ATOM 3318 O O . CYS B 1 53 ? -23.359 10.039 11.039 1 98.56 53 CYS B O 1
ATOM 3320 N N . VAL B 1 54 ? -21.391 9.586 10.109 1 98.88 54 VAL B N 1
ATOM 3321 C CA . VAL B 1 54 ? -20.734 10.766 10.68 1 98.88 54 VAL B CA 1
ATOM 3322 C C . VAL B 1 54 ? -20.047 11.555 9.57 1 98.88 54 VAL B C 1
ATOM 3324 O O . VAL B 1 54 ? -19.422 10.977 8.672 1 98.88 54 VAL B O 1
ATOM 3327 N N . LEU B 1 55 ? -20.219 12.859 9.586 1 98.88 55 LEU B N 1
ATOM 3328 C CA . LEU B 1 55 ? -19.516 13.781 8.695 1 98.88 55 LEU B CA 1
ATOM 3329 C C . LEU B 1 55 ? -18.547 14.656 9.469 1 98.88 55 LEU B C 1
ATOM 3331 O O . LEU B 1 55 ? -18.938 15.32 10.438 1 98.88 55 LEU B O 1
ATOM 3335 N N . LEU B 1 56 ? -17.297 14.578 9.148 1 98.94 56 LEU B N 1
ATOM 3336 C CA . LEU B 1 56 ? -16.266 15.461 9.656 1 98.94 56 LEU B CA 1
ATOM 3337 C C . LEU B 1 56 ? -15.969 16.578 8.664 1 98.94 56 LEU B C 1
ATOM 3339 O O . LEU B 1 56 ? -15.695 16.312 7.488 1 98.94 56 LEU B O 1
ATOM 3343 N N . ARG B 1 57 ? -16.078 17.859 9.117 1 98.75 57 ARG B N 1
ATOM 3344 C CA . ARG B 1 57 ? -15.883 19 8.227 1 98.75 57 ARG B CA 1
ATOM 3345 C C . ARG B 1 57 ? -15.18 20.141 8.945 1 98.75 57 ARG B C 1
ATOM 3347 O O . ARG B 1 57 ? -14.938 20.078 10.148 1 98.75 57 ARG B O 1
ATOM 3354 N N . GLY B 1 58 ? -14.648 21.094 8.188 1 98.5 58 GLY B N 1
ATOM 3355 C CA . GLY B 1 58 ? -14.062 22.312 8.727 1 98.5 58 GLY B CA 1
ATOM 3356 C C . GLY B 1 58 ? -14.844 23.562 8.375 1 98.5 58 GLY B C 1
ATOM 3357 O O . GLY B 1 58 ? -15.352 23.688 7.258 1 98.5 58 GLY B O 1
ATOM 3358 N N . ASN B 1 59 ? -14.898 24.438 9.336 1 97.44 59 ASN B N 1
ATOM 3359 C CA . ASN B 1 59 ? -15.555 25.719 9.078 1 97.44 59 ASN B CA 1
ATOM 3360 C C . ASN B 1 59 ? -14.688 26.625 8.219 1 97.44 59 ASN B C 1
ATOM 3362 O O . ASN B 1 59 ? -13.461 26.562 8.281 1 97.44 59 ASN B O 1
ATOM 3366 N N . GLY B 1 60 ? -15.383 27.438 7.395 1 96.31 60 GLY B N 1
ATOM 3367 C CA . GLY B 1 60 ? -14.68 28.359 6.527 1 96.31 60 GLY B CA 1
ATOM 3368 C C . GLY B 1 60 ? -14.336 27.781 5.172 1 96.31 60 GLY B C 1
ATOM 3369 O O . GLY B 1 60 ? -14.438 26.562 4.973 1 96.31 60 GLY B O 1
ATOM 3370 N N . ALA B 1 61 ? -13.867 28.562 4.301 1 95.69 61 ALA B N 1
ATOM 3371 C CA . ALA B 1 61 ? -13.633 28.125 2.928 1 95.69 61 ALA B CA 1
ATOM 3372 C C . ALA B 1 61 ? -12.156 27.797 2.705 1 95.69 61 ALA B C 1
ATOM 3374 O O . ALA B 1 61 ? -11.812 27.094 1.744 1 95.69 61 ALA B O 1
ATOM 3375 N N . LYS B 1 62 ? -11.32 28.156 3.617 1 97.56 62 LYS B N 1
ATOM 3376 C CA . LYS B 1 62 ? -9.891 28.172 3.324 1 97.56 62 LYS B CA 1
ATOM 3377 C C . LYS B 1 62 ? -9.266 26.812 3.631 1 97.56 62 LYS B C 1
ATOM 3379 O O . LYS B 1 62 ? -8.297 26.406 2.975 1 97.56 62 LYS B O 1
ATOM 3384 N N . ALA B 1 63 ? -9.766 26.203 4.75 1 98.56 63 ALA B N 1
ATOM 3385 C CA . ALA B 1 63 ? -9.094 24.969 5.172 1 98.56 63 ALA B CA 1
ATOM 3386 C C . ALA B 1 63 ? -10.062 24.031 5.879 1 98.56 63 ALA B C 1
ATOM 3388 O O . ALA B 1 63 ? -10.891 24.469 6.684 1 98.56 63 ALA B O 1
ATOM 3389 N N . PHE B 1 64 ? -9.969 22.812 5.562 1 98.75 64 PHE B N 1
ATOM 3390 C CA . PHE B 1 64 ? -10.492 21.781 6.461 1 98.75 64 PHE B CA 1
ATOM 3391 C C . PHE B 1 64 ? -9.703 21.75 7.766 1 98.75 64 PHE B C 1
ATOM 3393 O O . PHE B 1 64 ? -10.273 21.969 8.844 1 98.75 64 PHE B O 1
ATOM 3400 N N . CYS B 1 65 ? -8.375 21.609 7.59 1 98.62 65 CYS B N 1
ATOM 3401 C CA . CYS B 1 65 ? -7.441 21.578 8.711 1 98.62 65 CYS B CA 1
ATOM 3402 C C . CYS B 1 65 ? -6.008 21.734 8.227 1 98.62 65 CYS B C 1
ATOM 3404 O O . CYS B 1 65 ? -5.508 20.906 7.461 1 98.62 65 CYS B O 1
ATOM 3406 N N . ALA B 1 66 ? -5.371 22.766 8.711 1 96.56 66 ALA B N 1
ATOM 3407 C CA . ALA B 1 66 ? -4.031 23.094 8.219 1 96.56 66 ALA B CA 1
ATOM 3408 C C . ALA B 1 66 ? -2.959 22.5 9.125 1 96.56 66 ALA B C 1
ATOM 3410 O O . ALA B 1 66 ? -1.854 23.031 9.227 1 96.56 66 ALA B O 1
ATOM 3411 N N . GLY B 1 67 ? -3.312 21.5 9.891 1 95.56 67 GLY B N 1
ATOM 3412 C CA . GLY B 1 67 ? -2.32 20.797 10.695 1 95.56 67 GLY B CA 1
ATOM 3413 C C . GLY B 1 67 ? -2.617 20.844 12.18 1 95.56 67 GLY B C 1
ATOM 3414 O O . GLY B 1 67 ? -3.754 21.094 12.586 1 95.56 67 GLY B O 1
ATOM 3415 N N . GLY B 1 68 ? -1.605 20.469 12.953 1 93.94 68 GLY B N 1
ATOM 3416 C CA . GLY B 1 68 ? -1.697 20.516 14.406 1 93.94 68 GLY B CA 1
ATOM 3417 C C . GLY B 1 68 ? -1.283 21.859 14.977 1 93.94 68 GLY B C 1
ATOM 3418 O O . GLY B 1 68 ? -0.495 22.578 14.367 1 93.94 68 GLY B O 1
ATOM 3419 N N . GLU B 1 69 ? -1.869 22.172 16.078 1 91.19 69 GLU B N 1
ATOM 3420 C CA . GLU B 1 69 ? -1.396 23.328 16.828 1 91.19 69 GLU B CA 1
ATOM 3421 C C . GLU B 1 69 ? -0.086 23.016 17.547 1 91.19 69 GLU B C 1
ATOM 3423 O O . GLU B 1 69 ? -0.086 22.375 18.609 1 91.19 69 GLU B O 1
ATOM 3428 N N . VAL B 1 70 ? 1.026 23.484 16.969 1 91.12 70 VAL B N 1
ATOM 3429 C CA . VAL B 1 70 ? 2.312 23 17.453 1 91.12 70 VAL B CA 1
ATOM 3430 C C . VAL B 1 70 ? 3.053 24.141 18.156 1 91.12 70 VAL B C 1
ATOM 3432 O O . VAL B 1 70 ? 4.16 23.938 18.672 1 91.12 70 VAL B O 1
ATOM 3435 N N . ARG B 1 71 ? 2.512 25.297 18.234 1 91.19 71 ARG B N 1
ATOM 3436 C CA . ARG B 1 71 ? 3.176 26.406 18.891 1 91.19 71 ARG B CA 1
ATOM 3437 C C . ARG B 1 71 ? 3.391 26.125 20.375 1 91.19 71 ARG B C 1
ATOM 3439 O O . ARG B 1 71 ? 4.492 26.312 20.891 1 91.19 71 ARG B O 1
ATOM 3446 N N . SER B 1 72 ? 2.344 25.688 20.984 1 90.69 72 SER B N 1
ATOM 3447 C CA . SER B 1 72 ? 2.449 25.375 22.406 1 90.69 72 SER B CA 1
ATOM 3448 C C . SER B 1 72 ? 3.441 24.25 22.656 1 90.69 72 SER B C 1
ATOM 3450 O O . SER B 1 72 ? 4.148 24.25 23.672 1 90.69 72 SER B O 1
ATOM 3452 N N . LEU B 1 73 ? 3.504 23.344 21.75 1 91.25 73 LEU B N 1
ATOM 3453 C CA . LEU B 1 73 ? 4.426 22.203 21.875 1 91.25 73 LEU B CA 1
ATOM 3454 C C . LEU B 1 73 ? 5.871 22.688 21.812 1 91.25 73 LEU B C 1
ATOM 3456 O O . LEU B 1 73 ? 6.707 22.25 22.609 1 91.25 73 LEU B O 1
ATOM 3460 N N . VAL B 1 74 ? 6.082 23.562 20.922 1 92.88 74 VAL B N 1
ATOM 3461 C CA . VAL B 1 74 ? 7.445 24.031 20.719 1 92.88 74 VAL B CA 1
ATOM 3462 C C . VAL B 1 74 ? 7.863 24.906 21.906 1 92.88 74 VAL B C 1
ATOM 3464 O O . VAL B 1 74 ? 9.023 24.891 22.328 1 92.88 74 VAL B O 1
ATOM 3467 N N . GLU B 1 75 ? 6.945 25.656 22.422 1 92.25 75 GLU B N 1
ATOM 3468 C CA . GLU B 1 75 ? 7.238 26.406 23.641 1 92.25 75 GLU B CA 1
ATOM 3469 C C . GLU B 1 75 ? 7.637 25.484 24.781 1 92.25 75 GLU B C 1
ATOM 3471 O O . GLU B 1 75 ? 8.578 25.781 25.516 1 92.25 75 GLU B O 1
ATOM 3476 N N . ALA B 1 76 ? 6.98 24.438 24.859 1 91.5 76 ALA B N 1
ATOM 3477 C CA . ALA B 1 76 ? 7.312 23.438 25.875 1 91.5 76 ALA B CA 1
ATOM 3478 C C . ALA B 1 76 ? 8.68 22.828 25.609 1 91.5 76 ALA B C 1
ATOM 3480 O O . ALA B 1 76 ? 9.453 22.578 26.547 1 91.5 76 ALA B O 1
ATOM 3481 N N . CYS B 1 77 ? 8.984 22.578 24.375 1 91.62 77 CYS B N 1
ATOM 3482 C CA . CYS B 1 77 ? 10.281 22.031 24 1 91.62 77 CYS B CA 1
ATOM 3483 C C . CYS B 1 77 ? 11.414 22.984 24.359 1 91.62 77 CYS B C 1
ATOM 3485 O O . CYS B 1 77 ? 12.445 22.547 24.875 1 91.62 77 CYS B O 1
ATOM 3487 N N . ARG B 1 78 ? 11.18 24.188 24.141 1 90.44 78 ARG B N 1
ATOM 3488 C CA . ARG B 1 78 ? 12.203 25.203 24.391 1 90.44 78 ARG B CA 1
ATOM 3489 C C . ARG B 1 78 ? 12.43 25.406 25.875 1 90.44 78 ARG B C 1
ATOM 3491 O O . ARG B 1 78 ? 13.539 25.734 26.312 1 90.44 78 ARG B O 1
ATOM 3498 N N . ALA B 1 79 ? 11.422 25.188 26.594 1 90.62 79 ALA B N 1
ATOM 3499 C CA . ALA B 1 79 ? 11.523 25.344 28.047 1 90.62 79 ALA B CA 1
ATOM 3500 C C . ALA B 1 79 ? 12.336 24.203 28.656 1 90.62 79 ALA B C 1
ATOM 3502 O O . ALA B 1 79 ? 12.953 24.375 29.719 1 90.62 79 ALA B O 1
ATOM 3503 N N . HIS B 1 80 ? 12.383 23.047 28 1 88.5 80 HIS B N 1
ATOM 3504 C CA . HIS B 1 80 ? 13.117 21.891 28.5 1 88.5 80 HIS B CA 1
ATOM 3505 C C . HIS B 1 80 ? 13.906 21.219 27.391 1 88.5 80 HIS B C 1
ATOM 3507 O O . HIS B 1 80 ? 13.609 20.078 27.016 1 88.5 80 HIS B O 1
ATOM 3513 N N . PRO B 1 81 ? 14.953 21.891 27.016 1 86.81 81 PRO B N 1
ATOM 3514 C CA . PRO B 1 81 ? 15.727 21.328 25.906 1 86.81 81 PRO B CA 1
ATOM 3515 C C . PRO B 1 81 ? 16.281 19.938 26.203 1 86.81 81 PRO B C 1
ATOM 3517 O O . PRO B 1 81 ? 16.75 19.688 27.328 1 86.81 81 PRO B O 1
ATOM 3520 N N . GLY B 1 82 ? 16.109 19.016 25.25 1 89.56 82 GLY B N 1
ATOM 3521 C CA . GLY B 1 82 ? 16.703 17.688 25.375 1 89.56 82 GLY B CA 1
ATOM 3522 C C . GLY B 1 82 ? 15.766 16.688 26.047 1 89.56 82 GLY B C 1
ATOM 3523 O O . GLY B 1 82 ? 16.062 15.492 26.078 1 89.56 82 GLY B O 1
ATOM 3524 N N . GLU B 1 83 ? 14.672 17.188 26.5 1 91.81 83 GLU B N 1
ATOM 3525 C CA . GLU B 1 83 ? 13.688 16.328 27.156 1 91.81 83 GLU B CA 1
ATOM 3526 C C . GLU B 1 83 ? 12.375 16.297 26.375 1 91.81 83 GLU B C 1
ATOM 3528 O O . GLU B 1 83 ? 12.078 17.203 25.609 1 91.81 83 GLU B O 1
ATOM 3533 N N . VAL B 1 84 ? 11.703 15.281 26.547 1 93.56 84 VAL B N 1
ATOM 3534 C CA . VAL B 1 84 ? 10.359 15.211 26 1 93.56 84 VAL B CA 1
ATOM 3535 C C . VAL B 1 84 ? 9.375 15.93 26.922 1 93.56 84 VAL B C 1
ATOM 3537 O O . VAL B 1 84 ? 9.141 15.484 28.047 1 93.56 84 VAL B O 1
ATOM 3540 N N . PRO B 1 85 ? 8.883 16.953 26.484 1 93.5 85 PRO B N 1
ATOM 3541 C CA . PRO B 1 85 ? 7.871 17.594 27.328 1 93.5 85 PRO B CA 1
ATOM 3542 C C . PRO B 1 85 ? 6.637 16.719 27.516 1 93.5 85 PRO B C 1
ATOM 3544 O O . PRO B 1 85 ? 6.195 16.047 26.594 1 93.5 85 PRO B O 1
ATOM 3547 N N . PRO B 1 86 ? 6.078 16.75 28.688 1 94.5 86 PRO B N 1
ATOM 3548 C CA . PRO B 1 86 ? 4.859 15.977 28.938 1 94.5 86 PRO B CA 1
ATOM 3549 C C . PRO B 1 86 ? 3.74 16.328 27.953 1 94.5 86 PRO B C 1
ATOM 3551 O O . PRO B 1 86 ? 2.992 15.445 27.531 1 94.5 86 PRO B O 1
ATOM 3554 N N . LEU B 1 87 ? 3.674 17.547 27.609 1 94.81 87 LEU B N 1
ATOM 3555 C CA . LEU B 1 87 ? 2.652 18 26.672 1 94.81 87 LEU B CA 1
ATOM 3556 C C . LEU B 1 87 ? 2.805 17.281 25.328 1 94.81 87 LEU B C 1
ATOM 3558 O O . LEU B 1 87 ? 1.809 16.906 24.703 1 94.81 87 LEU B O 1
ATOM 3562 N N . ALA B 1 88 ? 4.008 17.109 24.859 1 95.38 88 ALA B N 1
ATOM 3563 C CA . ALA B 1 88 ? 4.27 16.422 23.594 1 95.38 88 ALA B CA 1
ATOM 3564 C C . ALA B 1 88 ? 3.805 14.977 23.641 1 95.38 88 ALA B C 1
ATOM 3566 O O . ALA B 1 88 ? 3.156 14.492 22.719 1 95.38 88 ALA B O 1
ATOM 3567 N N . ALA B 1 89 ? 4.148 14.344 24.75 1 96.5 89 ALA B N 1
ATOM 3568 C CA . ALA B 1 89 ? 3.746 12.953 24.938 1 96.5 89 ALA B CA 1
ATOM 3569 C C . ALA B 1 89 ? 2.229 12.812 24.891 1 96.5 89 ALA B C 1
ATOM 3571 O O . ALA B 1 89 ? 1.7 11.922 24.219 1 96.5 89 ALA B O 1
ATOM 3572 N N . GLN B 1 90 ? 1.556 13.711 25.547 1 96.81 90 GLN B N 1
ATOM 3573 C CA . GLN B 1 90 ? 0.098 13.672 25.594 1 96.81 90 GLN B CA 1
ATOM 3574 C C . GLN B 1 90 ? -0.51 13.992 24.234 1 96.81 90 GLN B C 1
ATOM 3576 O O . GLN B 1 90 ? -1.424 13.305 23.781 1 96.81 90 GLN B O 1
ATOM 3581 N N . PHE B 1 91 ? 0.04 15.023 23.656 1 97.25 91 PHE B N 1
ATOM 3582 C CA . PHE B 1 91 ? -0.484 15.508 22.375 1 97.25 91 PHE B CA 1
ATOM 3583 C C . PHE B 1 91 ? -0.397 14.422 21.312 1 97.25 91 PHE B C 1
ATOM 3585 O O . PHE B 1 91 ? -1.405 14.062 20.703 1 97.25 91 PHE B O 1
ATOM 3592 N N . PHE B 1 92 ? 0.714 13.82 21.125 1 98.06 92 PHE B N 1
ATOM 3593 C CA . PHE B 1 92 ? 0.918 12.875 20.031 1 98.06 92 PHE B CA 1
ATOM 3594 C C . PHE B 1 92 ? 0.214 11.555 20.312 1 98.06 92 PHE B C 1
ATOM 3596 O O . PHE B 1 92 ? -0.311 10.914 19.391 1 98.06 92 PHE B O 1
ATOM 3603 N N . ALA B 1 93 ? 0.158 11.141 21.578 1 98.25 93 ALA B N 1
ATOM 3604 C CA . ALA B 1 93 ? -0.597 9.938 21.906 1 98.25 93 ALA B CA 1
ATOM 3605 C C . ALA B 1 93 ? -2.076 10.109 21.578 1 98.25 93 ALA B C 1
ATOM 3607 O O . ALA B 1 93 ? -2.693 9.211 21 1 98.25 93 ALA B O 1
ATOM 3608 N N . ALA B 1 94 ? -2.598 11.227 21.969 1 98.31 94 ALA B N 1
ATOM 3609 C CA . ALA B 1 94 ? -4.012 11.5 21.719 1 98.31 94 ALA B CA 1
ATOM 3610 C C . ALA B 1 94 ? -4.305 11.602 20.234 1 98.31 94 ALA B C 1
ATOM 3612 O O . ALA B 1 94 ? -5.277 11.023 19.734 1 98.31 94 ALA B O 1
ATOM 3613 N N . GLU B 1 95 ? -3.484 12.289 19.547 1 98.56 95 GLU B N 1
ATOM 3614 C CA . GLU B 1 95 ? -3.697 12.508 18.109 1 98.56 95 GLU B CA 1
ATOM 3615 C C . GLU B 1 95 ? -3.623 11.195 17.344 1 98.56 95 GLU B C 1
ATOM 3617 O O . GLU B 1 95 ? -4.496 10.898 16.531 1 98.56 95 GLU B O 1
ATOM 3622 N N . TYR B 1 96 ? -2.59 10.414 17.594 1 98.62 96 TYR B N 1
ATOM 3623 C CA . TYR B 1 96 ? -2.389 9.188 16.828 1 98.62 96 TYR B CA 1
ATOM 3624 C C . TYR B 1 96 ? -3.455 8.148 17.156 1 98.62 96 TYR B C 1
ATOM 3626 O O . TYR B 1 96 ? -3.875 7.379 16.297 1 98.62 96 TYR B O 1
ATOM 3634 N N . ARG B 1 97 ? -3.895 8.133 18.406 1 98.25 97 ARG B N 1
ATOM 3635 C CA . ARG B 1 97 ? -5.023 7.281 18.766 1 98.25 97 ARG B CA 1
ATOM 3636 C C . ARG B 1 97 ? -6.285 7.695 18.016 1 98.25 97 ARG B C 1
ATOM 3638 O O . ARG B 1 97 ? -7.016 6.848 17.516 1 98.25 97 ARG B O 1
ATOM 3645 N N . LEU B 1 98 ? -6.5 8.961 18 1 98.62 98 LEU B N 1
ATOM 3646 C CA . LEU B 1 98 ? -7.641 9.461 17.234 1 98.62 98 LEU B CA 1
ATOM 3647 C C . LEU B 1 98 ? -7.535 9.055 15.773 1 98.62 98 LEU B C 1
ATOM 3649 O O . LEU B 1 98 ? -8.492 8.531 15.203 1 98.62 98 LEU B O 1
ATOM 3653 N N . ASP B 1 99 ? -6.402 9.305 15.188 1 98.69 99 ASP B N 1
ATOM 3654 C CA . ASP B 1 99 ? -6.191 8.969 13.781 1 98.69 99 ASP B CA 1
ATOM 3655 C C . ASP B 1 99 ? -6.457 7.484 13.531 1 98.69 99 ASP B C 1
ATOM 3657 O O . ASP B 1 99 ? -7.145 7.125 12.57 1 98.69 99 ASP B O 1
ATOM 3661 N N . PHE B 1 100 ? -5.93 6.637 14.375 1 98.31 100 PHE B N 1
ATOM 3662 C CA . PHE B 1 100 ? -6.141 5.203 14.227 1 98.31 100 PHE B CA 1
ATOM 3663 C C . PHE B 1 100 ? -7.621 4.859 14.336 1 98.31 100 PHE B C 1
ATOM 3665 O O . PHE B 1 100 ? -8.141 4.082 13.531 1 98.31 100 PHE B O 1
ATOM 3672 N N . ASN B 1 101 ? -8.281 5.438 15.359 1 97.75 101 ASN B N 1
ATOM 3673 C CA . ASN B 1 101 ? -9.695 5.172 15.578 1 97.75 101 ASN B CA 1
ATOM 3674 C C . ASN B 1 101 ? -10.531 5.566 14.359 1 97.75 101 ASN B C 1
ATOM 3676 O O . ASN B 1 101 ? -11.531 4.914 14.055 1 97.75 101 ASN B O 1
ATOM 3680 N N . LEU B 1 102 ? -10.117 6.598 13.734 1 98.44 102 LEU B N 1
ATOM 3681 C CA . LEU B 1 102 ? -10.836 7.008 12.531 1 98.44 102 LEU B CA 1
ATOM 3682 C C . LEU B 1 102 ? -10.711 5.945 11.445 1 98.44 102 LEU B C 1
ATOM 3684 O O . LEU B 1 102 ? -11.703 5.617 10.781 1 98.44 102 LEU B O 1
ATOM 3688 N N . HIS B 1 103 ? -9.594 5.352 11.258 1 97.69 103 HIS B N 1
ATOM 3689 C CA . HIS B 1 103 ? -9.367 4.328 10.25 1 97.69 103 HIS B CA 1
ATOM 3690 C C . HIS B 1 103 ? -10.242 3.105 10.492 1 97.69 103 HIS B C 1
ATOM 3692 O O . HIS B 1 103 ? -10.617 2.404 9.555 1 97.69 103 HIS B O 1
ATOM 3698 N N . THR B 1 104 ? -10.531 2.865 11.727 1 96 104 THR B N 1
ATOM 3699 C CA . THR B 1 104 ? -11.234 1.642 12.102 1 96 104 THR B CA 1
ATOM 3700 C C . THR B 1 104 ? -12.633 1.956 12.617 1 96 104 THR B C 1
ATOM 3702 O O . THR B 1 104 ? -13.227 1.162 13.352 1 96 104 THR B O 1
ATOM 3705 N N . TYR B 1 105 ? -13.109 3.133 12.344 1 97.75 105 TYR B N 1
ATOM 3706 C CA . TYR B 1 105 ? -14.422 3.57 12.805 1 97.75 105 TYR B CA 1
ATOM 3707 C C . TYR B 1 105 ? -15.508 2.621 12.32 1 97.75 105 TYR B C 1
ATOM 3709 O O . TYR B 1 105 ? -15.516 2.211 11.156 1 97.75 105 TYR B O 1
ATOM 3717 N N . PRO B 1 106 ? -16.438 2.223 13.141 1 97 106 PRO B N 1
ATOM 3718 C CA . PRO B 1 106 ? -17.359 1.126 12.836 1 97 106 PRO B CA 1
ATOM 3719 C C . PRO B 1 106 ? -18.562 1.576 12.008 1 97 106 PRO B C 1
ATOM 3721 O O . PRO B 1 106 ? -19.453 0.774 11.719 1 97 106 PRO B O 1
ATOM 3724 N N . LYS B 1 107 ? -18.656 2.842 11.602 1 97.81 107 LYS B N 1
ATOM 3725 C CA . LYS B 1 107 ? -19.75 3.4 10.812 1 97.81 107 LYS B CA 1
ATOM 3726 C C . LYS B 1 107 ? -19.219 4.227 9.641 1 97.81 107 LYS B C 1
ATOM 3728 O O . LYS B 1 107 ? -18.062 4.637 9.648 1 97.81 107 LYS B O 1
ATOM 3733 N N . PRO B 1 108 ? -20.094 4.441 8.625 1 98.31 108 PRO B N 1
ATOM 3734 C CA . PRO B 1 108 ? -19.641 5.359 7.574 1 98.31 108 PRO B CA 1
ATOM 3735 C C . PRO B 1 108 ? -19.172 6.703 8.125 1 98.31 108 PRO B C 1
ATOM 3737 O O . PRO B 1 108 ? -19.922 7.371 8.852 1 98.31 108 PRO B O 1
ATOM 3740 N N . LEU B 1 109 ? -17.984 6.992 7.91 1 98.81 109 LEU B N 1
ATOM 3741 C CA . LEU B 1 109 ? -17.359 8.25 8.297 1 98.81 109 LEU B CA 1
ATOM 3742 C C . LEU B 1 109 ? -16.875 9.023 7.07 1 98.81 109 LEU B C 1
ATOM 3744 O O . LEU B 1 109 ? -15.922 8.617 6.406 1 98.81 109 LEU B O 1
ATOM 3748 N N . LEU B 1 110 ? -17.562 10.094 6.734 1 98.88 110 LEU B N 1
ATOM 3749 C CA . LEU B 1 110 ? -17.219 10.961 5.613 1 98.88 110 LEU B CA 1
ATOM 3750 C C . LEU B 1 110 ? -16.406 12.164 6.09 1 98.88 110 LEU B C 1
ATOM 3752 O O . LEU B 1 110 ? -16.719 12.758 7.121 1 98.88 110 LEU B O 1
ATOM 3756 N N . CYS B 1 111 ? -15.344 12.461 5.449 1 98.94 111 CYS B N 1
ATOM 3757 C CA . CYS B 1 111 ? -14.539 13.641 5.742 1 98.94 111 CYS B CA 1
ATOM 3758 C C . CYS B 1 111 ? -14.523 14.602 4.555 1 98.94 111 CYS B C 1
ATOM 3760 O O . CYS B 1 111 ? -14.172 14.211 3.439 1 98.94 111 CYS B O 1
ATOM 3762 N N . TRP B 1 112 ? -15 15.828 4.777 1 98.88 112 TRP B N 1
ATOM 3763 C CA . TRP B 1 112 ? -15.039 16.875 3.766 1 98.88 112 TRP B CA 1
ATOM 3764 C C . TRP B 1 112 ? -13.719 17.656 3.734 1 98.88 112 TRP B C 1
ATOM 3766 O O . TRP B 1 112 ? -13.547 18.625 4.469 1 98.88 112 TRP B O 1
ATOM 3776 N N . GLY B 1 113 ? -12.789 17.188 2.857 1 98.81 113 GLY B N 1
ATOM 3777 C CA . GLY B 1 113 ? -11.438 17.719 2.826 1 98.81 113 GLY B CA 1
ATOM 3778 C C . GLY B 1 113 ? -11.266 18.875 1.846 1 98.81 113 GLY B C 1
ATOM 3779 O O . GLY B 1 113 ? -10.477 18.781 0.906 1 98.81 113 GLY B O 1
ATOM 3780 N N . HIS B 1 114 ? -11.992 20 2.066 1 98.69 114 HIS B N 1
ATOM 3781 C CA . HIS B 1 114 ? -11.891 21.172 1.209 1 98.69 114 HIS B CA 1
ATOM 3782 C C . HIS B 1 114 ? -10.711 22.047 1.621 1 98.69 114 HIS B C 1
ATOM 3784 O O . HIS B 1 114 ? -10.234 21.969 2.756 1 98.69 114 HIS B O 1
ATOM 3790 N N . GLY B 1 115 ? -10.219 22.938 0.685 1 98.56 115 GLY B N 1
ATOM 3791 C CA . GLY B 1 115 ? -9.133 23.859 1.001 1 98.56 115 GLY B CA 1
ATOM 3792 C C . GLY B 1 115 ? -7.859 23.156 1.433 1 98.56 115 GLY B C 1
ATOM 3793 O O . GLY B 1 115 ? -7.508 22.109 0.89 1 98.56 115 GLY B O 1
ATOM 3794 N N . TYR B 1 116 ? -7.172 23.781 2.381 1 98.75 116 TYR B N 1
ATOM 3795 C CA . TYR B 1 116 ? -5.914 23.219 2.854 1 98.75 116 TYR B CA 1
ATOM 3796 C C . TYR B 1 116 ? -6.16 22.016 3.756 1 98.75 116 TYR B C 1
ATOM 3798 O O . TYR B 1 116 ? -6.938 22.094 4.707 1 98.75 116 TYR B O 1
ATOM 3806 N N . VAL B 1 117 ? -5.645 20.938 3.455 1 98.88 117 VAL B N 1
ATOM 3807 C CA . VAL B 1 117 ? -5.578 19.719 4.25 1 98.88 117 VAL B CA 1
ATOM 3808 C C . VAL B 1 117 ? -4.117 19.312 4.477 1 98.88 117 VAL B C 1
ATOM 3810 O O . VAL B 1 117 ? -3.545 18.562 3.691 1 98.88 117 VAL B O 1
ATOM 3813 N N . LEU B 1 118 ? -3.549 19.797 5.566 1 98.62 118 LEU B N 1
ATOM 3814 C CA . LEU B 1 118 ? -2.107 19.688 5.773 1 98.62 118 LEU B CA 1
ATOM 3815 C C . LEU B 1 118 ? -1.799 18.969 7.082 1 98.62 118 LEU B C 1
ATOM 3817 O O . LEU B 1 118 ? -2.482 19.172 8.086 1 98.62 118 LEU B O 1
ATOM 3821 N N . GLY B 1 119 ? -0.812 18.156 7.094 1 98.19 119 GLY B N 1
ATOM 3822 C CA . GLY B 1 119 ? -0.353 17.516 8.312 1 98.19 119 GLY B CA 1
ATOM 3823 C C . GLY B 1 119 ? -1.467 16.828 9.086 1 98.19 119 GLY B C 1
ATOM 3824 O O . GLY B 1 119 ? -2.139 15.945 8.562 1 98.19 119 GLY B O 1
ATOM 3825 N N . GLY B 1 120 ? -1.799 17.375 10.234 1 98.31 120 GLY B N 1
ATOM 3826 C CA . GLY B 1 120 ? -2.879 16.828 11.047 1 98.31 120 GLY B CA 1
ATOM 3827 C C . GLY B 1 120 ? -4.191 16.719 10.297 1 98.31 120 GLY B C 1
ATOM 3828 O O . GLY B 1 120 ? -5 15.836 10.578 1 98.31 120 GLY B O 1
ATOM 3829 N N . GLY B 1 121 ? -4.41 17.625 9.375 1 98.81 121 GLY B N 1
ATOM 3830 C CA . GLY B 1 121 ? -5.582 17.516 8.516 1 98.81 121 GLY B CA 1
ATOM 3831 C C . GLY B 1 121 ? -5.578 16.281 7.648 1 98.81 121 GLY B C 1
ATOM 3832 O O . GLY B 1 121 ? -6.617 15.648 7.445 1 98.81 121 GLY B O 1
ATOM 3833 N N . MET B 1 122 ? -4.434 15.945 7.102 1 98.88 122 MET B N 1
ATOM 3834 C CA . MET B 1 122 ? -4.285 14.703 6.355 1 98.88 122 MET B CA 1
ATOM 3835 C C . MET B 1 122 ? -4.59 13.5 7.238 1 98.88 122 MET B C 1
ATOM 3837 O O . MET B 1 122 ? -5.195 12.523 6.781 1 98.88 122 MET B O 1
ATOM 3841 N N . GLY B 1 123 ? -4.121 13.586 8.469 1 98.75 123 GLY B N 1
ATOM 3842 C CA . GLY B 1 123 ? -4.426 12.508 9.398 1 98.75 123 GLY B CA 1
ATOM 3843 C C . GLY B 1 123 ? -5.914 12.258 9.547 1 98.75 123 GLY B C 1
ATOM 3844 O O . GLY B 1 123 ? -6.363 11.109 9.516 1 98.75 123 GLY B O 1
ATOM 3845 N N . LEU B 1 124 ? -6.672 13.305 9.695 1 98.88 124 LEU B N 1
ATOM 3846 C CA . LEU B 1 124 ? -8.125 13.211 9.82 1 98.88 124 LEU B CA 1
ATOM 3847 C C . LEU B 1 124 ? -8.742 12.68 8.531 1 98.88 124 LEU B C 1
ATOM 3849 O O . LEU B 1 124 ? -9.531 11.727 8.555 1 98.88 124 LEU B O 1
ATOM 3853 N N . LEU B 1 125 ? -8.32 13.242 7.434 1 98.94 125 LEU B N 1
ATOM 3854 C CA . LEU B 1 125 ? -8.906 12.867 6.148 1 98.94 125 LEU B CA 1
ATOM 3855 C C . LEU B 1 125 ? -8.617 11.406 5.832 1 98.94 125 LEU B C 1
ATOM 3857 O O . LEU B 1 125 ? -9.516 10.656 5.445 1 98.94 125 LEU B O 1
ATOM 3861 N N . GLN B 1 126 ? -7.379 10.977 6.027 1 98.69 126 GLN B N 1
ATOM 3862 C CA . GLN B 1 126 ? -6.973 9.641 5.617 1 98.69 126 GLN B CA 1
ATOM 3863 C C . GLN B 1 126 ? -7.664 8.57 6.461 1 98.69 126 GLN B C 1
ATOM 3865 O O . GLN B 1 126 ? -7.824 7.434 6.02 1 98.69 126 GLN B O 1
ATOM 3870 N N . GLY B 1 127 ? -8.094 8.961 7.645 1 98.31 127 GLY B N 1
ATOM 3871 C CA . GLY B 1 127 ? -8.727 8.008 8.531 1 98.31 127 GLY B CA 1
ATOM 3872 C C . GLY B 1 127 ? -10.18 7.727 8.172 1 98.31 127 GLY B C 1
ATOM 3873 O O . GLY B 1 127 ? -10.758 6.75 8.641 1 98.31 127 GLY B O 1
ATOM 3874 N N . ALA B 1 128 ? -10.766 8.531 7.336 1 98.62 128 ALA B N 1
ATOM 3875 C CA . ALA B 1 128 ? -12.188 8.414 7.016 1 98.62 128 ALA B CA 1
ATOM 3876 C C . ALA B 1 128 ? -12.438 7.301 6.004 1 98.62 128 ALA B C 1
ATOM 3878 O O . ALA B 1 128 ? -11.602 7.055 5.125 1 98.62 128 ALA B O 1
ATOM 3879 N N . SER B 1 129 ? -13.625 6.648 6.137 1 97.56 129 SER B N 1
ATOM 3880 C CA . SER B 1 129 ? -13.969 5.594 5.191 1 97.56 129 SER B CA 1
ATOM 3881 C C . SER B 1 129 ? -14.32 6.172 3.822 1 97.56 129 SER B C 1
ATOM 3883 O O . SER B 1 129 ? -14.148 5.5 2.801 1 97.56 129 SER B O 1
ATOM 3885 N N . THR B 1 130 ? -14.859 7.375 3.826 1 98.5 130 THR B N 1
ATOM 3886 C CA . THR B 1 130 ? -15.094 8.117 2.594 1 98.5 130 THR B CA 1
ATOM 3887 C C . THR B 1 130 ? -14.391 9.477 2.635 1 98.5 130 THR B C 1
ATOM 3889 O O . THR B 1 130 ? -14.844 10.391 3.318 1 98.5 130 THR B O 1
ATOM 3892 N N . ARG B 1 131 ? -13.352 9.625 1.931 1 98.88 131 ARG B N 1
ATOM 3893 C CA . ARG B 1 131 ? -12.555 10.836 1.85 1 98.88 131 ARG B CA 1
ATOM 3894 C C . ARG B 1 131 ? -12.969 11.688 0.654 1 98.88 131 ARG B C 1
ATOM 3896 O O . ARG B 1 131 ? -12.742 11.305 -0.496 1 98.88 131 ARG B O 1
ATOM 3903 N N . ILE B 1 132 ? -13.508 12.836 0.904 1 98.94 132 ILE B N 1
ATOM 3904 C CA . ILE B 1 132 ? -14.039 13.703 -0.143 1 98.94 132 ILE B CA 1
ATOM 3905 C C . ILE B 1 132 ? -13.094 14.883 -0.36 1 98.94 132 ILE B C 1
ATOM 3907 O O . ILE B 1 132 ? -12.656 15.523 0.601 1 98.94 132 ILE B O 1
ATOM 3911 N N . VAL B 1 133 ? -12.719 15.133 -1.562 1 98.94 133 VAL B N 1
ATOM 3912 C CA . VAL B 1 133 ? -11.945 16.312 -1.941 1 98.94 133 VAL B CA 1
ATOM 3913 C C . VAL B 1 133 ? -12.75 17.172 -2.91 1 98.94 133 VAL B C 1
ATOM 3915 O O . VAL B 1 133 ? -13.711 16.688 -3.518 1 98.94 133 VAL B O 1
ATOM 3918 N N . THR B 1 134 ? -12.414 18.406 -3.025 1 98.81 134 THR B N 1
ATOM 3919 C CA . THR B 1 134 ? -13.109 19.406 -3.828 1 98.81 134 THR B CA 1
ATOM 3920 C C . THR B 1 134 ? -12.133 20.172 -4.719 1 98.81 134 THR B C 1
ATOM 3922 O O . THR B 1 134 ? -10.914 19.969 -4.625 1 98.81 134 THR B O 1
ATOM 3925 N N . PRO B 1 135 ? -12.609 21.031 -5.633 1 98.56 135 PRO B N 1
ATOM 3926 C CA . PRO B 1 135 ? -11.703 21.812 -6.488 1 98.56 135 PRO B CA 1
ATOM 3927 C C . PRO B 1 135 ? -10.719 22.656 -5.688 1 98.56 135 PRO B C 1
ATOM 3929 O O . PRO B 1 135 ? -9.609 22.922 -6.152 1 98.56 135 PRO B O 1
ATOM 3932 N N . SER B 1 136 ? -11.023 22.984 -4.484 1 98.44 136 SER B N 1
ATOM 3933 C CA . SER B 1 136 ? -10.188 23.875 -3.686 1 98.44 136 SER B CA 1
ATOM 3934 C C . SER B 1 136 ? -9.148 23.094 -2.889 1 98.44 136 SER B C 1
ATOM 3936 O O . SER B 1 136 ? -8.234 23.672 -2.307 1 98.44 136 SER B O 1
ATOM 3938 N N . SER B 1 137 ? -9.234 21.781 -2.861 1 98.75 137 SER B N 1
ATOM 3939 C CA . SER B 1 137 ? -8.414 20.953 -1.982 1 98.75 137 SER B CA 1
ATOM 3940 C C . SER B 1 137 ? -6.934 21.062 -2.336 1 98.75 137 SER B C 1
ATOM 3942 O O . SER B 1 137 ? -6.566 21 -3.51 1 98.75 137 SER B O 1
ATOM 3944 N N . ARG B 1 138 ? -6.164 21.312 -1.383 1 98.75 138 ARG B N 1
ATOM 3945 C CA . ARG B 1 138 ? -4.707 21.281 -1.415 1 98.75 138 ARG B CA 1
ATOM 3946 C C . ARG B 1 138 ? -4.152 20.422 -0.281 1 98.75 138 ARG B C 1
ATOM 3948 O O . ARG B 1 138 ? -4.09 20.875 0.867 1 98.75 138 ARG B O 1
ATOM 3955 N N . LEU B 1 139 ? -3.703 19.25 -0.638 1 98.88 139 LEU B N 1
ATOM 3956 C CA . LEU B 1 139 ? -3.246 18.266 0.348 1 98.88 139 LEU B CA 1
ATOM 3957 C C . LEU B 1 139 ? -1.723 18.203 0.376 1 98.88 139 LEU B C 1
ATOM 3959 O O . LEU B 1 139 ? -1.078 18.203 -0.675 1 98.88 139 LEU B O 1
ATOM 3963 N N . ALA B 1 140 ? -1.132 18.172 1.572 1 98.88 140 ALA B N 1
ATOM 3964 C CA . ALA B 1 140 ? 0.32 18.031 1.64 1 98.88 140 ALA B CA 1
ATOM 3965 C C . ALA B 1 140 ? 0.764 17.594 3.031 1 98.88 140 ALA B C 1
ATOM 3967 O O . ALA B 1 140 ? -0.005 17.672 3.992 1 98.88 140 ALA B O 1
ATOM 3968 N N . MET B 1 141 ? 1.932 17.031 3.105 1 98.75 141 MET B N 1
ATOM 3969 C CA . MET B 1 141 ? 2.697 16.797 4.324 1 98.75 141 MET B CA 1
ATOM 3970 C C . MET B 1 141 ? 3.949 17.656 4.359 1 98.75 141 MET B C 1
ATOM 3972 O O . MET B 1 141 ? 5.059 17.172 4.133 1 98.75 141 MET B O 1
ATOM 3976 N N . PRO B 1 142 ? 3.82 18.906 4.723 1 98.06 142 PRO B N 1
ATOM 3977 C CA . PRO B 1 142 ? 4.91 19.875 4.555 1 98.06 142 PRO B CA 1
ATOM 3978 C C . PRO B 1 142 ? 5.859 19.906 5.75 1 98.06 142 PRO B C 1
ATOM 3980 O O . PRO B 1 142 ? 6.57 20.891 5.957 1 98.06 142 PRO B O 1
ATOM 3983 N N . GLU B 1 143 ? 5.969 18.875 6.527 1 98.38 143 GLU B N 1
ATOM 3984 C CA . GLU B 1 143 ? 6.637 18.812 7.824 1 98.38 143 GLU B CA 1
ATOM 3985 C C . GLU B 1 143 ? 8.133 19.094 7.691 1 98.38 143 GLU B C 1
ATOM 3987 O O . GLU B 1 143 ? 8.773 19.531 8.648 1 98.38 143 GLU B O 1
ATOM 3992 N N . ILE B 1 144 ? 8.68 18.875 6.477 1 98.69 144 ILE B N 1
ATOM 3993 C CA . ILE B 1 144 ? 10.109 19.109 6.289 1 98.69 144 ILE B CA 1
ATOM 3994 C C . ILE B 1 144 ? 10.43 20.594 6.512 1 98.69 144 ILE B C 1
ATOM 3996 O O . ILE B 1 144 ? 11.531 20.938 6.926 1 98.69 144 ILE B O 1
ATOM 4000 N N . SER B 1 145 ? 9.477 21.453 6.305 1 97.94 145 SER B N 1
ATOM 4001 C CA . SER B 1 145 ? 9.672 22.891 6.441 1 97.94 145 SER B CA 1
ATOM 4002 C C . SER B 1 145 ? 9.719 23.312 7.906 1 97.94 145 SER B C 1
ATOM 4004 O O . SER B 1 145 ? 10.172 24.406 8.234 1 97.94 145 SER B O 1
ATOM 4006 N N . ILE B 1 146 ? 9.25 22.422 8.805 1 97.5 146 ILE B N 1
ATOM 4007 C CA . ILE B 1 146 ? 9.203 22.828 10.211 1 97.5 146 ILE B CA 1
ATOM 4008 C C . ILE B 1 146 ? 10.031 21.859 11.055 1 97.5 146 ILE B C 1
ATOM 4010 O O . ILE B 1 146 ? 9.859 21.797 12.273 1 97.5 146 ILE B O 1
ATOM 4014 N N . GLY B 1 147 ? 10.852 21.062 10.391 1 97.69 147 GLY B N 1
ATOM 4015 C CA . GLY B 1 147 ? 11.781 20.203 11.102 1 97.69 147 GLY B CA 1
ATOM 4016 C C . GLY B 1 147 ? 11.109 19 11.75 1 97.69 147 GLY B C 1
ATOM 4017 O O . GLY B 1 147 ? 11.672 18.375 12.648 1 97.69 147 GLY B O 1
ATOM 4018 N N . LEU B 1 148 ? 9.922 18.75 11.422 1 98.06 148 LEU B N 1
ATOM 4019 C CA . LEU B 1 148 ? 9.219 17.5 11.758 1 98.06 148 LEU B CA 1
ATOM 4020 C C . LEU B 1 148 ? 9.234 16.547 10.578 1 98.06 148 LEU B C 1
ATOM 4022 O O . LEU B 1 148 ? 9.984 16.734 9.617 1 98.06 148 LEU B O 1
ATOM 4026 N N . TYR B 1 149 ? 8.617 15.406 10.656 1 98.75 149 TYR B N 1
ATOM 4027 C CA . TYR B 1 149 ? 8.453 14.414 9.602 1 98.75 149 TYR B CA 1
ATOM 4028 C C . TYR B 1 149 ? 6.98 14.156 9.312 1 98.75 149 TYR B C 1
ATOM 4030 O O . TYR B 1 149 ? 6.113 14.516 10.109 1 98.75 149 TYR B O 1
ATOM 4038 N N . PRO B 1 150 ? 6.656 13.664 8.109 1 98.81 150 PRO B N 1
ATOM 4039 C CA . PRO B 1 150 ? 5.25 13.336 7.855 1 98.81 150 PRO B CA 1
ATOM 4040 C C . PRO B 1 150 ? 4.711 12.273 8.812 1 98.81 150 PRO B C 1
ATOM 4042 O O . PRO B 1 150 ? 5.012 11.086 8.656 1 98.81 150 PRO B O 1
ATOM 4045 N N . ASP B 1 151 ? 3.988 12.727 9.781 1 98.69 151 ASP B N 1
ATOM 4046 C CA . ASP B 1 151 ? 3.395 11.836 10.766 1 98.69 151 ASP B CA 1
ATOM 4047 C C . ASP B 1 151 ? 1.901 11.641 10.516 1 98.69 151 ASP B C 1
ATOM 4049 O O . ASP B 1 151 ? 1.457 11.656 9.359 1 98.69 151 ASP B O 1
ATOM 4053 N N . VAL B 1 152 ? 1.124 11.219 11.469 1 98.75 152 VAL B N 1
ATOM 4054 C CA . VAL B 1 152 ? -0.325 11.047 11.477 1 98.75 152 VAL B CA 1
ATOM 4055 C C . VAL B 1 152 ? -0.722 9.961 10.477 1 98.75 152 VAL B C 1
ATOM 4057 O O . VAL B 1 152 ? -1.727 10.086 9.773 1 98.75 152 VAL B O 1
ATOM 4060 N N . GLY B 1 153 ? 0.09 8.906 10.359 1 98.62 153 GLY B N 1
ATOM 4061 C CA . GLY B 1 153 ? -0.182 7.789 9.477 1 98.62 153 GLY B CA 1
ATOM 4062 C C . GLY B 1 153 ? 0.455 7.938 8.109 1 98.62 153 GLY B C 1
ATOM 4063 O O . GLY B 1 153 ? 0.315 7.062 7.254 1 98.62 153 GLY B O 1
ATOM 4064 N N . ALA B 1 154 ? 1.228 9 7.914 1 98.81 154 ALA B N 1
ATOM 4065 C CA . ALA B 1 154 ? 1.823 9.227 6.602 1 98.81 154 ALA B CA 1
ATOM 4066 C C . ALA B 1 154 ? 2.869 8.164 6.277 1 98.81 154 ALA B C 1
ATOM 4068 O O . ALA B 1 154 ? 3.086 7.836 5.109 1 98.81 154 ALA B O 1
ATOM 4069 N N . SER B 1 155 ? 3.516 7.613 7.324 1 98.62 155 SER B N 1
ATOM 4070 C CA . SER B 1 155 ? 4.414 6.492 7.066 1 98.62 155 SER B CA 1
ATOM 4071 C C . SER B 1 155 ? 3.691 5.355 6.355 1 98.62 155 SER B C 1
ATOM 4073 O O . SER B 1 155 ? 4.293 4.629 5.559 1 98.62 155 SER B O 1
ATOM 4075 N N . TRP B 1 156 ? 2.412 5.227 6.617 1 97.88 156 TRP B N 1
ATOM 4076 C CA . TRP B 1 156 ? 1.584 4.191 6.008 1 97.88 156 TRP B CA 1
ATOM 4077 C C . TRP B 1 156 ? 1.296 4.516 4.543 1 97.88 156 TRP B C 1
ATOM 4079 O O . TRP B 1 156 ? 1.638 3.738 3.652 1 97.88 156 TRP B O 1
ATOM 4089 N N . PHE B 1 157 ? 0.731 5.715 4.262 1 97.94 157 PHE B N 1
ATOM 4090 C CA . PHE B 1 157 ? 0.246 5.938 2.906 1 97.94 157 PHE B CA 1
ATOM 4091 C C . PHE B 1 157 ? 1.377 6.398 1.995 1 97.94 157 P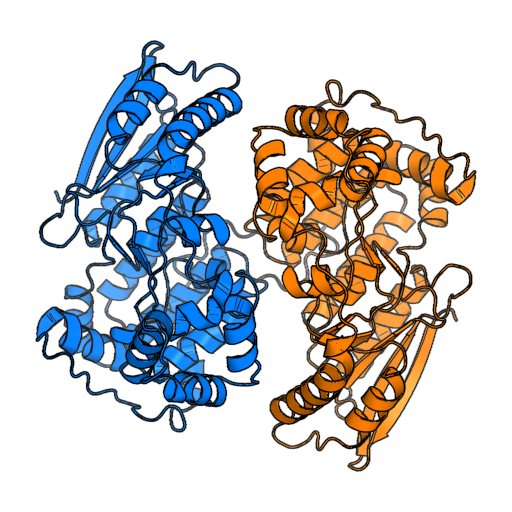HE B C 1
ATOM 4093 O O . PHE B 1 157 ? 1.369 6.113 0.794 1 97.94 157 PHE B O 1
ATOM 4100 N N . LEU B 1 158 ? 2.422 7.074 2.52 1 98.25 158 LEU B N 1
ATOM 4101 C CA . LEU B 1 158 ? 3.525 7.477 1.653 1 98.25 158 LEU B CA 1
ATOM 4102 C C . LEU B 1 158 ? 4.309 6.258 1.171 1 98.25 158 LEU B C 1
ATOM 4104 O O . LEU B 1 158 ? 4.77 6.223 0.028 1 98.25 158 LEU B O 1
ATOM 4108 N N . SER B 1 159 ? 4.453 5.254 2.062 1 97.12 159 SER B N 1
ATOM 4109 C CA . SER B 1 159 ? 5.234 4.07 1.721 1 97.12 159 SER B CA 1
ATOM 4110 C C . SER B 1 159 ? 4.504 3.199 0.704 1 97.12 159 SER B C 1
ATOM 4112 O O . SER B 1 159 ? 5.074 2.24 0.179 1 97.12 159 SER B O 1
ATOM 4114 N N . ARG B 1 160 ? 3.303 3.564 0.327 1 96.12 160 ARG B N 1
ATOM 4115 C CA . ARG B 1 160 ? 2.482 2.686 -0.501 1 96.12 160 ARG B CA 1
ATOM 4116 C C . ARG B 1 160 ? 2.01 3.404 -1.76 1 96.12 160 ARG B C 1
ATOM 4118 O O . ARG B 1 160 ? 1.165 2.889 -2.496 1 96.12 160 ARG B O 1
ATOM 4125 N N . LEU B 1 161 ? 2.52 4.547 -2.014 1 96.81 161 LEU B N 1
ATOM 4126 C CA . LEU B 1 161 ? 2.221 5.258 -3.25 1 96.81 161 LEU B CA 1
ATOM 4127 C C . LEU B 1 161 ? 3.025 4.691 -4.414 1 96.81 161 LEU B C 1
ATOM 4129 O O . LEU B 1 161 ? 4.055 4.047 -4.207 1 96.81 161 LEU B O 1
ATOM 4133 N N . PRO B 1 162 ? 2.594 4.945 -5.637 1 94.75 162 PRO B N 1
ATOM 4134 C CA . PRO B 1 162 ? 3.268 4.383 -6.812 1 94.75 162 PRO B CA 1
ATOM 4135 C C . PRO B 1 162 ? 4.676 4.938 -7.004 1 94.75 162 PRO B C 1
ATOM 4137 O O . PRO B 1 162 ? 4.891 6.145 -6.887 1 94.75 162 PRO B O 1
ATOM 4140 N N . GLY B 1 163 ? 5.566 4 -7.32 1 95.38 163 GLY B N 1
ATOM 4141 C CA . GLY B 1 163 ? 6.934 4.41 -7.609 1 95.38 163 GLY B CA 1
ATOM 4142 C C . GLY B 1 163 ? 7.59 5.148 -6.457 1 95.38 163 GLY B C 1
ATOM 4143 O O . GLY B 1 163 ? 7.582 4.672 -5.32 1 95.38 163 GLY B O 1
ATOM 4144 N N . LYS B 1 164 ? 8.156 6.305 -6.879 1 98.06 164 LYS B N 1
ATOM 4145 C CA . LYS B 1 164 ? 8.891 7.086 -5.887 1 98.06 164 LYS B CA 1
ATOM 4146 C C . LYS B 1 164 ? 8.078 8.305 -5.438 1 98.06 164 LYS B C 1
ATOM 4148 O O . LYS B 1 164 ? 8.617 9.211 -4.801 1 98.06 164 LYS B O 1
ATOM 4153 N N . LEU B 1 165 ? 6.801 8.297 -5.715 1 98.25 165 LEU B N 1
ATOM 4154 C CA . LEU B 1 165 ? 5.98 9.469 -5.414 1 98.25 165 LEU B CA 1
ATOM 4155 C C . LEU B 1 165 ? 5.871 9.68 -3.908 1 98.25 165 LEU B C 1
ATOM 4157 O O . LEU B 1 165 ? 5.855 10.82 -3.438 1 98.25 165 LEU B O 1
ATOM 4161 N N . GLY B 1 166 ? 5.738 8.578 -3.172 1 98.5 166 GLY B N 1
ATOM 4162 C CA . GLY B 1 166 ? 5.68 8.727 -1.727 1 98.5 166 GLY B CA 1
ATOM 4163 C C . GLY B 1 166 ? 6.91 9.398 -1.147 1 98.5 166 GLY B C 1
ATOM 4164 O O . GLY B 1 166 ? 6.797 10.297 -0.314 1 98.5 166 GLY B O 1
ATOM 4165 N N . LEU B 1 167 ? 8.047 8.953 -1.626 1 98.81 167 LEU B N 1
ATOM 4166 C CA . LEU B 1 167 ? 9.305 9.555 -1.195 1 98.81 167 LEU B CA 1
ATOM 4167 C C . LEU B 1 167 ? 9.383 11.016 -1.628 1 98.81 167 LEU B C 1
ATOM 4169 O O . LEU B 1 167 ? 9.75 11.883 -0.832 1 98.81 167 LEU B O 1
ATOM 4173 N N . PHE B 1 168 ? 9.016 11.281 -2.865 1 98.94 168 PHE B N 1
ATOM 4174 C CA . PHE B 1 168 ? 9.047 12.625 -3.422 1 98.94 168 PHE B CA 1
ATOM 4175 C C . PHE B 1 168 ? 8.172 13.57 -2.609 1 98.94 168 PHE B C 1
ATOM 4177 O O . PHE B 1 168 ? 8.625 14.648 -2.199 1 98.94 168 PHE B O 1
ATOM 4184 N N . LEU B 1 169 ? 6.977 13.141 -2.379 1 98.88 169 LEU B N 1
ATOM 4185 C CA . LEU B 1 169 ? 6.035 13.977 -1.643 1 98.88 169 LEU B CA 1
ATOM 4186 C C . LEU B 1 169 ? 6.488 14.172 -0.199 1 98.88 169 LEU B C 1
ATOM 4188 O O . LEU B 1 169 ? 6.344 15.258 0.362 1 98.88 169 LEU B O 1
ATOM 4192 N N . GLY B 1 170 ? 7.035 13.141 0.404 1 98.88 170 GLY B N 1
ATOM 4193 C CA . GLY B 1 170 ? 7.543 13.242 1.763 1 98.88 170 GLY B CA 1
ATOM 4194 C C . GLY B 1 170 ? 8.727 14.18 1.885 1 98.88 170 GLY B C 1
ATOM 4195 O O . GLY B 1 170 ? 8.82 14.961 2.84 1 98.88 170 GLY B O 1
ATOM 4196 N N . LEU B 1 171 ? 9.609 14.18 0.908 1 98.88 171 LEU B N 1
ATOM 4197 C CA . LEU B 1 171 ? 10.836 14.969 0.945 1 98.88 171 LEU B CA 1
ATOM 4198 C C . LEU B 1 171 ? 10.547 16.438 0.619 1 98.88 171 LEU B C 1
ATOM 4200 O O . LEU B 1 171 ? 11.227 17.328 1.126 1 98.88 171 LEU B O 1
ATOM 4204 N N . THR B 1 172 ? 9.57 16.641 -0.224 1 98.88 172 THR B N 1
ATOM 4205 C CA . THR B 1 172 ? 9.43 17.984 -0.781 1 98.88 172 THR B CA 1
ATOM 4206 C C . THR B 1 172 ? 8.25 18.719 -0.141 1 98.88 172 THR B C 1
ATOM 4208 O O . THR B 1 172 ? 8.133 19.938 -0.268 1 98.88 172 THR B O 1
ATOM 4211 N N . GLY B 1 173 ? 7.32 17.953 0.448 1 98.62 173 GLY B N 1
ATOM 4212 C CA . GLY B 1 173 ? 6.109 18.578 0.958 1 98.62 173 GLY B CA 1
ATOM 4213 C C . GLY B 1 173 ? 5.227 19.141 -0.136 1 98.62 173 GLY B C 1
ATOM 4214 O O . GLY B 1 173 ? 4.391 20.016 0.124 1 98.62 173 GLY B O 1
ATOM 4215 N N . ALA B 1 174 ? 5.375 18.688 -1.329 1 98.75 174 ALA B N 1
ATOM 4216 C CA . ALA B 1 174 ? 4.633 19.219 -2.467 1 98.75 174 ALA B CA 1
ATOM 4217 C C . ALA B 1 174 ? 3.129 19.047 -2.27 1 98.75 174 ALA B C 1
ATOM 4219 O O . ALA B 1 174 ? 2.682 18.047 -1.704 1 98.75 174 ALA B O 1
ATOM 4220 N N . HIS B 1 175 ? 2.369 20 -2.805 1 98.62 175 HIS B N 1
ATOM 4221 C CA . HIS B 1 175 ? 0.915 19.969 -2.689 1 98.62 175 HIS B CA 1
ATOM 4222 C C . HIS B 1 175 ? 0.295 19.078 -3.768 1 98.62 175 HIS B C 1
ATOM 4224 O O . HIS B 1 175 ? 0.751 19.078 -4.914 1 98.62 175 HIS B O 1
ATOM 4230 N N . MET B 1 176 ? -0.697 18.375 -3.426 1 98.75 176 MET B N 1
ATOM 4231 C CA . MET B 1 176 ? -1.547 17.594 -4.324 1 98.75 176 MET B CA 1
ATOM 4232 C C . MET B 1 176 ? -2.918 18.25 -4.473 1 98.75 176 MET B C 1
ATOM 4234 O O . MET B 1 176 ? -3.484 18.734 -3.496 1 98.75 176 MET B O 1
ATOM 4238 N N . ASN B 1 177 ? -3.41 18.266 -5.641 1 98.75 177 ASN B N 1
ATOM 4239 C CA . ASN B 1 177 ? -4.789 18.719 -5.828 1 98.75 177 ASN B CA 1
ATOM 4240 C C . ASN B 1 177 ? -5.77 17.547 -5.734 1 98.75 177 ASN B C 1
ATOM 4242 O O . ASN B 1 177 ? -5.387 16.438 -5.359 1 98.75 177 ASN B O 1
ATOM 4246 N N . ALA B 1 178 ? -7.02 17.812 -6.008 1 98.81 178 ALA B N 1
ATOM 4247 C CA . ALA B 1 178 ? -8.078 16.812 -5.871 1 98.81 178 ALA B CA 1
ATOM 4248 C C . ALA B 1 178 ? -7.828 15.617 -6.785 1 98.81 178 ALA B C 1
ATOM 4250 O O . ALA B 1 178 ? -7.965 14.469 -6.359 1 98.81 178 ALA B O 1
ATOM 4251 N N . ARG B 1 179 ? -7.402 15.898 -8.008 1 98.31 179 ARG B N 1
ATOM 4252 C CA . ARG B 1 179 ? -7.145 14.828 -8.961 1 98.31 179 ARG B CA 1
ATOM 4253 C C . ARG B 1 179 ? -6 13.938 -8.492 1 98.31 179 ARG B C 1
ATOM 4255 O O . ARG B 1 179 ? -6.094 12.711 -8.555 1 98.31 179 ARG B O 1
ATOM 4262 N N . ASP B 1 180 ? -4.953 14.586 -8.023 1 98.5 180 ASP B N 1
ATOM 4263 C CA . ASP B 1 180 ? -3.83 13.82 -7.492 1 98.5 180 ASP B CA 1
ATOM 4264 C C . ASP B 1 180 ? -4.281 12.891 -6.363 1 98.5 180 ASP B C 1
ATOM 4266 O O . ASP B 1 180 ? -3.91 11.719 -6.328 1 98.5 180 ASP B O 1
ATOM 4270 N N . ALA B 1 181 ? -5.086 13.461 -5.465 1 98.69 181 ALA B N 1
ATOM 4271 C CA . ALA B 1 181 ? -5.543 12.695 -4.305 1 98.69 181 ALA B CA 1
ATOM 4272 C C . ALA B 1 181 ? -6.332 11.469 -4.738 1 98.69 181 ALA B C 1
ATOM 4274 O O . ALA B 1 181 ? -6.133 10.375 -4.207 1 98.69 181 ALA B O 1
ATOM 4275 N N . ILE B 1 182 ? -7.199 11.594 -5.703 1 97.56 182 ILE B N 1
ATOM 4276 C CA . ILE B 1 182 ? -8.008 10.492 -6.211 1 97.56 182 ILE B CA 1
ATOM 4277 C C . ILE B 1 182 ? -7.105 9.477 -6.914 1 97.56 182 ILE B C 1
ATOM 4279 O O . ILE B 1 182 ? -7.172 8.281 -6.629 1 97.56 182 ILE B O 1
ATOM 4283 N N . ASP B 1 183 ? -6.211 9.969 -7.699 1 95.69 183 ASP B N 1
ATOM 4284 C CA . ASP B 1 183 ? -5.352 9.102 -8.5 1 95.69 183 ASP B CA 1
ATOM 4285 C C . ASP B 1 183 ? -4.422 8.281 -7.609 1 95.69 183 ASP B C 1
ATOM 4287 O O . ASP B 1 183 ? -4.102 7.137 -7.93 1 95.69 183 ASP B O 1
ATOM 4291 N N . LEU B 1 184 ? -4.023 8.852 -6.531 1 96.81 184 LEU B N 1
ATOM 4292 C CA . LEU B 1 184 ? -3.021 8.219 -5.68 1 96.81 184 LEU B CA 1
ATOM 4293 C C . LEU B 1 184 ? -3.684 7.453 -4.539 1 96.81 184 LEU B C 1
ATOM 4295 O O . LEU B 1 184 ? -3.002 6.977 -3.629 1 96.81 184 LEU B O 1
ATOM 4299 N N . GLY B 1 185 ? -5.023 7.402 -4.57 1 96.44 185 GLY B N 1
ATOM 4300 C CA . GLY B 1 185 ? -5.742 6.633 -3.568 1 96.44 185 GLY B CA 1
ATOM 4301 C C . GLY B 1 185 ? -5.805 7.32 -2.219 1 96.44 185 GLY B C 1
ATOM 4302 O O . GLY B 1 185 ? -5.949 6.66 -1.186 1 96.44 185 GLY B O 1
ATOM 4303 N N . LEU B 1 186 ? -5.668 8.641 -2.201 1 98.44 186 LEU B N 1
ATOM 4304 C CA . LEU B 1 186 ? -5.688 9.398 -0.958 1 98.44 186 LEU B CA 1
ATOM 4305 C C . LEU B 1 186 ? -7.031 10.094 -0.767 1 98.44 186 LEU B C 1
ATOM 4307 O O . LEU B 1 186 ? -7.23 10.812 0.216 1 98.44 186 LEU B O 1
ATOM 4311 N N . ALA B 1 187 ? -7.918 9.898 -1.703 1 98.62 187 ALA B N 1
ATOM 4312 C CA . ALA B 1 187 ? -9.312 10.32 -1.61 1 98.62 187 ALA B CA 1
ATOM 4313 C C . ALA B 1 187 ? -10.227 9.367 -2.381 1 98.62 187 ALA B C 1
ATOM 4315 O O . ALA B 1 187 ? -9.758 8.602 -3.229 1 98.62 187 ALA B O 1
ATOM 4316 N N . ASP B 1 188 ? -11.5 9.43 -2.107 1 98 188 ASP B N 1
ATOM 4317 C CA . ASP B 1 188 ? -12.445 8.477 -2.676 1 98 188 ASP B CA 1
ATOM 4318 C C . ASP B 1 188 ? -13.445 9.172 -3.6 1 98 188 ASP B C 1
ATOM 4320 O O . ASP B 1 188 ? -13.93 8.57 -4.562 1 98 188 ASP B O 1
ATOM 4324 N N . ARG B 1 189 ? -13.766 10.43 -3.225 1 98.75 189 ARG B N 1
ATOM 4325 C CA . ARG B 1 189 ? -14.812 11.133 -3.961 1 98.75 189 ARG B CA 1
ATOM 4326 C C . ARG B 1 189 ? -14.406 12.578 -4.238 1 98.75 189 ARG B C 1
ATOM 4328 O O . ARG B 1 189 ? -13.742 13.211 -3.416 1 98.75 189 ARG B O 1
ATOM 4335 N N . PHE B 1 190 ? -14.758 12.992 -5.395 1 98.75 190 PHE B N 1
ATOM 4336 C CA . PHE B 1 190 ? -14.625 14.391 -5.785 1 98.75 190 PHE B CA 1
ATOM 4337 C C . PHE B 1 190 ? -15.992 15.055 -5.883 1 98.75 190 PHE B C 1
ATOM 4339 O O . PHE B 1 190 ? -16.844 14.617 -6.656 1 98.75 190 PHE B O 1
ATOM 4346 N N . LEU B 1 191 ? -16.203 16.031 -5.086 1 98.88 191 LEU B N 1
ATOM 4347 C CA . LEU B 1 191 ? -17.406 16.844 -5.121 1 98.88 191 LEU B CA 1
ATOM 4348 C C . LEU B 1 191 ? -17.062 18.328 -5.246 1 98.88 191 LEU B C 1
ATOM 4350 O O . LEU B 1 191 ? -15.93 18.719 -4.992 1 98.88 191 LEU B O 1
ATOM 4354 N N . LEU B 1 192 ? -18.078 19.141 -5.629 1 98.69 192 LEU B N 1
ATOM 4355 C CA . LEU B 1 192 ? -17.875 20.594 -5.68 1 98.69 192 LEU B CA 1
ATOM 4356 C C . LEU B 1 192 ? -17.969 21.203 -4.281 1 98.69 192 LEU B C 1
ATOM 4358 O O . LEU B 1 192 ? -18.672 20.672 -3.416 1 98.69 192 LEU B O 1
ATOM 4362 N N . ASP B 1 193 ? -17.25 22.328 -4.117 1 97.69 193 ASP B N 1
ATOM 4363 C CA . ASP B 1 193 ? -17.25 23.016 -2.832 1 97.69 193 ASP B CA 1
ATOM 4364 C C . ASP B 1 193 ? -18.688 23.359 -2.396 1 97.69 193 ASP B C 1
ATOM 4366 O O . ASP B 1 193 ? -18.984 23.375 -1.202 1 97.69 193 ASP B O 1
ATOM 4370 N N . GLU B 1 194 ? -19.594 23.562 -3.285 1 97.75 194 GLU B N 1
ATOM 4371 C CA . GLU B 1 194 ? -20.953 24.016 -2.986 1 97.75 194 GLU B CA 1
ATOM 4372 C C . GLU B 1 194 ? -21.906 22.844 -2.805 1 97.75 194 GLU B C 1
ATOM 4374 O O . GLU B 1 194 ? -23.094 23.031 -2.539 1 97.75 194 GLU B O 1
ATOM 4379 N N . GLN B 1 195 ? -21.391 21.594 -2.857 1 98.56 195 GLN B N 1
ATOM 4380 C CA . GLN B 1 195 ? -22.266 20.438 -2.852 1 98.56 195 GLN B CA 1
ATOM 4381 C C . GLN B 1 195 ? -22.375 19.828 -1.455 1 98.56 195 GLN B C 1
ATOM 4383 O O . GLN B 1 195 ? -22.984 18.781 -1.272 1 98.56 195 GLN B O 1
ATOM 4388 N N . GLN B 1 196 ? -21.797 20.438 -0.453 1 98.38 196 GLN B N 1
ATOM 4389 C CA . GLN B 1 196 ? -21.828 19.828 0.876 1 98.38 196 GLN B CA 1
ATOM 4390 C C . GLN B 1 196 ? -23.266 19.734 1.395 1 98.38 196 GLN B C 1
ATOM 4392 O O . GLN B 1 196 ? -23.641 18.719 1.98 1 98.38 196 GLN B O 1
ATOM 4397 N N . ASP B 1 197 ? -24.047 20.797 1.188 1 98.12 197 ASP B N 1
ATOM 4398 C CA . ASP B 1 197 ? -25.453 20.766 1.627 1 98.12 197 ASP B CA 1
ATOM 4399 C C . ASP B 1 197 ? -26.234 19.688 0.892 1 98.12 197 ASP B C 1
ATOM 4401 O O . ASP B 1 197 ? -27.094 19.031 1.48 1 98.12 197 ASP B O 1
ATOM 4405 N N . ASP B 1 198 ? -25.984 19.562 -0.426 1 98.62 198 ASP B N 1
ATOM 4406 C CA . ASP B 1 198 ? -26.625 18.5 -1.2 1 98.62 198 ASP B CA 1
ATOM 4407 C C . ASP B 1 198 ? -26.281 17.125 -0.636 1 98.62 198 ASP B C 1
ATOM 4409 O O . ASP B 1 198 ? -27.141 16.234 -0.579 1 98.62 198 ASP B O 1
ATOM 4413 N N . LEU B 1 199 ? -25.047 16.938 -0.258 1 98.81 199 LEU B N 1
ATOM 4414 C CA . LEU B 1 199 ? -24.625 15.68 0.351 1 98.81 199 LEU B CA 1
ATOM 4415 C C . LEU B 1 199 ? -25.391 15.414 1.639 1 98.81 199 LEU B C 1
ATOM 4417 O O . LEU B 1 199 ? -25.922 14.32 1.829 1 98.81 199 LEU B O 1
ATOM 4421 N N . ILE B 1 200 ? -25.422 16.422 2.537 1 98.69 200 ILE B N 1
ATOM 4422 C CA . ILE B 1 200 ? -26.094 16.266 3.822 1 98.69 200 ILE B CA 1
ATOM 4423 C C . ILE B 1 200 ? -27.578 15.961 3.602 1 98.69 200 ILE B C 1
ATOM 4425 O O . ILE B 1 200 ? -28.125 15.047 4.223 1 98.69 200 ILE B O 1
ATOM 4429 N N . GLU B 1 201 ? -28.203 16.688 2.682 1 98.31 201 GLU B N 1
ATOM 4430 C CA . GLU B 1 201 ? -29.594 16.438 2.369 1 98.31 201 GLU B CA 1
ATOM 4431 C C . GLU B 1 201 ? -29.797 15.016 1.842 1 98.31 201 GLU B C 1
ATOM 4433 O O . GLU B 1 201 ? -30.75 14.336 2.223 1 98.31 201 GLU B O 1
ATOM 4438 N N . GLY B 1 202 ? -28.922 14.602 0.939 1 98.31 202 GLY B N 1
ATOM 4439 C CA . GLY B 1 202 ? -28.984 13.234 0.432 1 98.31 202 GLY B CA 1
ATOM 4440 C C . GLY B 1 202 ? -28.859 12.188 1.521 1 98.31 202 GLY B C 1
ATOM 4441 O O . GLY B 1 202 ? -29.609 11.211 1.536 1 98.31 202 GLY B O 1
ATOM 4442 N N . LEU B 1 203 ? -27.938 12.375 2.475 1 98.44 203 LEU B N 1
ATOM 4443 C CA . LEU B 1 203 ? -27.734 11.445 3.58 1 98.44 203 LEU B CA 1
ATOM 4444 C C . LEU B 1 203 ? -28.984 11.336 4.441 1 98.44 203 LEU B C 1
ATOM 4446 O O . LEU B 1 203 ? -29.312 10.25 4.918 1 98.44 203 LEU B O 1
ATOM 4450 N N . LEU B 1 204 ? -29.625 12.5 4.641 1 98.06 204 LEU B N 1
ATOM 4451 C CA . LEU B 1 204 ? -30.812 12.547 5.488 1 98.06 204 LEU B CA 1
ATOM 4452 C C . LEU B 1 204 ? -31.984 11.82 4.836 1 98.06 204 LEU B C 1
ATOM 4454 O O . LEU B 1 204 ? -32.906 11.391 5.52 1 98.06 204 LEU B O 1
ATOM 4458 N N . GLN B 1 205 ? -31.922 11.609 3.527 1 97.19 205 GLN B N 1
ATOM 4459 C CA . GLN B 1 205 ? -33.031 11.016 2.785 1 97.19 205 GLN B CA 1
ATOM 4460 C C . GLN B 1 205 ? -32.812 9.523 2.568 1 97.19 205 GLN B C 1
ATOM 4462 O O . GLN B 1 205 ? -33.719 8.805 2.172 1 97.19 205 GLN B O 1
ATOM 4467 N N . LEU B 1 206 ? -31.609 9.023 2.82 1 96.69 206 LEU B N 1
ATOM 4468 C CA . LEU B 1 206 ? -31.297 7.617 2.602 1 96.69 206 LEU B CA 1
ATOM 4469 C C . LEU B 1 206 ? -32.062 6.73 3.576 1 96.69 206 LEU B C 1
ATOM 4471 O O . LEU B 1 206 ? -32.344 7.137 4.707 1 96.69 206 LEU B O 1
ATOM 4475 N N . ASN B 1 207 ? -32.5 5.551 3.107 1 95.75 207 ASN B N 1
ATOM 4476 C CA . ASN B 1 207 ? -32.938 4.492 4 1 95.75 207 ASN B CA 1
ATOM 4477 C C . ASN B 1 207 ? -31.766 3.73 4.609 1 95.75 207 ASN B C 1
ATOM 4479 O O . ASN B 1 207 ? -31.203 2.838 3.971 1 95.75 207 ASN B O 1
ATOM 4483 N N . TRP B 1 208 ? -31.438 4.012 5.852 1 95.12 208 TRP B N 1
ATOM 4484 C CA . TRP B 1 208 ? -30.25 3.467 6.508 1 95.12 208 TRP B CA 1
ATOM 4485 C C . TRP B 1 208 ? -30.547 2.102 7.117 1 95.12 208 TRP B C 1
ATOM 4487 O O . TRP B 1 208 ? -29.719 1.54 7.832 1 95.12 208 TRP B O 1
ATOM 4497 N N . GLN B 1 209 ? -31.672 1.502 6.836 1 92 209 GLN B N 1
ATOM 4498 C CA . GLN B 1 209 ? -32.062 0.205 7.379 1 92 209 GLN B CA 1
ATOM 4499 C C . GLN B 1 209 ? -31.797 -0.912 6.371 1 92 209 GLN B C 1
ATOM 4501 O O . GLN B 1 209 ? -31.688 -2.08 6.75 1 92 209 GLN B O 1
ATOM 4506 N N . GLU B 1 210 ? -31.766 -0.529 5.105 1 91.06 210 GLU B N 1
ATOM 4507 C CA . GLU B 1 210 ? -31.625 -1.538 4.059 1 91.06 210 GLU B CA 1
ATOM 4508 C C . GLU B 1 210 ? -30.562 -1.123 3.031 1 91.06 210 GLU B C 1
ATOM 4510 O O . GLU B 1 210 ? -30.578 0.014 2.555 1 91.06 210 GLU B O 1
ATOM 4515 N N . GLN B 1 211 ? -29.703 -2.084 2.686 1 92.44 211 GLN B N 1
ATOM 4516 C CA . GLN B 1 211 ? -28.734 -1.906 1.618 1 92.44 211 GLN B CA 1
ATOM 4517 C C . GLN B 1 211 ? -27.984 -0.582 1.768 1 92.44 211 GLN B C 1
ATOM 4519 O O . GLN B 1 211 ? -27.859 0.178 0.805 1 92.44 211 GLN B O 1
ATOM 4524 N N . THR B 1 212 ? -27.562 -0.24 2.955 1 94 212 THR B N 1
ATOM 4525 C CA . THR B 1 212 ? -27 1.059 3.318 1 94 212 THR B CA 1
ATOM 4526 C C . THR B 1 212 ? -25.766 1.367 2.486 1 94 212 THR B C 1
ATOM 4528 O O . THR B 1 212 ? -25.609 2.482 1.984 1 94 212 THR B O 1
ATOM 4531 N N . ASP B 1 213 ? -25 0.353 2.232 1 94.94 213 ASP B N 1
ATOM 4532 C CA . ASP B 1 213 ? -23.781 0.573 1.472 1 94.94 213 ASP B CA 1
ATOM 4533 C C . ASP B 1 213 ? -24.094 0.93 0.02 1 94.94 213 ASP B C 1
ATOM 4535 O O . ASP B 1 213 ? -23.453 1.822 -0.555 1 94.94 213 ASP B O 1
ATOM 4539 N N . MET B 1 214 ? -24.984 0.226 -0.525 1 95.69 214 MET B N 1
ATOM 4540 C CA . MET B 1 214 ? -25.375 0.466 -1.91 1 95.69 214 MET B CA 1
ATOM 4541 C C . MET B 1 214 ? -25.984 1.851 -2.068 1 95.69 214 MET B C 1
ATOM 4543 O O . MET B 1 214 ? -25.688 2.566 -3.023 1 95.69 214 MET B O 1
ATOM 4547 N N . GLN B 1 215 ? -26.828 2.221 -1.146 1 96.5 215 GLN B N 1
ATOM 4548 C CA . GLN B 1 215 ? -27.484 3.521 -1.192 1 96.5 215 GLN B CA 1
ATOM 4549 C C . GLN B 1 215 ? -26.469 4.656 -1.053 1 96.5 215 GLN B C 1
ATOM 4551 O O . GLN B 1 215 ? -26.516 5.633 -1.802 1 96.5 215 GLN B O 1
ATOM 4556 N N . LEU B 1 216 ? -25.609 4.52 -0.06 1 98 216 LEU B N 1
ATOM 4557 C CA . LEU B 1 216 ? -24.594 5.547 0.147 1 98 216 LEU B CA 1
ATOM 4558 C C . LEU B 1 216 ? -23.719 5.691 -1.088 1 98 216 LEU B C 1
ATOM 4560 O O . LEU B 1 216 ? -23.438 6.809 -1.533 1 98 216 LEU B O 1
ATOM 4564 N N . ASN B 1 217 ? -23.266 4.574 -1.646 1 97.88 217 ASN B N 1
ATOM 4565 C CA . ASN B 1 217 ? -22.453 4.609 -2.854 1 97.88 217 ASN B CA 1
ATOM 4566 C C . ASN B 1 217 ? -23.172 5.289 -4.008 1 97.88 217 ASN B C 1
ATOM 4568 O O . ASN B 1 217 ? -22.594 6.07 -4.75 1 97.88 217 ASN B O 1
ATOM 4572 N N . SER B 1 218 ? -24.422 4.988 -4.16 1 97.5 218 SER B N 1
ATOM 4573 C CA . SER B 1 218 ? -25.234 5.578 -5.223 1 97.5 218 SER B CA 1
ATOM 4574 C C . SER B 1 218 ? -25.344 7.09 -5.062 1 97.5 218 SER B C 1
ATOM 4576 O O . SER B 1 218 ? -25.219 7.836 -6.035 1 97.5 218 SER B O 1
ATOM 4578 N N . LEU B 1 219 ? -25.562 7.516 -3.838 1 98.31 219 LEU B N 1
ATOM 4579 C CA . LEU B 1 219 ? -25.625 8.945 -3.553 1 98.31 219 LEU B CA 1
ATOM 4580 C C . LEU B 1 219 ? -24.312 9.641 -3.924 1 98.31 219 LEU B C 1
ATOM 4582 O O . LEU B 1 219 ? -24.328 10.648 -4.625 1 98.31 219 LEU B O 1
ATOM 4586 N N . LEU B 1 220 ? -23.219 9.07 -3.453 1 98.62 220 LEU B N 1
ATOM 4587 C CA . LEU B 1 220 ? -21.906 9.656 -3.689 1 98.62 220 LEU B CA 1
ATOM 4588 C C . LEU B 1 220 ? -21.578 9.672 -5.18 1 98.62 220 LEU B C 1
ATOM 4590 O O . LEU B 1 220 ? -21.031 10.648 -5.688 1 98.62 220 LEU B O 1
ATOM 4594 N N . LYS B 1 221 ? -21.938 8.633 -5.891 1 97.81 221 LYS B N 1
ATOM 4595 C CA . LYS B 1 221 ? -21.719 8.555 -7.328 1 97.81 221 LYS B CA 1
ATOM 4596 C C . LYS B 1 221 ? -22.5 9.625 -8.07 1 97.81 221 LYS B C 1
ATOM 4598 O O . LYS B 1 221 ? -21.984 10.25 -9 1 97.81 221 LYS B O 1
ATOM 4603 N N . ALA B 1 222 ? -23.734 9.766 -7.707 1 98 222 ALA B N 1
ATOM 4604 C CA . ALA B 1 222 ? -24.578 10.766 -8.352 1 98 222 ALA B CA 1
ATOM 4605 C C . ALA B 1 222 ? -24.016 12.172 -8.172 1 98 222 ALA B C 1
ATOM 4607 O O . ALA B 1 222 ? -23.938 12.945 -9.133 1 98 222 ALA B O 1
ATOM 4608 N N . LEU B 1 223 ? -23.641 12.477 -6.945 1 98.56 223 LEU B N 1
ATOM 4609 C CA . LEU B 1 223 ? -23.078 13.789 -6.664 1 98.56 223 LEU B CA 1
ATOM 4610 C C . LEU B 1 223 ? -21.766 13.992 -7.414 1 98.56 223 LEU B C 1
ATOM 4612 O O . LEU B 1 223 ? -21.5 15.078 -7.945 1 98.56 223 LEU B O 1
ATOM 4616 N N . GLN B 1 224 ? -20.938 12.977 -7.445 1 98.38 224 GLN B N 1
ATOM 4617 C CA . GLN B 1 224 ? -19.672 13.07 -8.141 1 98.38 224 GLN B CA 1
ATOM 4618 C C . GLN B 1 224 ? -19.875 13.289 -9.641 1 98.38 224 GLN B C 1
ATOM 4620 O O . GLN B 1 224 ? -19.094 14.008 -10.273 1 98.38 224 GLN B O 1
ATOM 4625 N N . ARG B 1 225 ? -20.844 12.648 -10.242 1 97.38 225 ARG B N 1
ATOM 4626 C CA . ARG B 1 225 ? -21.125 12.797 -11.664 1 97.38 225 ARG B CA 1
ATOM 4627 C C . ARG B 1 225 ? -21.359 14.266 -12.023 1 97.38 225 ARG B C 1
ATOM 4629 O O . ARG B 1 225 ? -20.922 14.727 -13.078 1 97.38 225 ARG B O 1
ATOM 4636 N N . GLU B 1 226 ? -21.938 14.945 -11.125 1 97.38 226 GLU B N 1
ATOM 4637 C CA . GLU B 1 226 ? -22.234 16.359 -11.344 1 97.38 226 GLU B CA 1
ATOM 4638 C C . GLU B 1 226 ? -20.969 17.203 -11.242 1 97.38 226 GLU B C 1
ATOM 4640 O O . GLU B 1 226 ? -20.922 18.328 -11.75 1 97.38 226 GLU B O 1
ATOM 4645 N N . ALA B 1 227 ? -19.984 16.688 -10.594 1 98.12 227 ALA B N 1
ATOM 4646 C CA . ALA B 1 227 ? -18.797 17.469 -10.258 1 98.12 227 ALA B CA 1
ATOM 4647 C C . ALA B 1 227 ? -17.656 17.188 -11.234 1 98.12 227 ALA B C 1
ATOM 4649 O O . ALA B 1 227 ? -16.688 17.938 -11.289 1 98.12 227 ALA B O 1
ATOM 4650 N N . LEU B 1 228 ? -17.781 16.141 -12.008 1 95.81 228 LEU B N 1
ATOM 4651 C CA . LEU B 1 228 ? -16.672 15.555 -12.734 1 95.81 228 LEU B CA 1
ATOM 4652 C C . LEU B 1 228 ? -16.062 16.562 -13.695 1 95.81 228 LEU B C 1
ATOM 4654 O O . LEU B 1 228 ? -14.844 16.547 -13.93 1 95.81 228 LEU B O 1
ATOM 4658 N N . ASP B 1 229 ? -16.844 17.453 -14.266 1 96.38 229 ASP B N 1
ATOM 4659 C CA . ASP B 1 229 ? -16.375 18.422 -15.258 1 96.38 229 ASP B CA 1
ATOM 4660 C C . ASP B 1 229 ? -15.43 19.438 -14.625 1 96.38 229 ASP B C 1
ATOM 4662 O O . ASP B 1 229 ? -14.711 20.156 -15.336 1 96.38 229 ASP B O 1
ATOM 4666 N N . ARG B 1 230 ? -15.375 19.5 -13.297 1 97.81 230 ARG B N 1
ATOM 4667 C CA . ARG B 1 230 ? -14.555 20.484 -12.602 1 97.81 230 ARG B CA 1
ATOM 4668 C C . ARG B 1 230 ? -13.328 19.844 -11.977 1 97.81 230 ARG B C 1
ATOM 4670 O O . ARG B 1 230 ? -12.586 20.484 -11.234 1 97.81 230 ARG B O 1
ATOM 4677 N N . LEU B 1 231 ? -13.148 18.594 -12.25 1 97.81 231 LEU B N 1
ATOM 4678 C CA . LEU B 1 231 ? -11.961 17.906 -11.758 1 97.81 231 LEU B CA 1
ATOM 4679 C C . LEU B 1 231 ? -10.695 18.516 -12.352 1 97.81 231 LEU B C 1
ATOM 4681 O O . LEU B 1 231 ? -10.578 18.641 -13.578 1 97.81 231 LEU B O 1
ATOM 4685 N N . PRO B 1 232 ? -9.742 18.984 -11.516 1 98.19 232 PRO B N 1
ATOM 4686 C CA . PRO B 1 232 ? -8.523 19.578 -12.047 1 98.19 232 PRO B CA 1
ATOM 4687 C C . PRO B 1 232 ? -7.637 18.578 -12.773 1 98.19 232 PRO B C 1
ATOM 4689 O O . PRO B 1 232 ? -7.871 17.375 -12.695 1 98.19 232 PRO B O 1
ATOM 4692 N N . GLU B 1 233 ? -6.711 19.094 -13.492 1 97.31 233 GLU B N 1
ATOM 4693 C CA . GLU B 1 233 ? -5.738 18.219 -14.148 1 97.31 233 GLU B CA 1
ATOM 4694 C C . GLU B 1 233 ? -4.781 17.594 -13.141 1 97.31 233 GLU B C 1
ATOM 4696 O O . GLU B 1 233 ? -4.418 18.234 -12.148 1 97.31 233 GLU B O 1
ATOM 4701 N N . ALA B 1 234 ? -4.402 16.406 -13.469 1 96.88 234 ALA B N 1
ATOM 4702 C CA . ALA B 1 234 ? -3.436 15.711 -12.617 1 96.88 234 ALA B CA 1
ATOM 4703 C C . ALA B 1 234 ? -2.088 16.422 -12.633 1 96.88 234 ALA B C 1
ATOM 4705 O O . ALA B 1 234 ? -1.638 16.891 -13.68 1 96.88 234 ALA B O 1
ATOM 4706 N N . GLN B 1 235 ? -1.47 16.484 -11.492 1 98.06 235 GLN B N 1
ATOM 4707 C CA . GLN B 1 235 ? -0.171 17.141 -11.398 1 98.06 235 GLN B CA 1
ATOM 4708 C C . GLN B 1 235 ? 0.961 16.125 -11.336 1 98.06 235 GLN B C 1
ATOM 4710 O O . GLN B 1 235 ? 1.955 16.234 -12.055 1 98.06 235 GLN B O 1
ATOM 4715 N N . TRP B 1 236 ? 0.853 15.102 -10.641 1 97.81 236 TRP B N 1
ATOM 4716 C CA . TRP B 1 236 ? 2.047 14.359 -10.25 1 97.81 236 TRP B CA 1
ATOM 4717 C C . TRP B 1 236 ? 2.135 13.031 -10.992 1 97.81 236 TRP B C 1
ATOM 4719 O O . TRP B 1 236 ? 3.223 12.602 -11.383 1 97.81 236 TRP B O 1
ATOM 4729 N N . LEU B 1 237 ? 0.999 12.336 -11.227 1 95.19 237 LEU B N 1
ATOM 4730 C CA . LEU B 1 237 ? 1.07 11.07 -11.945 1 95.19 237 LEU B CA 1
ATOM 4731 C C . LEU B 1 237 ? 1.712 11.258 -13.312 1 95.19 237 LEU B C 1
ATOM 4733 O O . LEU B 1 237 ? 2.533 10.438 -13.734 1 95.19 237 LEU B O 1
ATOM 4737 N N . PRO B 1 238 ? 1.383 12.359 -14.023 1 95.5 238 PRO B N 1
ATOM 4738 C CA . PRO B 1 238 ? 2.027 12.578 -15.32 1 95.5 238 PRO B CA 1
ATOM 4739 C C . PRO B 1 238 ? 3.537 12.773 -15.203 1 95.5 238 PRO B C 1
ATOM 4741 O O . PRO B 1 238 ? 4.262 12.648 -16.188 1 95.5 238 PRO B O 1
ATOM 4744 N N . ARG B 1 239 ? 4.031 13.148 -14.039 1 97.75 239 ARG B N 1
ATOM 4745 C CA . ARG B 1 239 ? 5.449 13.422 -13.812 1 97.75 239 ARG B CA 1
ATOM 4746 C C . ARG B 1 239 ? 6.141 12.227 -13.172 1 97.75 239 ARG B C 1
ATOM 4748 O O . ARG B 1 239 ? 7.332 12.289 -12.852 1 97.75 239 ARG B O 1
ATOM 4755 N N . ARG B 1 240 ? 5.453 11.133 -12.953 1 96.56 240 ARG 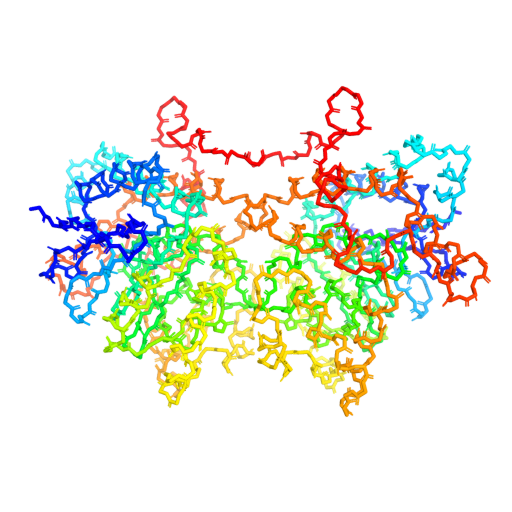B N 1
ATOM 4756 C CA . ARG B 1 240 ? 5.934 10.023 -12.141 1 96.56 240 ARG B CA 1
ATOM 4757 C C . ARG B 1 240 ? 7.195 9.414 -12.75 1 96.56 240 ARG B C 1
ATOM 4759 O O . ARG B 1 240 ? 8.148 9.094 -12.023 1 96.56 240 ARG B O 1
ATOM 4766 N N . GLN B 1 241 ? 7.207 9.211 -14.023 1 94.94 241 GLN B N 1
ATOM 4767 C CA . GLN B 1 241 ? 8.359 8.578 -14.664 1 94.94 241 GLN B CA 1
ATOM 4768 C C . GLN B 1 241 ? 9.633 9.375 -14.414 1 94.94 241 GLN B C 1
ATOM 4770 O O . GLN B 1 241 ? 10.672 8.797 -14.086 1 94.94 241 GLN B O 1
ATOM 4775 N N . GLN B 1 242 ? 9.555 10.68 -14.562 1 97.44 242 GLN B N 1
ATOM 4776 C CA . GLN B 1 242 ? 10.711 11.539 -14.32 1 97.44 242 GLN B CA 1
ATOM 4777 C C . GLN B 1 242 ? 11.125 11.5 -12.852 1 97.44 242 GLN B C 1
ATOM 4779 O O . GLN B 1 242 ? 12.312 11.43 -12.531 1 97.44 242 GLN B O 1
ATOM 4784 N N . ILE B 1 243 ? 10.18 11.555 -12 1 98.5 243 ILE B N 1
ATOM 4785 C CA . ILE B 1 243 ? 10.438 11.5 -10.57 1 98.5 243 ILE B CA 1
ATOM 4786 C C . ILE B 1 243 ? 11.109 10.18 -10.211 1 98.5 243 ILE B C 1
ATOM 4788 O O . ILE B 1 243 ? 12.078 10.156 -9.445 1 98.5 243 ILE B O 1
ATOM 4792 N N . ASP B 1 244 ? 10.602 9.094 -10.789 1 97.69 244 ASP B N 1
ATOM 4793 C CA . ASP B 1 244 ? 11.211 7.785 -10.578 1 97.69 244 ASP B CA 1
ATOM 4794 C C . ASP B 1 244 ? 12.672 7.781 -11.023 1 97.69 244 ASP B C 1
ATOM 4796 O O . ASP B 1 244 ? 13.523 7.18 -10.367 1 97.69 244 ASP B O 1
ATOM 4800 N N . GLU B 1 245 ? 12.914 8.422 -12.086 1 97 245 GLU B N 1
ATOM 4801 C CA . GLU B 1 245 ? 14.273 8.477 -12.602 1 97 245 GLU B CA 1
ATOM 4802 C C . GLU B 1 245 ? 15.188 9.266 -11.672 1 97 245 GLU B C 1
ATOM 4804 O O . GLU B 1 245 ? 16.297 8.828 -11.359 1 97 245 GLU B O 1
ATOM 4809 N N . TRP B 1 246 ? 14.727 10.453 -11.227 1 98.38 246 TRP B N 1
ATOM 4810 C CA . TRP B 1 246 ? 15.523 11.281 -10.328 1 98.38 246 TRP B CA 1
ATOM 4811 C C . TRP B 1 246 ? 15.828 10.539 -9.031 1 98.38 246 TRP B C 1
ATOM 4813 O O . TRP B 1 246 ? 16.922 10.656 -8.484 1 98.38 246 TRP B O 1
ATOM 4823 N N . LEU 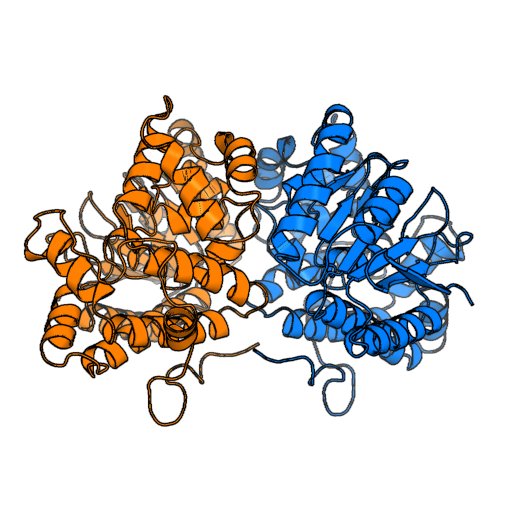B 1 247 ? 14.875 9.766 -8.578 1 98.44 247 LEU B N 1
ATOM 4824 C CA . LEU B 1 247 ? 14.977 9.18 -7.242 1 98.44 247 LEU B CA 1
ATOM 4825 C C . LEU B 1 247 ? 15.383 7.711 -7.32 1 98.44 247 LEU B C 1
ATOM 4827 O O . LEU B 1 247 ? 15.211 6.965 -6.352 1 98.44 247 LEU B O 1
ATOM 4831 N N . ASP B 1 248 ? 15.781 7.266 -8.5 1 97.69 248 ASP B N 1
ATOM 4832 C CA . ASP B 1 248 ? 16.406 5.953 -8.617 1 97.69 248 ASP B CA 1
ATOM 4833 C C . ASP B 1 248 ? 17.828 5.969 -8.039 1 97.69 248 ASP B C 1
ATOM 4835 O O . ASP B 1 248 ? 18.812 5.871 -8.781 1 97.69 248 ASP B O 1
ATOM 4839 N N . VAL B 1 249 ? 17.875 6.098 -6.734 1 97.38 249 VAL B N 1
ATOM 4840 C CA . VAL B 1 249 ? 19.109 6.234 -5.969 1 97.38 249 VAL B CA 1
ATOM 4841 C C . VAL B 1 249 ? 19.078 5.297 -4.762 1 97.38 249 VAL B C 1
ATOM 4843 O O . VAL B 1 249 ? 18.047 4.672 -4.484 1 97.38 249 VAL B O 1
ATOM 4846 N N . SER B 1 250 ? 20.234 5.227 -4.043 1 95.25 250 SER B N 1
ATOM 4847 C CA . SER B 1 250 ? 20.359 4.184 -3.031 1 95.25 250 SER B CA 1
ATOM 4848 C C . SER B 1 250 ? 20.344 4.77 -1.624 1 95.25 250 SER B C 1
ATOM 4850 O O . SER B 1 250 ? 20.344 4.031 -0.638 1 95.25 250 SER B O 1
ATOM 4852 N N . ASP B 1 251 ? 20.344 6.105 -1.531 1 96.5 251 ASP B N 1
ATOM 4853 C CA . ASP B 1 251 ? 20.297 6.723 -0.21 1 96.5 251 ASP B CA 1
ATOM 4854 C C . ASP B 1 251 ? 19.75 8.148 -0.286 1 96.5 251 ASP B C 1
ATOM 4856 O O . ASP B 1 251 ? 19.594 8.695 -1.377 1 96.5 251 ASP B O 1
ATOM 4860 N N . VAL B 1 252 ? 19.516 8.695 0.867 1 98.44 252 VAL B N 1
ATOM 4861 C CA . VAL B 1 252 ? 18.812 9.969 0.96 1 98.44 252 VAL B CA 1
ATOM 4862 C C . VAL B 1 252 ? 19.734 11.102 0.517 1 98.44 252 VAL B C 1
ATOM 4864 O O . VAL B 1 252 ? 19.281 12.109 -0.018 1 98.44 252 VAL B O 1
ATOM 4867 N N . ARG B 1 253 ? 21.094 11.023 0.729 1 98.25 253 ARG B N 1
ATOM 4868 C CA . ARG B 1 253 ? 22.031 12.055 0.3 1 98.25 253 ARG B CA 1
ATOM 4869 C C . ARG B 1 253 ? 22.016 12.219 -1.216 1 98.25 253 ARG B C 1
ATOM 4871 O O . ARG B 1 253 ? 21.984 13.344 -1.722 1 98.25 253 ARG B O 1
ATOM 4878 N N . CYS B 1 254 ? 21.922 11.062 -1.89 1 98 254 CYS B N 1
ATOM 4879 C CA . CYS B 1 254 ? 21.812 11.086 -3.344 1 98 254 CYS B CA 1
ATOM 4880 C C . CYS B 1 254 ? 20.469 11.633 -3.787 1 98 254 CYS B C 1
ATOM 4882 O O . CYS B 1 254 ? 20.375 12.367 -4.773 1 98 254 CYS B O 1
ATOM 4884 N N . ALA B 1 255 ? 19.406 11.258 -3.09 1 98.69 255 ALA B N 1
ATOM 4885 C CA . ALA B 1 255 ? 18.078 11.789 -3.4 1 98.69 255 ALA B CA 1
ATOM 4886 C C . ALA B 1 255 ? 18.047 13.312 -3.248 1 98.69 255 ALA B C 1
ATOM 4888 O O . ALA B 1 255 ? 17.531 14.016 -4.113 1 98.69 255 ALA B O 1
ATOM 4889 N N . TRP B 1 256 ? 18.594 13.781 -2.16 1 98.75 256 TRP B N 1
ATOM 4890 C CA . TRP B 1 256 ? 18.672 15.211 -1.885 1 98.75 256 TRP B CA 1
ATOM 4891 C C . TRP B 1 256 ? 19.438 15.938 -2.988 1 98.75 256 TRP B C 1
ATOM 4893 O O . TRP B 1 256 ? 18.984 16.969 -3.49 1 98.75 256 TRP B O 1
ATOM 4903 N N . LYS B 1 257 ? 20.562 15.406 -3.354 1 98.38 257 LYS B N 1
ATOM 4904 C CA . LYS B 1 257 ? 21.359 16.016 -4.41 1 98.38 257 LYS B CA 1
ATOM 4905 C C . LYS B 1 257 ? 20.594 16.062 -5.727 1 98.38 257 LYS B C 1
ATOM 4907 O O . LYS B 1 257 ? 20.547 17.109 -6.383 1 98.38 257 LYS B O 1
ATOM 4912 N N . ALA B 1 258 ? 19.938 14.961 -6.043 1 98.5 258 ALA B N 1
ATOM 4913 C CA . ALA B 1 258 ? 19.188 14.883 -7.293 1 98.5 258 ALA B CA 1
ATOM 4914 C C . ALA B 1 258 ? 18.094 15.945 -7.348 1 98.5 258 ALA B C 1
ATOM 4916 O O . ALA B 1 258 ? 17.953 16.641 -8.352 1 98.5 258 ALA B O 1
ATOM 4917 N N . LEU B 1 259 ? 17.375 16.078 -6.305 1 98.81 259 LEU B N 1
ATOM 4918 C CA . LEU B 1 259 ? 16.25 17 -6.297 1 98.81 259 LEU B CA 1
ATOM 4919 C C . LEU B 1 259 ? 16.719 18.438 -6.141 1 98.81 259 LEU B C 1
ATOM 4921 O O . LEU B 1 259 ? 16.094 19.359 -6.664 1 98.81 259 LEU B O 1
ATOM 4925 N N . SER B 1 260 ? 17.844 18.672 -5.398 1 98.62 260 SER B N 1
ATOM 4926 C CA . SER B 1 260 ? 18.344 20.016 -5.188 1 98.62 260 SER B CA 1
ATOM 4927 C C . SER B 1 260 ? 18.734 20.672 -6.504 1 98.62 260 SER B C 1
ATOM 4929 O O . SER B 1 260 ? 18.703 21.906 -6.629 1 98.62 260 SER B O 1
ATOM 4931 N N . LEU B 1 261 ? 19.078 19.906 -7.461 1 98.31 261 LEU B N 1
ATOM 4932 C CA . LEU B 1 261 ? 19.484 20.406 -8.766 1 98.31 261 LEU B CA 1
ATOM 4933 C C . LEU B 1 261 ? 18.297 20.906 -9.562 1 98.31 261 LEU B C 1
ATOM 4935 O O . LEU B 1 261 ? 18.469 21.531 -10.617 1 98.31 261 LEU B O 1
ATOM 4939 N N . LEU B 1 262 ? 17.094 20.719 -9.016 1 98.69 262 LEU B N 1
ATOM 4940 C CA . LEU B 1 262 ? 15.891 21.016 -9.781 1 98.69 262 LEU B CA 1
ATOM 4941 C C . LEU B 1 262 ? 15.273 22.344 -9.32 1 98.69 262 LEU B C 1
ATOM 4943 O O . LEU B 1 262 ? 14.156 22.672 -9.719 1 98.69 262 LEU B O 1
ATOM 4947 N N . VAL B 1 263 ? 15.922 23.156 -8.531 1 98.38 263 VAL B N 1
ATOM 4948 C CA . VAL B 1 263 ? 15.375 24.375 -7.945 1 98.38 263 VAL B CA 1
ATOM 4949 C C . VAL B 1 263 ? 15.023 25.359 -9.047 1 98.38 263 VAL B C 1
ATOM 4951 O O . VAL B 1 263 ? 14.125 26.203 -8.883 1 98.38 263 VAL B O 1
ATOM 4954 N N . ASP B 1 264 ? 15.727 25.297 -10.211 1 98.12 264 ASP B N 1
ATOM 4955 C CA . ASP B 1 264 ? 15.453 26.188 -11.328 1 98.12 264 ASP B CA 1
ATOM 4956 C C . ASP B 1 264 ? 14.852 25.422 -12.508 1 98.12 264 ASP B C 1
ATOM 4958 O O . ASP B 1 264 ? 15.031 25.812 -13.664 1 98.12 264 ASP B O 1
ATOM 4962 N N . HIS B 1 265 ? 14.258 24.312 -12.227 1 98.31 265 HIS B N 1
ATOM 4963 C CA . HIS B 1 265 ? 13.617 23.531 -13.273 1 98.31 265 HIS B CA 1
ATOM 4964 C C . HIS B 1 265 ? 12.547 24.344 -13.992 1 98.31 265 HIS B C 1
ATOM 4966 O O . HIS B 1 265 ? 11.844 25.141 -13.375 1 98.31 265 HIS B O 1
ATOM 4972 N N . PRO B 1 266 ? 12.344 24.172 -15.266 1 98.31 266 PRO B N 1
ATOM 4973 C CA . PRO B 1 266 ? 11.359 24.922 -16.031 1 98.31 266 PRO B CA 1
ATOM 4974 C C . PRO B 1 266 ? 9.922 24.641 -15.594 1 98.31 266 PRO B C 1
ATOM 4976 O O . PRO B 1 266 ? 9.047 25.5 -15.727 1 98.31 266 PRO B O 1
ATOM 4979 N N . ASP B 1 267 ? 9.68 23.469 -15.156 1 98.38 267 ASP B N 1
ATOM 4980 C CA . ASP B 1 267 ? 8.375 23.141 -14.578 1 98.38 267 ASP B CA 1
ATOM 4981 C C . ASP B 1 267 ? 8.227 23.75 -13.188 1 98.38 267 ASP B C 1
ATOM 4983 O O . ASP B 1 267 ? 8.914 23.344 -12.25 1 98.38 267 ASP B O 1
ATOM 4987 N N . PRO B 1 268 ? 7.301 24.641 -13.016 1 98.06 268 PRO B N 1
ATOM 4988 C CA . PRO B 1 268 ? 7.211 25.375 -11.758 1 98.06 268 PRO B CA 1
ATOM 4989 C C . PRO B 1 268 ? 6.855 24.484 -10.57 1 98.06 268 PRO B C 1
ATOM 4991 O O . PRO B 1 268 ? 7.27 24.766 -9.438 1 98.06 268 PRO B O 1
ATOM 4994 N N . LEU B 1 269 ? 6.07 23.453 -10.781 1 98.38 269 LEU B N 1
ATOM 4995 C CA . LEU B 1 269 ? 5.73 22.547 -9.688 1 98.38 269 LEU B CA 1
ATOM 4996 C C . LEU B 1 269 ? 6.973 21.828 -9.164 1 98.38 269 LEU B C 1
ATOM 4998 O O . LEU B 1 269 ? 7.156 21.688 -7.957 1 98.38 269 LEU B O 1
ATOM 5002 N N . ILE B 1 270 ? 7.805 21.375 -10.094 1 98.75 270 ILE B N 1
ATOM 5003 C CA . ILE B 1 270 ? 9.039 20.672 -9.75 1 98.75 270 ILE B CA 1
ATOM 5004 C C . ILE B 1 270 ? 10 21.641 -9.055 1 98.75 270 ILE B C 1
ATOM 5006 O O . ILE B 1 270 ? 10.594 21.297 -8.031 1 98.75 270 ILE B O 1
ATOM 5010 N N . ALA B 1 271 ? 10.125 22.859 -9.57 1 98.75 271 ALA B N 1
ATOM 5011 C CA . ALA B 1 271 ? 11.023 23.859 -9 1 98.75 271 ALA B CA 1
ATOM 5012 C C . ALA B 1 271 ? 10.617 24.203 -7.566 1 98.75 271 ALA B C 1
ATOM 5014 O O . ALA B 1 271 ? 11.461 24.281 -6.676 1 98.75 271 ALA B O 1
ATOM 5015 N N . ARG B 1 272 ? 9.328 24.391 -7.387 1 98.56 272 ARG B N 1
ATOM 5016 C CA . ARG B 1 272 ? 8.82 24.719 -6.055 1 98.56 272 ARG B CA 1
ATOM 5017 C C . ARG B 1 272 ? 9.078 23.578 -5.078 1 98.56 272 ARG B C 1
ATOM 5019 O O . ARG B 1 272 ? 9.461 23.812 -3.932 1 98.56 272 ARG B O 1
ATOM 5026 N N . ALA B 1 273 ? 8.852 22.344 -5.5 1 98.75 273 ALA B N 1
ATOM 5027 C CA . ALA B 1 273 ? 9.109 21.172 -4.672 1 98.75 273 ALA B CA 1
ATOM 5028 C C . ALA B 1 273 ? 10.57 21.109 -4.254 1 98.75 273 ALA B C 1
ATOM 5030 O O . ALA B 1 273 ? 10.883 20.891 -3.078 1 98.75 273 ALA B O 1
ATOM 5031 N N . ALA B 1 274 ? 11.438 21.312 -5.195 1 98.81 274 ALA B N 1
ATOM 5032 C CA . ALA B 1 274 ? 12.875 21.281 -4.934 1 98.81 274 ALA B CA 1
ATOM 5033 C C . ALA B 1 274 ? 13.281 22.375 -3.961 1 98.81 274 ALA B C 1
ATOM 5035 O O . ALA B 1 274 ? 14.078 22.141 -3.047 1 98.81 274 ALA B O 1
ATOM 5036 N N . ARG B 1 275 ? 12.727 23.547 -4.125 1 98.44 275 ARG B N 1
ATOM 5037 C CA . ARG B 1 275 ? 13.047 24.656 -3.246 1 98.44 275 ARG B CA 1
ATOM 5038 C C . ARG B 1 275 ? 12.594 24.375 -1.816 1 98.44 275 ARG B C 1
ATOM 5040 O O . ARG B 1 275 ? 13.336 24.625 -0.865 1 98.44 275 ARG B O 1
ATOM 5047 N N . THR B 1 276 ? 11.406 23.844 -1.736 1 98.38 276 THR B N 1
ATOM 5048 C CA . THR B 1 276 ? 10.883 23.531 -0.414 1 98.38 276 THR B CA 1
ATOM 5049 C C . THR B 1 276 ? 11.789 22.531 0.297 1 98.38 276 THR B C 1
ATOM 5051 O O . THR B 1 276 ? 12.125 22.703 1.471 1 98.38 276 THR B O 1
ATOM 5054 N N . MET B 1 277 ? 12.195 21.484 -0.392 1 98.75 277 MET B N 1
ATOM 5055 C CA . MET B 1 277 ? 13.062 20.484 0.207 1 98.75 277 MET B CA 1
ATOM 5056 C C . MET B 1 277 ? 14.406 21.094 0.614 1 98.75 277 MET B C 1
ATOM 5058 O O . MET B 1 277 ? 14.867 20.875 1.734 1 98.75 277 MET B O 1
ATOM 5062 N N . THR B 1 278 ? 15.008 21.922 -0.254 1 98.06 278 THR B N 1
ATOM 5063 C CA . THR B 1 278 ? 16.344 22.438 -0.046 1 98.06 278 THR B CA 1
ATOM 5064 C C . THR B 1 278 ? 16.375 23.438 1.112 1 98.06 278 THR B C 1
ATOM 5066 O O . THR B 1 278 ? 17.375 23.562 1.807 1 98.06 278 THR B O 1
ATOM 5069 N N . GLU B 1 279 ? 15.227 24.062 1.303 1 97.69 279 GLU B N 1
ATOM 5070 C CA . GLU B 1 279 ? 15.109 25.031 2.4 1 97.69 279 GLU B CA 1
ATOM 5071 C C . GLU B 1 279 ? 14.688 24.328 3.693 1 97.69 279 GLU B C 1
ATOM 5073 O O . GLU B 1 279 ? 14.727 24.938 4.766 1 97.69 279 GLU B O 1
ATOM 5078 N N . GLY B 1 280 ? 14.297 23.047 3.578 1 98.31 280 GLY B N 1
ATOM 5079 C CA . GLY B 1 280 ? 13.828 22.297 4.727 1 98.31 280 GLY B CA 1
ATOM 5080 C C . GLY B 1 280 ? 14.945 21.656 5.516 1 98.31 280 GLY B C 1
ATOM 5081 O O . GLY B 1 280 ? 16.125 21.922 5.273 1 98.31 280 GLY B O 1
ATOM 5082 N N . SER B 1 281 ? 14.609 20.844 6.469 1 98.62 281 SER B N 1
ATOM 5083 C CA . SER B 1 281 ? 15.547 20.234 7.406 1 98.62 281 SER B CA 1
ATOM 5084 C C . SER B 1 281 ? 16.188 18.984 6.805 1 98.62 281 SER B C 1
ATOM 5086 O O . SER B 1 281 ? 15.508 18.016 6.484 1 98.62 281 SER B O 1
ATOM 5088 N N . PRO B 1 282 ? 17.547 18.953 6.727 1 98.69 282 PRO B N 1
ATOM 5089 C CA . PRO B 1 282 ? 18.219 17.734 6.258 1 98.69 282 PRO B CA 1
ATOM 5090 C C . PRO B 1 282 ? 17.938 16.531 7.152 1 98.69 282 PRO B C 1
ATOM 5092 O O . PRO B 1 282 ? 17.812 15.406 6.656 1 98.69 282 PRO B O 1
ATOM 5095 N N . LEU B 1 283 ? 17.844 16.781 8.484 1 98.69 283 LEU B N 1
ATOM 5096 C CA . LEU B 1 283 ? 17.5 15.672 9.375 1 98.69 283 LEU B CA 1
ATOM 5097 C C . LEU B 1 283 ? 16.141 15.078 9.016 1 98.69 283 LEU B C 1
ATOM 5099 O O . LEU B 1 283 ? 15.992 13.852 8.977 1 98.69 283 LEU B O 1
ATOM 5103 N N . THR B 1 284 ? 15.188 15.961 8.742 1 98.81 284 THR B N 1
ATOM 5104 C CA . THR B 1 284 ? 13.867 15.492 8.359 1 98.81 284 THR B CA 1
ATOM 5105 C C . THR B 1 284 ? 13.945 14.633 7.102 1 98.81 284 THR B C 1
ATOM 5107 O O . THR B 1 284 ? 13.258 13.609 6.996 1 98.81 284 THR B O 1
ATOM 5110 N N . ALA B 1 285 ? 14.781 15 6.148 1 98.94 285 ALA B N 1
ATOM 5111 C CA . ALA B 1 285 ? 14.938 14.195 4.938 1 98.94 285 ALA B CA 1
ATOM 5112 C C . ALA B 1 285 ? 15.398 12.781 5.277 1 98.94 285 ALA B C 1
ATOM 5114 O O . ALA B 1 285 ? 14.898 11.805 4.711 1 98.94 285 ALA B O 1
ATOM 5115 N N . HIS B 1 286 ? 16.375 12.672 6.188 1 98.88 286 HIS B N 1
ATOM 5116 C CA . HIS B 1 286 ? 16.828 11.359 6.637 1 98.88 286 HIS B CA 1
ATOM 5117 C C . HIS B 1 286 ? 15.68 10.578 7.285 1 98.88 286 HIS B C 1
ATOM 5119 O O . HIS B 1 286 ? 15.539 9.375 7.055 1 98.88 286 HIS B O 1
ATOM 5125 N N . LEU B 1 287 ? 14.883 11.242 8.109 1 98.88 287 LEU B N 1
ATOM 5126 C CA . LEU B 1 287 ? 13.773 10.586 8.789 1 98.88 287 LEU B CA 1
ATOM 5127 C C . LEU B 1 287 ? 12.734 10.094 7.781 1 98.88 287 LEU B C 1
ATOM 5129 O O . LEU B 1 287 ? 12.195 9 7.93 1 98.88 287 LEU B O 1
ATOM 5133 N N . VAL B 1 288 ? 12.469 10.906 6.738 1 98.88 288 VAL B N 1
ATOM 5134 C CA . VAL B 1 288 ? 11.523 10.523 5.699 1 98.88 288 VAL B CA 1
ATOM 5135 C C . VAL B 1 288 ? 12.008 9.266 4.984 1 98.88 288 VAL B C 1
ATOM 5137 O O . VAL B 1 288 ? 11.234 8.336 4.758 1 98.88 288 VAL B O 1
ATOM 5140 N N . TRP B 1 289 ? 13.289 9.25 4.652 1 98.75 289 TRP B N 1
ATOM 5141 C CA . TRP B 1 289 ? 13.891 8.086 4.004 1 98.75 289 TRP B CA 1
ATOM 5142 C C . TRP B 1 289 ? 13.695 6.828 4.848 1 98.75 289 TRP B C 1
ATOM 5144 O O . TRP B 1 289 ? 13.227 5.805 4.348 1 98.75 289 TRP B O 1
ATOM 5154 N N . GLU B 1 290 ? 13.93 6.941 6.117 1 98.62 290 GLU B N 1
ATOM 5155 C CA . GLU B 1 290 ? 13.883 5.801 7.027 1 98.62 290 GLU B CA 1
ATOM 5156 C C . GLU B 1 290 ? 12.438 5.395 7.324 1 98.62 290 GLU B C 1
ATOM 5158 O O . GLU B 1 290 ? 12.117 4.207 7.359 1 98.62 290 GLU B O 1
ATOM 5163 N N . GLN B 1 291 ? 11.547 6.406 7.578 1 98.69 291 GLN B N 1
ATOM 5164 C CA . GLN B 1 291 ? 10.18 6.047 7.938 1 98.69 291 GLN B CA 1
ATOM 5165 C C . GLN B 1 291 ? 9.5 5.262 6.82 1 98.69 291 GLN B C 1
ATOM 5167 O O . GLN B 1 291 ? 8.742 4.324 7.082 1 98.69 291 GLN B O 1
ATOM 5172 N N . ILE B 1 292 ? 9.742 5.645 5.578 1 98.06 292 ILE B N 1
ATOM 5173 C CA . ILE B 1 292 ? 9.133 4.977 4.434 1 98.06 292 ILE B CA 1
ATOM 5174 C C . ILE B 1 292 ? 9.688 3.557 4.312 1 98.06 292 ILE B C 1
ATOM 5176 O O . ILE B 1 292 ? 8.93 2.605 4.117 1 98.06 292 ILE B O 1
ATOM 5180 N N . ALA B 1 293 ? 11 3.393 4.488 1 96.69 293 ALA B N 1
ATOM 5181 C CA . ALA B 1 293 ? 11.625 2.074 4.41 1 96.69 293 ALA B CA 1
ATOM 5182 C C . ALA B 1 293 ? 11.117 1.161 5.523 1 96.69 293 ALA B C 1
ATOM 5184 O O . ALA B 1 293 ? 10.742 0.012 5.27 1 96.69 293 ALA B O 1
ATOM 5185 N N . ARG B 1 294 ? 11.023 1.629 6.707 1 96.81 294 ARG B N 1
ATOM 5186 C CA . ARG B 1 294 ? 10.703 0.822 7.883 1 96.81 294 ARG B CA 1
ATOM 5187 C C . ARG B 1 294 ? 9.211 0.488 7.926 1 96.81 294 ARG B C 1
ATOM 5189 O O . ARG B 1 294 ? 8.82 -0.543 8.477 1 96.81 294 ARG B O 1
ATOM 5196 N N . ALA B 1 295 ? 8.375 1.32 7.316 1 97.19 295 ALA B N 1
ATOM 5197 C CA . ALA B 1 295 ? 6.93 1.137 7.395 1 97.19 295 ALA B CA 1
ATOM 5198 C C . ALA B 1 295 ? 6.453 0.108 6.371 1 97.19 295 ALA B C 1
ATOM 5200 O O . ALA B 1 295 ? 5.289 -0.306 6.395 1 97.19 295 ALA B O 1
ATOM 5201 N N . ARG B 1 296 ? 7.25 -0.334 5.543 1 94 296 ARG B N 1
ATOM 5202 C CA . ARG B 1 296 ? 6.914 -1.104 4.348 1 94 296 ARG B CA 1
ATOM 5203 C C . ARG B 1 296 ? 5.984 -2.262 4.688 1 94 296 ARG B C 1
ATOM 5205 O O . ARG B 1 296 ? 4.984 -2.482 4 1 94 296 ARG B O 1
ATOM 5212 N N . HIS B 1 297 ? 6.27 -3.045 5.797 1 94.5 297 HIS B N 1
ATOM 5213 C CA . HIS B 1 297 ? 5.508 -4.254 6.078 1 94.5 297 HIS B CA 1
ATOM 5214 C C . HIS B 1 297 ? 4.766 -4.141 7.406 1 94.5 297 HIS B C 1
ATOM 5216 O O . HIS B 1 297 ? 4.289 -5.145 7.945 1 94.5 297 HIS B O 1
ATOM 5222 N N . LEU B 1 298 ? 4.676 -2.896 7.918 1 95.81 298 LEU B N 1
ATOM 5223 C CA . LEU B 1 298 ? 4.051 -2.693 9.219 1 95.81 298 LEU B CA 1
ATOM 5224 C C . LEU B 1 298 ? 2.531 -2.615 9.086 1 95.81 298 LEU B C 1
ATOM 5226 O O . LEU B 1 298 ? 2.016 -2.258 8.023 1 95.81 298 LEU B O 1
ATOM 5230 N N . SER B 1 299 ? 1.864 -3.035 10.148 1 96.25 299 SER B N 1
ATOM 5231 C CA . SER B 1 299 ? 0.442 -2.729 10.258 1 96.25 299 SER B CA 1
ATOM 5232 C C . SER B 1 299 ? 0.216 -1.241 10.508 1 96.25 299 SER B C 1
ATOM 5234 O O . SER B 1 299 ? 1.144 -0.521 10.883 1 96.25 299 SER B O 1
ATOM 5236 N N . LEU B 1 300 ? -0.977 -0.82 10.289 1 97.06 300 LEU B N 1
ATOM 5237 C CA . LEU B 1 300 ? -1.319 0.569 10.57 1 97.06 300 LEU B CA 1
ATOM 5238 C C . LEU B 1 300 ? -1.041 0.91 12.031 1 97.06 300 LEU B C 1
ATOM 5240 O O . LEU B 1 300 ? -0.469 1.961 12.328 1 97.06 300 LEU B O 1
ATOM 5244 N N . ALA B 1 301 ? -1.378 0.039 12.977 1 97.25 301 ALA B N 1
ATOM 5245 C CA . ALA B 1 301 ? -1.141 0.265 14.398 1 97.25 301 ALA B CA 1
ATOM 5246 C C . ALA B 1 301 ? 0.349 0.432 14.688 1 97.25 301 ALA B C 1
ATOM 5248 O O . ALA B 1 301 ? 0.748 1.34 15.422 1 97.25 301 ALA B O 1
ATOM 5249 N N . SER B 1 302 ? 1.158 -0.403 14.078 1 96.75 302 SER B N 1
ATOM 5250 C CA . SER B 1 302 ? 2.602 -0.346 14.281 1 96.75 302 SER B CA 1
ATOM 5251 C C . SER B 1 302 ? 3.193 0.937 13.711 1 96.75 302 SER B C 1
ATOM 5253 O O . SER B 1 302 ? 4.156 1.481 14.258 1 96.75 302 SER B O 1
ATOM 5255 N N . VAL B 1 303 ? 2.617 1.393 12.672 1 97.69 303 VAL B N 1
ATOM 5256 C CA . VAL B 1 303 ? 3.051 2.652 12.086 1 97.69 303 VAL B CA 1
ATOM 5257 C C . VAL B 1 303 ? 2.834 3.793 13.078 1 97.69 303 VAL B C 1
ATOM 5259 O O . VAL B 1 303 ? 3.727 4.613 13.289 1 97.69 303 VAL B O 1
ATOM 5262 N N . PHE B 1 304 ? 1.676 3.805 13.68 1 98.38 304 PHE B N 1
ATOM 5263 C CA . PHE B 1 304 ? 1.398 4.867 14.641 1 98.38 304 PHE B CA 1
ATOM 5264 C C . PHE B 1 304 ? 2.326 4.762 15.844 1 98.38 304 PHE B C 1
ATOM 5266 O O . PHE B 1 304 ? 2.75 5.781 16.391 1 98.38 304 PHE B O 1
ATOM 5273 N N . ARG B 1 305 ? 2.648 3.553 16.266 1 97.69 305 ARG B N 1
ATOM 5274 C CA . ARG B 1 305 ? 3.598 3.373 17.359 1 97.69 305 ARG B CA 1
ATOM 5275 C C . ARG B 1 305 ? 4.98 3.881 16.969 1 97.69 305 ARG B C 1
ATOM 5277 O O . ARG B 1 305 ? 5.652 4.539 17.766 1 97.69 305 ARG B O 1
ATOM 5284 N N . MET B 1 306 ? 5.387 3.576 15.766 1 98 306 MET B N 1
ATOM 5285 C CA . MET B 1 306 ? 6.668 4.078 15.281 1 98 306 MET B CA 1
ATOM 5286 C C . MET B 1 306 ? 6.668 5.602 15.211 1 98 306 MET B C 1
ATOM 5288 O O . MET B 1 306 ? 7.633 6.246 15.625 1 98 306 MET B O 1
ATOM 5292 N N . GLU B 1 307 ? 5.586 6.156 14.75 1 98.69 307 GLU B N 1
ATOM 5293 C CA . GLU B 1 307 ? 5.492 7.609 14.625 1 98.69 307 GLU B CA 1
ATOM 5294 C C . GLU B 1 307 ? 5.488 8.281 15.992 1 98.69 307 GLU B C 1
ATOM 5296 O O . GLU B 1 307 ? 6.043 9.367 16.156 1 98.69 307 GLU B O 1
ATOM 5301 N N . TYR B 1 308 ? 4.875 7.637 16.953 1 98.56 308 TYR B N 1
ATOM 5302 C CA . TYR B 1 308 ? 4.918 8.172 18.312 1 98.56 308 TYR B CA 1
ATOM 5303 C C . TYR B 1 308 ? 6.355 8.32 18.797 1 98.56 308 TYR B C 1
ATOM 5305 O O . TYR B 1 308 ? 6.734 9.367 19.328 1 98.56 308 TYR B O 1
ATOM 5313 N N . THR B 1 309 ? 7.133 7.32 18.578 1 98.5 309 THR B N 1
ATOM 5314 C CA . THR B 1 309 ? 8.539 7.336 18.953 1 98.5 309 THR B CA 1
ATOM 5315 C C . THR B 1 309 ? 9.281 8.461 18.234 1 98.5 309 THR B C 1
ATOM 5317 O O . THR B 1 309 ? 9.992 9.242 18.859 1 98.5 309 THR B O 1
ATOM 5320 N N . LEU B 1 310 ? 9.07 8.594 16.984 1 98.69 310 LEU B N 1
ATOM 5321 C CA . LEU B 1 310 ? 9.711 9.625 16.156 1 98.69 310 LEU B CA 1
ATOM 5322 C C . LEU B 1 310 ? 9.336 11.016 16.641 1 98.69 310 LEU B C 1
ATOM 5324 O O . LEU B 1 310 ? 10.203 11.875 16.812 1 98.69 310 LEU B O 1
ATOM 5328 N N . SER B 1 311 ? 8.047 11.219 16.859 1 98.19 311 SER B N 1
ATOM 5329 C CA . SER B 1 311 ? 7.547 12.539 17.234 1 98.19 311 SER B CA 1
ATOM 5330 C C . SER B 1 311 ? 8.125 13 18.562 1 98.19 311 SER B C 1
ATOM 5332 O O . SER B 1 311 ? 8.531 14.148 18.703 1 98.19 311 SER B O 1
ATOM 5334 N N . LEU B 1 312 ? 8.188 12.102 19.547 1 97.44 312 LEU B N 1
ATOM 5335 C CA . LEU B 1 312 ? 8.766 12.461 20.828 1 97.44 312 LEU B CA 1
ATOM 5336 C C . LEU B 1 312 ? 10.227 12.852 20.672 1 97.44 312 LEU B C 1
ATOM 5338 O O . LEU B 1 312 ? 10.672 13.844 21.266 1 97.44 312 LEU B O 1
ATOM 5342 N N . ASN B 1 313 ? 10.914 12.102 19.875 1 97.56 313 ASN B N 1
ATOM 5343 C CA . ASN B 1 313 ? 12.328 12.383 19.703 1 97.56 313 ASN B CA 1
ATOM 5344 C C . ASN B 1 313 ? 12.555 13.664 18.922 1 97.56 313 ASN B C 1
ATOM 5346 O O . ASN B 1 313 ? 13.531 14.383 19.141 1 97.56 313 ASN B O 1
ATOM 5350 N N . CYS B 1 314 ? 11.656 14.008 18.016 1 97.25 314 CYS B N 1
ATOM 5351 C CA . CYS B 1 314 ? 11.734 15.297 17.328 1 97.25 314 CYS B CA 1
ATOM 5352 C C . CYS B 1 314 ? 11.586 16.453 18.297 1 97.25 314 CYS B C 1
ATOM 5354 O O . CYS B 1 314 ? 12.172 17.516 18.109 1 97.25 314 CYS B O 1
ATOM 5356 N N . CYS B 1 315 ? 10.844 16.234 19.359 1 95.81 315 CYS B N 1
ATOM 5357 C CA . CYS B 1 315 ? 10.617 17.281 20.359 1 95.81 315 CYS B CA 1
ATOM 5358 C C . CYS B 1 315 ? 11.836 17.453 21.25 1 95.81 315 CYS B C 1
ATOM 5360 O O . CYS B 1 315 ? 11.969 18.469 21.938 1 95.81 315 CYS B O 1
ATOM 5362 N N . ARG B 1 316 ? 12.711 16.453 21.234 1 92.94 316 ARG B N 1
ATOM 5363 C CA . ARG B 1 316 ? 13.93 16.516 22.031 1 92.94 316 ARG B CA 1
ATOM 5364 C C . ARG B 1 316 ? 15.047 17.219 21.281 1 92.94 316 ARG B C 1
ATOM 5366 O O . ARG B 1 316 ? 15.984 17.734 21.891 1 92.94 316 ARG B O 1
ATOM 5373 N N . HIS B 1 317 ? 14.953 17.234 19.969 1 88.69 317 HIS B N 1
ATOM 5374 C CA . HIS B 1 317 ? 15.992 17.797 19.125 1 88.69 317 HIS B CA 1
ATOM 5375 C C . HIS B 1 317 ? 15.609 19.188 18.625 1 88.69 317 HIS B C 1
ATOM 5377 O O . HIS B 1 317 ? 14.43 19.547 18.609 1 88.69 317 HIS B O 1
ATOM 5383 N N . PRO B 1 318 ? 16.578 19.953 18.266 1 92.19 318 PRO B N 1
ATOM 5384 C CA . PRO B 1 318 ? 16.328 21.375 18.062 1 92.19 318 PRO B CA 1
ATOM 5385 C C . PRO B 1 318 ? 15.633 21.672 16.734 1 92.19 318 PRO B C 1
ATOM 5387 O O . PRO B 1 318 ? 15.109 22.766 16.531 1 92.19 318 PRO B O 1
ATOM 5390 N N . GLU B 1 319 ? 15.656 20.703 15.797 1 95.12 319 GLU B N 1
ATOM 5391 C CA . GLU B 1 319 ? 15.18 20.969 14.445 1 95.12 319 GLU B CA 1
ATOM 5392 C C . GLU B 1 319 ? 13.719 21.422 14.445 1 95.12 319 GLU B C 1
ATOM 5394 O O . GLU B 1 319 ? 13.367 22.391 13.781 1 95.12 319 GLU B O 1
ATOM 5399 N N . PHE B 1 320 ? 12.867 20.719 15.234 1 96.75 320 PHE B N 1
ATOM 5400 C CA . PHE B 1 320 ? 11.43 21 15.258 1 96.75 320 PHE B CA 1
ATOM 5401 C C . PHE B 1 320 ? 11.148 22.375 15.836 1 96.75 320 PHE B C 1
ATOM 5403 O O . PHE B 1 320 ? 10.43 23.172 15.227 1 96.75 320 PHE B O 1
ATOM 5410 N N . SER B 1 321 ? 11.734 22.656 16.938 1 95.81 321 SER B N 1
ATOM 5411 C CA . SER B 1 321 ? 11.555 23.969 17.578 1 95.81 321 SER B CA 1
ATOM 5412 C C . SER B 1 321 ? 12.023 25.094 16.672 1 95.81 321 SER B C 1
ATOM 5414 O O . SER B 1 321 ? 11.359 26.125 16.562 1 95.81 321 SER B O 1
ATOM 5416 N N . GLU B 1 322 ? 13.148 24.875 16.016 1 96.44 322 GLU B N 1
ATOM 5417 C CA . GLU B 1 322 ? 13.711 25.891 15.133 1 96.44 322 GLU B CA 1
ATOM 5418 C C . GLU B 1 322 ? 12.82 26.109 13.914 1 96.44 322 GLU B C 1
ATOM 5420 O O . GLU B 1 322 ? 12.586 27.25 13.5 1 96.44 322 GLU B O 1
ATOM 5425 N N . GLY B 1 323 ? 12.344 25.031 13.312 1 97.25 323 GLY B N 1
ATOM 5426 C CA . GLY B 1 323 ? 11.461 25.156 12.164 1 97.25 323 GLY B CA 1
ATOM 5427 C C . GLY B 1 323 ? 10.172 25.891 12.484 1 97.25 323 GLY B C 1
ATOM 5428 O O . GLY B 1 323 ? 9.758 26.781 11.734 1 97.25 323 GLY B O 1
ATOM 5429 N N . VAL B 1 324 ? 9.555 25.516 13.594 1 96.62 324 VAL B N 1
ATOM 5430 C CA . VAL B 1 324 ? 8.305 26.156 14 1 96.62 324 VAL B CA 1
ATOM 5431 C C . VAL B 1 324 ? 8.547 27.625 14.32 1 96.62 324 VAL B C 1
ATOM 5433 O O . VAL B 1 324 ? 7.75 28.484 13.945 1 96.62 324 VAL B O 1
ATOM 5436 N N . ARG B 1 325 ? 9.625 27.906 15 1 95.5 325 ARG B N 1
ATOM 5437 C CA . ARG B 1 325 ? 9.977 29.297 15.258 1 95.5 325 ARG B CA 1
ATOM 5438 C C . ARG B 1 325 ? 10.008 30.109 13.961 1 95.5 325 ARG B C 1
ATOM 5440 O O . ARG B 1 325 ? 9.344 31.141 13.844 1 95.5 325 ARG B O 1
ATOM 5447 N N . ALA B 1 326 ? 10.734 29.625 13 1 96.81 326 ALA B N 1
ATOM 5448 C CA . ALA B 1 326 ? 11.023 30.344 11.758 1 96.81 326 ALA B CA 1
ATOM 5449 C C . ALA B 1 326 ? 9.773 30.5 10.906 1 96.81 326 ALA B C 1
ATOM 5451 O O . ALA B 1 326 ? 9.562 31.547 10.281 1 96.81 326 ALA B O 1
ATOM 5452 N N . ARG B 1 327 ? 8.875 29.469 10.938 1 94.88 327 ARG B N 1
ATOM 5453 C CA . ARG B 1 327 ? 7.781 29.438 9.969 1 94.88 327 ARG B CA 1
ATOM 5454 C C . ARG B 1 327 ? 6.477 29.922 10.602 1 94.88 327 ARG B C 1
ATOM 5456 O O . ARG B 1 327 ? 5.617 30.484 9.914 1 94.88 327 ARG B O 1
ATOM 5463 N N . LEU B 1 328 ? 6.336 29.766 11.992 1 92.62 328 LEU B N 1
ATOM 5464 C CA . LEU B 1 328 ? 5.004 29.938 12.555 1 92.62 328 LEU B CA 1
ATOM 5465 C C . LEU B 1 328 ? 5.02 30.969 13.68 1 92.62 328 LEU B C 1
ATOM 5467 O O . LEU B 1 328 ? 3.986 31.547 14.008 1 92.62 328 LEU B O 1
ATOM 5471 N N . ILE B 1 329 ? 6.156 31.203 14.258 1 93.62 329 ILE B N 1
ATOM 5472 C CA . ILE B 1 329 ? 6.207 32.125 15.391 1 93.62 329 ILE B CA 1
ATOM 5473 C C . ILE B 1 329 ? 6.785 33.469 14.938 1 93.62 329 ILE B C 1
ATOM 5475 O O . ILE B 1 329 ? 6.055 34.438 14.781 1 93.62 329 ILE B O 1
ATOM 5479 N N . ASP B 1 330 ? 8.109 33.438 14.523 1 95.19 330 ASP B N 1
ATOM 5480 C CA . ASP B 1 330 ? 8.766 34.656 14.062 1 95.19 330 ASP B CA 1
ATOM 5481 C C . ASP B 1 330 ? 8.406 34.938 12.602 1 95.19 330 ASP B C 1
ATOM 5483 O O . ASP B 1 330 ? 8.508 36.094 12.148 1 95.19 330 ASP B O 1
ATOM 5487 N N . LYS B 1 331 ? 8.141 33.906 11.875 1 95.31 331 LYS B N 1
ATOM 5488 C CA . LYS B 1 331 ? 7.77 34 10.461 1 95.31 331 LYS B CA 1
ATOM 5489 C C . LYS B 1 331 ? 8.852 34.688 9.648 1 95.31 331 LYS B C 1
ATOM 5491 O O . LYS B 1 331 ? 8.547 35.469 8.742 1 95.31 331 LYS B O 1
ATOM 5496 N N . ASP B 1 332 ? 10.086 34.469 10.008 1 96.19 332 ASP B N 1
ATOM 5497 C CA . ASP B 1 332 ? 11.203 35.031 9.258 1 96.19 332 ASP B CA 1
ATOM 5498 C C . ASP B 1 332 ? 11.57 34.156 8.062 1 96.19 332 ASP B C 1
ATOM 5500 O O . ASP B 1 332 ? 12.328 34.562 7.188 1 96.19 332 ASP B O 1
ATOM 5504 N N . GLN B 1 333 ? 11.062 32.906 8.008 1 95.56 333 GLN B N 1
ATOM 5505 C CA . GLN B 1 333 ? 11.242 31.953 6.926 1 95.56 333 GLN B CA 1
ATOM 5506 C C . GLN B 1 333 ? 12.711 31.578 6.758 1 95.56 333 GLN B C 1
ATOM 5508 O O . GLN B 1 333 ? 13.148 31.234 5.656 1 95.56 333 GLN B O 1
ATOM 5513 N N . LYS B 1 334 ? 13.438 31.734 7.832 1 96.12 334 LYS B N 1
ATOM 5514 C CA . LYS B 1 334 ? 14.875 31.453 7.797 1 96.12 334 LYS B CA 1
ATOM 5515 C C . LYS B 1 334 ? 15.281 30.531 8.945 1 96.12 334 LYS B C 1
ATOM 5517 O O . LYS B 1 334 ? 16.016 30.938 9.844 1 96.12 334 LYS B O 1
ATOM 5522 N N . PRO B 1 335 ? 14.875 29.328 8.805 1 97.25 335 PRO B N 1
ATOM 5523 C CA . PRO B 1 335 ? 15.289 28.391 9.852 1 97.25 335 PRO B CA 1
ATOM 5524 C C . PRO B 1 335 ? 16.797 28.141 9.859 1 97.25 335 PRO B C 1
ATOM 5526 O O . PRO B 1 335 ? 17.406 28.062 8.797 1 97.25 335 PRO B O 1
ATOM 5529 N N . HIS B 1 336 ? 17.359 28.141 11.062 1 97.5 336 HIS B N 1
ATOM 5530 C CA . HIS B 1 336 ? 18.75 27.75 11.273 1 97.5 336 HIS B CA 1
ATOM 5531 C C . HIS B 1 336 ? 18.844 26.297 11.734 1 97.5 336 HIS B C 1
ATOM 5533 O O . HIS B 1 336 ? 18.953 26.031 12.938 1 97.5 336 HIS B O 1
ATOM 5539 N N . TRP B 1 337 ? 19.016 25.453 10.805 1 98 337 TRP B N 1
ATOM 5540 C CA . TRP B 1 337 ? 19.016 24.031 11.125 1 98 337 TRP B CA 1
ATOM 5541 C C . TRP B 1 337 ? 20.312 23.641 11.844 1 98 337 TRP B C 1
ATOM 5543 O O . TRP B 1 337 ? 21.391 24.109 11.492 1 98 337 TRP B O 1
ATOM 5553 N N . HIS B 1 338 ? 20.188 22.766 12.82 1 96.69 338 HIS B N 1
ATOM 5554 C CA . HIS B 1 338 ? 21.344 22.266 13.555 1 96.69 338 HIS B CA 1
ATOM 5555 C C . HIS B 1 338 ? 22.281 21.484 12.641 1 96.69 338 HIS B C 1
ATOM 5557 O O . HIS B 1 338 ? 23.5 21.578 12.758 1 96.69 338 HIS B O 1
ATOM 5563 N N . TRP B 1 339 ? 21.766 20.656 11.781 1 97.06 339 TRP B N 1
ATOM 5564 C CA . TRP B 1 339 ? 22.516 19.953 10.742 1 97.06 339 TRP B CA 1
ATOM 5565 C C . TRP B 1 339 ? 22.141 20.484 9.359 1 97.06 339 TRP B C 1
ATOM 5567 O O . TRP B 1 339 ? 21.281 19.906 8.68 1 97.06 339 TRP B O 1
ATOM 5577 N N . PRO B 1 340 ? 22.828 21.484 8.859 1 97.12 340 PRO B N 1
ATOM 5578 C CA . PRO B 1 340 ? 22.406 22.156 7.625 1 97.12 340 PRO B CA 1
ATOM 5579 C C . PRO B 1 340 ? 22.844 21.406 6.371 1 97.12 340 PRO B C 1
ATOM 5581 O O . PRO B 1 340 ? 22.375 21.703 5.27 1 97.12 340 PRO B O 1
ATOM 5584 N N . ASP B 1 341 ? 23.812 20.438 6.531 1 98.06 341 ASP B N 1
ATOM 5585 C CA . ASP B 1 341 ? 24.328 19.688 5.398 1 98.06 341 ASP B CA 1
ATOM 5586 C C . ASP B 1 341 ? 23.844 18.234 5.434 1 98.06 341 ASP B C 1
ATOM 5588 O O . ASP B 1 341 ? 24.172 17.484 6.355 1 98.06 341 ASP B O 1
ATOM 5592 N N . ILE B 1 342 ? 23.109 17.844 4.391 1 98.5 342 ILE B N 1
ATOM 5593 C CA . ILE B 1 342 ? 22.516 16.516 4.266 1 98.5 342 ILE B CA 1
ATOM 5594 C C . ILE B 1 342 ? 23.594 15.453 4.457 1 98.5 342 ILE B C 1
ATOM 5596 O O . ILE B 1 342 ? 23.328 14.359 4.961 1 98.5 342 ILE B O 1
ATOM 5600 N N . ASN B 1 343 ? 24.859 15.766 4.164 1 98 343 ASN B N 1
ATOM 5601 C CA . ASN B 1 343 ? 25.953 14.805 4.188 1 98 343 ASN B CA 1
ATOM 5602 C C . ASN B 1 343 ? 26.562 14.68 5.582 1 98 343 ASN B C 1
ATOM 5604 O O . ASN B 1 343 ? 27.344 13.766 5.848 1 98 343 ASN B O 1
ATOM 5608 N N . HIS B 1 344 ? 26.141 15.562 6.5 1 97.81 344 HIS B N 1
ATOM 5609 C CA . HIS B 1 344 ? 26.797 15.594 7.797 1 97.81 344 HIS B CA 1
ATOM 5610 C C . HIS B 1 344 ? 25.828 15.305 8.93 1 97.81 344 HIS B C 1
ATOM 5612 O O . HIS B 1 344 ? 26.125 15.539 10.094 1 97.81 344 HIS B O 1
ATOM 5618 N N . VAL B 1 345 ? 24.641 14.867 8.586 1 98.06 345 VAL B N 1
ATOM 5619 C CA . VAL B 1 345 ? 23.719 14.375 9.617 1 98.06 345 VAL B CA 1
ATOM 5620 C C . VAL B 1 345 ? 24.219 13.023 10.141 1 98.06 345 VAL B C 1
ATOM 5622 O O . VAL B 1 345 ? 24.328 12.062 9.375 1 98.06 345 VAL B O 1
ATOM 5625 N N . PRO B 1 346 ? 24.5 12.93 11.43 1 97.25 346 PRO B N 1
ATOM 5626 C CA . PRO B 1 346 ? 25.016 11.664 11.938 1 97.25 346 PRO B CA 1
ATOM 5627 C C . PRO B 1 346 ? 23.984 10.539 11.875 1 97.25 346 PRO B C 1
ATOM 5629 O O . PRO B 1 346 ? 22.828 10.734 12.266 1 97.25 346 PRO B O 1
ATOM 5632 N N . GLU B 1 347 ? 24.422 9.422 11.406 1 96.5 347 GLU B N 1
ATOM 5633 C CA . GLU B 1 347 ? 23.547 8.25 11.367 1 96.5 347 GLU B CA 1
ATOM 5634 C C . GLU B 1 347 ? 23.016 7.914 12.75 1 96.5 347 GLU B C 1
ATOM 5636 O O . GLU B 1 347 ? 21.859 7.48 12.891 1 96.5 347 GLU B O 1
ATOM 5641 N N . ALA B 1 348 ? 23.828 8.055 13.719 1 97.31 348 ALA B N 1
ATOM 5642 C CA . ALA B 1 348 ? 23.422 7.77 15.102 1 97.31 348 ALA B CA 1
ATOM 5643 C C . ALA B 1 348 ? 22.281 8.672 15.539 1 97.31 348 ALA B C 1
ATOM 5645 O O . ALA B 1 348 ? 21.406 8.242 16.297 1 97.31 348 ALA B O 1
ATOM 5646 N N . ALA B 1 349 ? 22.344 9.93 15.125 1 96.75 349 ALA B N 1
ATOM 5647 C CA . ALA B 1 349 ? 21.266 10.859 15.453 1 96.75 349 ALA B CA 1
ATOM 5648 C C . ALA B 1 349 ? 19.953 10.422 14.797 1 96.75 349 ALA B C 1
ATOM 5650 O O . ALA B 1 349 ? 18.891 10.469 15.422 1 96.75 349 ALA B O 1
ATOM 5651 N N . VAL B 1 350 ? 20.016 9.961 13.555 1 98.25 350 VAL B N 1
ATOM 5652 C CA . VAL B 1 350 ? 18.844 9.477 12.836 1 98.25 350 VAL B CA 1
ATOM 5653 C C . VAL B 1 350 ? 18.281 8.25 13.547 1 98.25 350 VAL B C 1
ATOM 5655 O O . VAL B 1 350 ? 17.078 8.195 13.852 1 98.25 350 VAL B O 1
ATOM 5658 N N . GLU B 1 351 ? 19.109 7.293 13.867 1 98.12 351 GLU B N 1
ATOM 5659 C CA . GLU B 1 351 ? 18.688 6.059 14.516 1 98.12 351 GLU B CA 1
ATOM 5660 C C . GLU B 1 351 ? 18.078 6.336 15.891 1 98.12 351 GLU B C 1
ATOM 5662 O O . GLU B 1 351 ? 17.125 5.664 16.297 1 98.12 351 GLU B O 1
ATOM 5667 N N . ALA B 1 352 ? 18.625 7.281 16.562 1 97.06 352 ALA B N 1
ATOM 5668 C CA . ALA B 1 352 ? 18.141 7.633 17.906 1 97.06 352 ALA B CA 1
ATOM 5669 C C . ALA B 1 352 ? 16.672 8.086 17.859 1 97.06 352 ALA B C 1
ATOM 5671 O O . ALA B 1 352 ? 15.93 7.895 18.828 1 97.06 352 ALA B O 1
ATOM 5672 N N . HIS B 1 353 ? 16.25 8.617 16.766 1 98.19 353 HIS B N 1
ATOM 5673 C CA . HIS B 1 353 ? 14.867 9.086 16.625 1 98.19 353 HIS B CA 1
ATOM 5674 C C . HIS B 1 353 ? 13.891 7.914 16.625 1 98.19 353 HIS B C 1
ATOM 5676 O O . HIS B 1 353 ? 12.68 8.109 16.812 1 98.19 353 HIS B O 1
ATOM 5682 N N . PHE B 1 354 ? 14.359 6.699 16.422 1 98.06 354 PHE B N 1
ATOM 5683 C CA . PHE B 1 354 ? 13.5 5.523 16.359 1 98.06 354 PHE B CA 1
ATOM 5684 C C . PHE B 1 354 ? 13.609 4.711 17.641 1 98.06 354 PHE B C 1
ATOM 5686 O O . PHE B 1 354 ? 13.102 3.588 17.719 1 98.06 354 PHE B O 1
ATOM 5693 N N . HIS B 1 355 ? 14.18 5.199 18.672 1 96.62 355 HIS B N 1
ATOM 5694 C CA . HIS B 1 355 ? 14.328 4.5 19.953 1 96.62 355 HIS B CA 1
ATOM 5695 C C . HIS B 1 355 ? 13.367 5.055 20.984 1 96.62 355 HIS B C 1
ATOM 5697 O O . HIS B 1 355 ? 13.047 6.246 20.984 1 96.62 355 HIS B O 1
ATOM 5703 N N . LYS B 1 356 ? 13.102 4.27 21.922 1 95.12 356 LYS B N 1
ATOM 5704 C CA . LYS B 1 356 ? 12.141 4.547 22.984 1 95.12 356 LYS B CA 1
ATOM 5705 C C . LYS B 1 356 ? 12.523 5.805 23.766 1 95.12 356 LYS B C 1
ATOM 5707 O O . LYS B 1 356 ? 13.688 5.98 24.125 1 95.12 356 LYS B O 1
ATOM 5712 N N . ALA B 1 357 ? 11.516 6.645 23.984 1 94.06 357 ALA B N 1
ATOM 5713 C CA . ALA B 1 357 ? 11.773 7.906 24.688 1 94.06 357 ALA B CA 1
ATOM 5714 C C . ALA B 1 357 ? 10.82 8.086 25.859 1 94.06 357 ALA B C 1
ATOM 5716 O O . ALA B 1 357 ? 10.555 9.211 26.281 1 94.06 357 ALA B O 1
ATOM 5717 N N . TRP B 1 358 ? 10.172 7.008 26.297 1 93.56 358 TRP B N 1
ATOM 5718 C CA . TRP B 1 358 ? 9.234 7.043 27.422 1 93.56 358 TRP B CA 1
ATOM 5719 C C . TRP B 1 358 ? 9.508 5.898 28.391 1 93.56 358 TRP B C 1
ATOM 5721 O O . TRP B 1 358 ? 10.297 5 28.094 1 93.56 358 TRP B O 1
ATOM 5731 N N . GLU B 1 359 ? 8.891 5.988 29.5 1 92.38 359 GLU B N 1
ATOM 5732 C CA . GLU B 1 359 ? 8.992 4.91 30.484 1 92.38 359 GLU B CA 1
ATOM 5733 C C . GLU B 1 359 ? 7.762 4 30.422 1 92.38 359 GLU B C 1
ATOM 5735 O O . GLU B 1 359 ? 6.66 4.457 30.125 1 92.38 359 GLU B O 1
ATOM 5740 N N . GLY B 1 360 ? 7.977 2.771 30.688 1 93.62 360 GLY B N 1
ATOM 5741 C CA . GLY B 1 360 ? 6.863 1.84 30.797 1 93.62 360 GLY B CA 1
ATOM 5742 C C . GLY B 1 360 ? 6.371 1.342 29.438 1 93.62 360 GLY B C 1
ATOM 5743 O O . GLY B 1 360 ? 7.156 1.205 28.5 1 93.62 360 GLY B O 1
ATOM 5744 N N . ARG B 1 361 ? 5.117 0.936 29.422 1 94 361 ARG B N 1
ATOM 5745 C CA . ARG B 1 361 ? 4.469 0.361 28.25 1 94 361 ARG B CA 1
ATOM 5746 C C . ARG B 1 361 ? 4.203 1.427 27.188 1 94 361 ARG B C 1
ATOM 5748 O O . ARG B 1 361 ? 3.93 2.582 27.516 1 94 361 ARG B O 1
ATOM 5755 N N . HIS B 1 362 ? 4.305 1.07 25.984 1 95.88 362 HIS B N 1
ATOM 5756 C CA . HIS B 1 362 ? 4.004 2.002 24.906 1 95.88 362 HIS B CA 1
ATOM 5757 C C . HIS B 1 362 ? 2.596 2.572 25.047 1 95.88 362 HIS B C 1
ATOM 5759 O O . HIS B 1 362 ? 1.629 1.82 25.203 1 95.88 362 HIS B O 1
ATOM 5765 N N . PRO B 1 363 ? 2.441 3.848 24.922 1 95.88 363 PRO B N 1
ATOM 5766 C CA . PRO B 1 363 ? 1.131 4.461 25.156 1 95.88 363 PRO B CA 1
ATOM 5767 C C . PRO B 1 363 ? 0.086 4.004 24.141 1 95.88 363 PRO B C 1
ATOM 5769 O O . PRO B 1 363 ? -1.116 4.117 24.391 1 95.88 363 PRO B O 1
ATOM 5772 N N . LEU B 1 364 ? 0.51 3.51 23 1 97.06 364 LEU B N 1
ATOM 5773 C CA . LEU B 1 364 ? -0.402 3.045 21.969 1 97.06 364 LEU B CA 1
ATOM 5774 C C . LEU B 1 364 ? -0.335 1.527 21.828 1 97.06 364 LEU B C 1
ATOM 5776 O O . LEU B 1 364 ? -0.67 0.984 20.766 1 97.06 364 LEU B O 1
ATOM 5780 N N . ALA B 1 365 ? 0.082 0.8 22.812 1 94.75 365 ALA B N 1
ATOM 5781 C CA . ALA B 1 365 ? 0.243 -0.651 22.766 1 94.75 365 ALA B CA 1
ATOM 5782 C C . ALA B 1 365 ? -1.103 -1.348 22.578 1 94.75 365 ALA B C 1
ATOM 5784 O O . ALA B 1 365 ? -1.163 -2.479 22.094 1 94.75 365 ALA B O 1
ATOM 5785 N N . ASP B 1 366 ? -2.178 -0.654 22.969 1 94.19 366 ASP B N 1
ATOM 5786 C CA . ASP B 1 366 ? -3.5 -1.27 22.984 1 94.19 366 ASP B CA 1
ATOM 5787 C C . ASP B 1 366 ? -4.16 -1.195 21.609 1 94.19 366 ASP B C 1
ATOM 5789 O O . ASP B 1 366 ? -5.203 -1.813 21.391 1 94.19 366 ASP B O 1
ATOM 5793 N N . LEU B 1 367 ? -3.621 -0.373 20.828 1 93.44 367 LEU B N 1
ATOM 5794 C CA . LEU B 1 367 ? -4.195 -0.361 19.484 1 93.44 367 LEU B CA 1
ATOM 5795 C C . LEU B 1 367 ? -4.184 -1.759 18.875 1 93.44 367 LEU B C 1
ATOM 5797 O O . LEU B 1 367 ? -3.209 -2.498 19.031 1 93.44 367 LEU B O 1
ATOM 5801 N 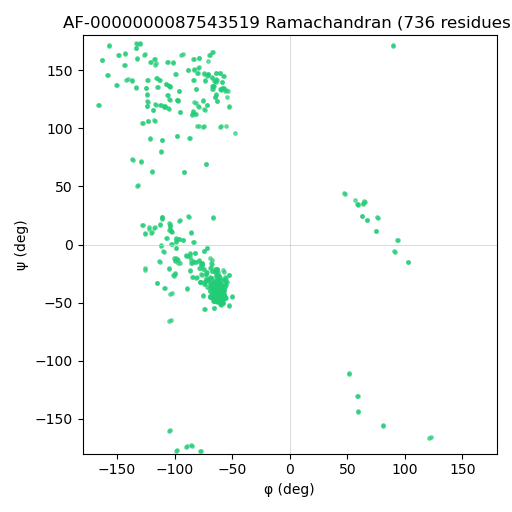N . ALA B 1 368 ? -5.367 -2.119 18.438 1 71.81 368 ALA B N 1
ATOM 5802 C CA . ALA B 1 368 ? -5.551 -3.486 17.953 1 71.81 368 ALA B CA 1
ATOM 5803 C C . ALA B 1 368 ? -4.555 -3.82 16.859 1 71.81 368 ALA B C 1
ATOM 5805 O O . ALA B 1 368 ? -4.359 -3.029 15.93 1 71.81 368 ALA B O 1
ATOM 5806 N N . ASN B 1 369 ? -3.617 -4.574 17.484 1 61.97 369 ASN B N 1
ATOM 5807 C CA . ASN B 1 369 ? -2.723 -5.121 16.469 1 61.97 369 ASN B CA 1
ATOM 5808 C C . ASN B 1 369 ? -3.41 -6.199 15.641 1 61.97 369 ASN B C 1
ATOM 5810 O O . ASN B 1 369 ? -4.449 -6.73 16.047 1 61.97 369 ASN B O 1
ATOM 5814 N N . GLU B 1 370 ? -3.078 -6.602 14.461 1 54 370 GLU B N 1
ATOM 5815 C CA . GLU B 1 370 ? -3.566 -7.688 13.617 1 54 370 GLU B CA 1
ATOM 5816 C C . GLU B 1 370 ? -3.795 -8.961 14.422 1 54 370 GLU B C 1
ATOM 5818 O O . GLU B 1 370 ? -3.199 -9.141 15.484 1 54 370 GLU B O 1
#

Solvent-accessible surface area (backbone atoms only — not comparable to full-atom values): 37156 Å² total; per-residue (Å²): 117,57,54,46,76,49,71,46,71,23,83,82,62,44,23,38,36,36,42,31,34,47,29,53,90,61,30,20,37,44,37,64,70,50,47,54,51,50,44,53,50,51,55,51,45,70,71,34,81,53,42,63,34,36,39,40,39,28,41,69,79,65,13,25,10,56,9,58,54,52,64,68,47,33,53,45,20,66,74,38,73,68,35,67,37,67,64,49,56,52,40,50,53,52,46,43,50,41,32,52,48,39,59,65,48,91,52,56,27,36,20,50,40,36,11,29,21,20,44,46,21,39,16,55,35,65,13,28,79,38,17,31,25,14,75,61,15,37,34,29,34,48,26,24,58,29,24,36,55,57,53,62,54,35,33,54,58,34,48,55,33,63,74,43,48,20,58,49,35,49,45,25,23,42,74,32,44,40,36,33,28,44,66,64,59,67,30,74,42,52,36,47,80,82,40,56,64,57,49,53,52,50,60,32,65,49,62,80,86,55,65,43,59,50,51,51,51,49,53,54,49,56,50,24,64,74,26,54,88,59,58,55,77,67,66,51,76,85,43,39,68,60,48,34,60,57,54,69,58,74,48,55,57,54,35,49,54,49,41,49,73,27,46,78,39,86,51,62,70,56,10,51,23,18,42,42,32,68,73,23,30,36,61,21,41,51,49,43,52,47,41,30,62,66,30,65,55,36,18,55,52,48,38,42,48,51,43,49,31,32,52,45,40,37,44,30,39,66,40,24,46,37,13,39,37,16,61,72,67,72,54,70,72,60,58,73,56,86,45,77,44,60,86,68,54,53,66,66,61,59,55,52,27,73,40,87,83,75,78,84,73,65,91,60,66,76,46,74,69,120,118,54,54,46,78,50,72,47,72,22,83,82,61,45,24,38,36,36,42,31,33,48,30,54,92,62,30,22,38,43,36,62,70,52,46,52,51,48,44,53,50,54,54,50,44,70,72,34,80,52,41,61,34,37,40,39,39,28,42,72,79,65,13,23,9,55,10,58,57,52,65,68,48,33,53,44,21,67,74,37,73,68,33,66,36,67,64,48,56,51,42,50,53,52,47,42,51,42,32,51,48,40,60,65,48,93,52,58,26,36,21,50,39,35,11,31,20,21,44,46,22,38,16,56,35,64,10,28,79,38,18,31,25,13,74,62,15,36,36,30,33,49,26,24,58,30,23,36,56,58,53,62,54,34,33,54,58,33,46,54,32,62,74,43,48,20,58,50,35,49,48,23,23,42,72,33,42,39,35,32,28,46,65,65,60,68,30,74,43,53,35,47,80,83,40,57,63,57,49,53,54,49,62,32,67,50,61,79,87,55,66,42,59,51,51,52,50,50,52,53,49,56,52,25,64,75,26,56,90,59,59,56,77,65,68,50,75,85,45,40,68,60,49,34,58,57,55,69,57,72,46,55,57,54,34,49,53,48,40,49,71,27,47,79,40,87,52,61,71,57,10,51,23,18,42,41,33,66,72,22,32,35,61,21,40,50,48,42,52,46,41,30,64,68,30,64,55,38,20,55,48,48,38,42,47,51,41,49,30,32,53,44,40,36,44,28,39,66,40,23,43,37,13,38,37,16,60,71,68,70,54,70,72,62,58,74,56,86,45,76,44,60,86,67,54,53,65,66,63,59,55,52,28,71,40,87,84,74,77,83,74,62,92,59,65,76,47,73,65,118

pLDDT: mean 96.8, std 4.01, range [54.0, 98.94]

Foldseek 3Di:
DQKDWDWDAFPVRAIEIEIERRPVVQQSAAELVNLVVVQVVLVVLLPDPSHAEYEYAYPDQAWRYQYHDCVVLLVQLVVPALAQGPRLLSRLLSLLVSLLCLLVRPHQYEYEGHHEQEQSSLSNQQSGPAREYEQRHKYWHLLLLQQAFRASLLLPLLLPFPACVSLLRRLQRFIFHPVQCCVRVSHPAYAYPPCVVVLVNQVSHDDSPPPNVVSNVVSRVVRRVVRVVSDDDGDPVVCRVVLNVLCVDDALLSSLVSLCVCCVPPPVSSNSSNVSNLLGELLNSRLSRVSSVVCNPDDSLVSSLQSSLLSSLSSNDCSNSQSCCCCPNVVVSHGDYPCNRNVPDDPVSSVNSRDDNDDDDRSSPPSDDD/DQKDWDWDAFPVRAIEIEIERRPVVQQSAAELVNLVVVQVVLVVLLPDVSHAEYEYAYPDQAWRYAYHDCVVLLVQLVVPALAQGPRLLSRLLSLLVSLLCLLVRPHQYEYEGHHEQEQSSLSNQQSGPAREYEQRHKYWHLLLLQQAFRASLLLPLLLPFPACVSLLRRLQRFIFHPLQCCVRVSHPAYAYPPCVVVLVNQVSHDDSPPPNVVSNVVSRVVRRVVRVVSDDDGDPVVCRVVLNVLCVDDALLSSLVSLCVCCVPPPVSSNNSNVSNLLGELLNSRLSRVSSVVCNPADSLVSSLQSSLLSSLSSNDCSNSQSCCCCPNVVVSHGDYPCNRNVPDDPVSSVNSRDDNDDDDRSSPPSDDD

Sequence (740 aa):
MNLHFEELTGITGARIGIATLDAEKSLNALSLPMINALRDRLDAWAREPQIVCVLLRGNGAKAFCAGGEVRSLVEACRAHPGEVPPLAAQFFAAEYRLDFNLHTYPKPLLCWGHGYVLGGGMGLLQGASTRIVTPSSRLAMPEISIGLYPDVGASWFLSRLPGKLGLFLGLTGAHMNARDAIDLGLADRFLLDEQQDDLIEGLLQLNWQEQTDMQLNSLLKALQREALDRLPEAQWLPRRQQIDEWLDVSDVRCAWKALSLLVDHPDPLIARAARTMTEGSPLTAHLVWEQIARARHLSLASVFRMEYTLSLNCCRHPEFSEGVRARLIDKDQKPHWHWPDINHVPEAAVEAHFHKAWEGRHPLADLANEMNLHFEELTGITGARIGIATLDAEKSLNALSLPMINALRDRLDAWAREPQIVCVLLRGNGAKAFCAGGEVRSLVEACRAHPGEVPPLAAQFFAAEYRLDFNLHTYPKPLLCWGHGYVLGGGMGLLQGASTRIVTPSSRLAMPEISIGLYPDVGASWFLSRLPGKLGLFLGLTGAHMNARDAIDLGLADRFLLDEQQDDLIEGLLQLNWQEQTDMQLNSLLKALQREALDRLPEAQWLPRRQQIDEWLDVSDVRCAWKALSLLVDHPDPLIARAARTMTEGSPLTAHLVWEQIARARHLSLASVFRMEYTLSLNCCRHPEFSEGVRARLIDKDQKPHWHWPDINHVPEAAVEAHFHKAWEGRHPLADLANE

Organism: NCBI:txid47879

Nearest PDB structures (foldseek):
  4j2u-assembly2_B  TM=9.160E-01  e=1.911E-26  Cereibacter sphaeroides 2.4.1
  4hdt-assembly1_A  TM=9.336E-01  e=8.056E-26  Mycolicibacterium thermoresistibile ATCC 19527
  6ywe-assembly1_88  TM=8.506E-01  e=6.386E-22  Neurospora crassa
  6xyw-assembly1_BE  TM=9.002E-01  e=6.125E-20  Arabidopsis thaliana
  4k3w-assembly1_B  TM=6.824E-01  e=3.486E-12  Marinobacter nauticus VT8